Protein AF-A0A7W2EUK4-F1 (afdb_monomer_lite)

InterPro domains:
  IPR003135 ATP-grasp fold, ATP-dependent carboxylate-amine ligase-type [PF02222] (372-444)
  IPR010836 SapC [PF07277] (10-225)
  IPR011761 ATP-grasp fold [PS50975] (370-550)
  IPR013815 ATP-grasp fold, subdomain 1 [G3DSA:3.30.1490.20] (366-446)

Structure (mmCIF, N/CA/C/O backbone):
data_AF-A0A7W2EUK4-F1
#
_entry.id   AF-A0A7W2EUK4-F1
#
loop_
_atom_site.group_PDB
_atom_site.id
_atom_site.type_symbol
_atom_site.label_atom_id
_atom_site.label_alt_id
_atom_site.label_comp_id
_atom_site.label_asym_id
_atom_site.label_entity_id
_atom_site.label_seq_id
_atom_site.pdbx_PDB_ins_code
_atom_site.Cartn_x
_atom_site.Cartn_y
_atom_site.Cartn_z
_atom_site.occupancy
_atom_site.B_iso_or_equiv
_atom_site.auth_seq_id
_atom_site.auth_comp_id
_atom_site.auth_asym_id
_atom_site.auth_atom_id
_atom_site.pdbx_PDB_model_num
ATOM 1 N N . MET A 1 1 ? 6.860 7.188 -4.291 1.00 36.72 1 MET A N 1
ATOM 2 C CA . MET A 1 1 ? 8.152 7.023 -3.579 1.00 36.72 1 MET A CA 1
ATOM 3 C C . MET A 1 1 ? 7.983 7.534 -2.155 1.00 36.72 1 MET A C 1
ATOM 5 O O . MET A 1 1 ? 7.268 8.509 -1.979 1.00 36.72 1 MET A O 1
ATOM 9 N N . ALA A 1 2 ? 8.572 6.880 -1.153 1.00 32.22 2 ALA A N 1
ATOM 10 C CA . ALA A 1 2 ? 8.622 7.429 0.203 1.00 32.22 2 ALA A CA 1
ATOM 11 C C . ALA A 1 2 ? 9.787 8.423 0.279 1.00 32.22 2 ALA A C 1
ATOM 13 O O . ALA A 1 2 ? 10.902 8.069 -0.096 1.00 32.22 2 ALA A O 1
ATOM 14 N N . ILE A 1 3 ? 9.513 9.646 0.723 1.00 51.91 3 ILE A N 1
ATOM 15 C CA . ILE A 1 3 ? 10.518 10.703 0.866 1.00 51.91 3 ILE A CA 1
ATOM 16 C C . ILE A 1 3 ? 11.524 10.287 1.953 1.00 51.91 3 ILE A C 1
ATOM 18 O O . ILE A 1 3 ? 11.108 9.878 3.041 1.00 51.91 3 ILE A O 1
ATOM 22 N N . GLN A 1 4 ? 12.828 10.355 1.665 1.00 57.81 4 GLN A N 1
ATOM 23 C CA . GLN A 1 4 ? 13.893 9.955 2.595 1.00 57.81 4 GLN A CA 1
ATOM 24 C C . GLN A 1 4 ? 14.661 11.171 3.098 1.00 57.81 4 GLN A C 1
ATOM 26 O O . GLN A 1 4 ? 15.578 11.662 2.449 1.00 57.81 4 GLN A O 1
ATOM 31 N N . TYR A 1 5 ? 14.286 11.643 4.284 1.00 77.69 5 TYR A N 1
ATOM 32 C CA . TYR A 1 5 ? 14.960 12.756 4.939 1.00 77.69 5 TYR A CA 1
ATOM 33 C C . TYR A 1 5 ? 16.180 12.277 5.730 1.00 77.69 5 TYR A C 1
ATOM 35 O O . TYR A 1 5 ? 16.053 11.461 6.644 1.00 77.69 5 TYR A O 1
ATOM 43 N N . HIS A 1 6 ? 17.349 12.828 5.417 1.00 84.69 6 HIS A N 1
ATOM 44 C CA . HIS A 1 6 ? 18.603 12.582 6.127 1.00 84.69 6 HIS A CA 1
ATOM 45 C C . HIS A 1 6 ? 19.043 13.823 6.892 1.00 84.69 6 HIS A C 1
ATOM 47 O O . HIS A 1 6 ? 18.965 14.928 6.365 1.00 84.69 6 HIS A O 1
ATOM 53 N N . ALA A 1 7 ? 19.526 13.651 8.125 1.00 89.69 7 ALA A N 1
ATOM 54 C CA . ALA A 1 7 ? 20.084 14.754 8.900 1.00 89.69 7 ALA A CA 1
ATOM 55 C C . ALA A 1 7 ? 21.317 15.342 8.197 1.00 89.69 7 ALA A C 1
ATOM 57 O O . ALA A 1 7 ? 22.219 14.612 7.782 1.00 89.69 7 ALA A O 1
ATOM 58 N N . VAL A 1 8 ? 21.372 16.667 8.096 1.00 89.25 8 VAL A N 1
ATOM 59 C CA . VAL A 1 8 ? 22.483 17.388 7.478 1.00 89.25 8 VAL A CA 1
ATOM 60 C C . VAL A 1 8 ? 23.656 17.443 8.456 1.00 89.25 8 VAL A C 1
ATOM 62 O O . VAL A 1 8 ? 23.672 18.250 9.384 1.00 89.25 8 VAL A O 1
ATOM 65 N N . THR A 1 9 ? 24.646 16.576 8.245 1.00 89.69 9 THR A N 1
ATOM 66 C CA . THR A 1 9 ? 25.874 16.500 9.056 1.00 89.69 9 THR A CA 1
ATOM 67 C C . THR A 1 9 ? 27.136 16.703 8.219 1.00 89.69 9 THR A C 1
ATOM 69 O O . THR A 1 9 ? 27.126 16.466 7.005 1.00 89.69 9 THR A O 1
ATOM 72 N N . ARG A 1 10 ? 28.238 17.118 8.863 1.00 84.88 10 ARG A N 1
ATOM 73 C CA . ARG A 1 10 ? 29.537 17.328 8.195 1.00 84.88 10 ARG A CA 1
ATOM 74 C C . ARG A 1 10 ? 30.071 16.034 7.599 1.00 84.88 10 ARG A C 1
ATOM 76 O O . ARG A 1 10 ? 30.566 16.038 6.477 1.00 84.88 10 ARG A O 1
ATOM 83 N N . GLU A 1 11 ? 29.927 14.932 8.321 1.00 85.50 11 GLU A N 1
ATOM 84 C CA . GLU A 1 11 ? 30.409 13.609 7.923 1.00 85.50 11 GLU A CA 1
ATOM 85 C C . GLU A 1 11 ? 29.764 13.166 6.609 1.00 85.50 11 GLU A C 1
ATOM 87 O O . GLU A 1 11 ? 30.422 12.565 5.768 1.00 85.50 11 GLU A O 1
ATOM 92 N N . ARG A 1 12 ? 28.484 13.504 6.415 1.00 86.50 12 ARG A N 1
ATOM 93 C CA . ARG A 1 12 ? 27.697 13.056 5.266 1.00 86.50 12 ARG A CA 1
ATOM 94 C C . ARG A 1 12 ? 27.678 14.051 4.106 1.00 86.50 12 ARG A C 1
ATOM 96 O O . ARG A 1 12 ? 27.663 13.625 2.958 1.00 86.50 12 ARG A O 1
ATOM 103 N N . HIS A 1 13 ? 27.702 15.356 4.384 1.00 92.44 13 HIS A N 1
ATOM 104 C CA . HIS A 1 13 ? 27.452 16.383 3.362 1.00 92.44 13 HIS A CA 1
ATOM 105 C C . HIS A 1 13 ? 28.622 17.347 3.122 1.00 92.44 13 HIS A C 1
ATOM 107 O O . HIS A 1 13 ? 28.477 18.276 2.335 1.00 92.44 13 HIS A O 1
ATOM 113 N N . SER A 1 14 ? 29.787 17.162 3.754 1.00 86.25 14 SER A N 1
ATOM 114 C CA . SER A 1 14 ? 30.958 18.031 3.513 1.00 86.25 14 SER A CA 1
ATOM 115 C C . SER A 1 14 ? 31.496 17.961 2.080 1.00 86.25 14 SER A C 1
ATOM 117 O O . SER A 1 14 ? 31.973 18.970 1.567 1.00 86.25 14 SER A O 1
ATOM 119 N N . ALA A 1 15 ? 31.395 16.796 1.432 1.00 86.00 15 ALA A N 1
ATOM 120 C CA . ALA A 1 15 ? 31.782 16.592 0.033 1.00 86.00 15 ALA A CA 1
ATOM 121 C C . ALA A 1 15 ? 30.625 16.802 -0.961 1.00 86.00 15 ALA A C 1
ATOM 123 O O . ALA A 1 15 ? 30.840 16.758 -2.170 1.00 86.00 15 ALA A O 1
ATOM 124 N N . LEU A 1 16 ? 29.405 17.016 -0.461 1.00 90.12 16 LEU A N 1
ATOM 125 C CA . LEU A 1 16 ? 28.208 17.188 -1.274 1.00 90.12 16 LEU A CA 1
ATOM 126 C C . LEU A 1 16 ? 27.832 18.664 -1.378 1.00 90.12 16 LEU A C 1
ATOM 128 O O . LEU A 1 16 ? 28.240 19.520 -0.588 1.00 90.12 16 LEU A O 1
ATOM 132 N N . ARG A 1 17 ? 27.015 18.956 -2.379 1.00 92.25 17 ARG A N 1
ATOM 133 C CA . ARG A 1 17 ? 26.436 20.262 -2.662 1.00 92.25 17 ARG A CA 1
ATOM 134 C C . ARG A 1 17 ? 24.942 20.108 -2.890 1.00 92.25 17 ARG A C 1
ATOM 136 O O . ARG A 1 17 ? 24.454 19.026 -3.208 1.00 92.25 17 ARG A O 1
ATOM 143 N N . TRP A 1 18 ? 24.201 21.189 -2.719 1.00 92.31 18 TRP A N 1
ATOM 144 C CA . TRP A 1 18 ? 22.763 21.207 -2.947 1.00 92.31 18 TRP A CA 1
ATOM 145 C C . TRP A 1 18 ? 22.367 22.304 -3.923 1.00 92.31 18 TRP A C 1
ATOM 147 O O . TRP A 1 18 ? 23.073 23.295 -4.101 1.00 92.31 18 TRP A O 1
ATOM 157 N N . GLN A 1 19 ? 21.236 22.114 -4.582 1.00 89.06 19 GLN A N 1
ATOM 158 C CA . GLN A 1 19 ? 20.704 23.045 -5.564 1.00 89.06 19 GLN A CA 1
ATOM 159 C C . GLN A 1 19 ? 19.281 23.440 -5.186 1.00 89.06 19 GLN A C 1
ATOM 161 O O . GLN A 1 19 ? 18.537 22.661 -4.589 1.00 89.06 19 GLN A O 1
ATOM 166 N N . HIS A 1 20 ? 18.891 24.660 -5.545 1.00 82.31 20 HIS A N 1
ATOM 167 C CA . HIS A 1 20 ? 17.485 25.036 -5.480 1.00 82.31 20 HIS A CA 1
ATOM 168 C C . HIS A 1 20 ? 16.704 24.280 -6.562 1.00 82.31 20 HIS A C 1
ATOM 170 O O . HIS A 1 20 ? 17.230 24.097 -7.664 1.00 82.31 20 HIS A O 1
ATOM 176 N N . PRO A 1 21 ? 15.445 23.890 -6.299 1.00 79.94 21 PRO A N 1
ATOM 177 C CA . PRO A 1 21 ? 14.586 23.347 -7.339 1.00 79.94 21 PRO A CA 1
ATOM 178 C C . PRO A 1 21 ? 14.485 24.326 -8.516 1.00 79.94 21 PRO A C 1
ATOM 180 O O . PRO A 1 21 ? 13.988 25.442 -8.374 1.00 79.94 21 PRO A O 1
ATOM 183 N N . THR A 1 22 ? 14.945 23.910 -9.695 1.00 74.31 22 THR A N 1
ATOM 184 C CA . THR A 1 22 ? 14.775 24.670 -10.947 1.00 74.31 22 THR A CA 1
ATOM 185 C C . THR A 1 22 ? 13.403 24.418 -11.578 1.00 74.31 22 THR A C 1
ATOM 187 O O . THR A 1 22 ? 12.928 25.213 -12.388 1.00 74.31 22 THR A O 1
ATOM 190 N N . HIS A 1 23 ? 12.732 23.345 -11.150 1.00 80.06 23 HIS A N 1
ATOM 191 C CA . HIS A 1 23 ? 11.359 22.993 -11.485 1.00 80.06 23 HIS A CA 1
ATOM 192 C C . HIS A 1 23 ? 10.622 22.412 -10.264 1.00 80.06 23 HIS A C 1
ATOM 194 O O . HIS A 1 23 ? 11.220 21.844 -9.351 1.00 80.06 23 HIS A O 1
ATOM 200 N N . HIS A 1 24 ? 9.296 22.465 -10.288 1.00 85.56 24 HIS A N 1
ATOM 201 C CA . HIS A 1 24 ? 8.381 22.072 -9.215 1.00 85.56 24 HIS A CA 1
ATOM 202 C C . HIS A 1 24 ? 7.583 20.806 -9.558 1.00 85.56 24 HIS A C 1
ATOM 204 O O . HIS A 1 24 ? 6.523 20.560 -8.987 1.00 85.56 24 HIS A O 1
ATOM 210 N N . ALA A 1 25 ? 8.090 19.975 -10.478 1.00 75.00 25 ALA A N 1
ATOM 211 C CA . ALA A 1 25 ? 7.463 18.705 -10.856 1.00 75.00 25 ALA A CA 1
ATOM 212 C C . ALA A 1 25 ? 7.224 17.771 -9.650 1.00 75.00 25 ALA A C 1
ATOM 214 O O . ALA A 1 25 ? 6.235 17.041 -9.624 1.00 75.00 25 ALA A O 1
ATOM 215 N N . PHE A 1 26 ? 8.063 17.856 -8.610 1.00 75.31 26 PHE A N 1
ATOM 216 C CA . PHE A 1 26 ? 7.878 17.124 -7.352 1.00 75.31 26 PHE A CA 1
ATOM 217 C C . PHE A 1 26 ? 6.549 17.457 -6.649 1.00 75.31 26 PHE A C 1
ATOM 219 O O . PHE A 1 26 ? 6.012 16.619 -5.935 1.00 75.31 26 PHE A O 1
ATOM 226 N N . ALA A 1 27 ? 5.988 18.649 -6.876 1.00 84.38 27 ALA A N 1
ATOM 227 C CA . ALA A 1 27 ? 4.734 19.104 -6.283 1.00 84.38 27 ALA A CA 1
ATOM 228 C C . ALA A 1 27 ? 3.507 18.853 -7.178 1.00 84.38 27 ALA A C 1
ATOM 230 O O . ALA A 1 27 ? 2.395 19.201 -6.784 1.00 84.38 27 ALA A O 1
ATOM 231 N N . ALA A 1 28 ? 3.682 18.269 -8.373 1.00 79.00 28 ALA A N 1
ATOM 232 C CA . ALA A 1 28 ? 2.621 18.120 -9.377 1.00 79.00 28 ALA A CA 1
ATOM 233 C C . ALA A 1 28 ? 1.444 17.242 -8.915 1.00 79.00 28 ALA A C 1
ATOM 235 O O . ALA A 1 28 ? 0.339 17.374 -9.438 1.00 79.00 28 ALA A O 1
ATOM 236 N N . HIS A 1 29 ? 1.681 16.371 -7.933 1.00 73.62 29 HIS A N 1
ATOM 237 C CA . HIS A 1 29 ? 0.702 15.432 -7.385 1.00 73.62 29 HIS A CA 1
ATOM 238 C C . HIS A 1 29 ? 0.142 15.863 -6.014 1.00 73.62 29 HIS A C 1
ATOM 240 O O . HIS A 1 29 ? -0.516 15.082 -5.334 1.00 73.62 29 HIS A O 1
ATOM 246 N N . LEU A 1 30 ? 0.464 17.076 -5.546 1.00 78.50 30 LEU A N 1
ATOM 247 C CA . LEU A 1 30 ? 0.021 17.555 -4.238 1.00 78.50 30 LEU A CA 1
ATOM 248 C C . LEU A 1 30 ? -1.322 18.290 -4.376 1.00 78.50 30 LEU A C 1
ATOM 250 O O . LEU A 1 30 ? -1.347 19.376 -4.960 1.00 78.50 30 LEU A O 1
ATOM 254 N N . PRO A 1 31 ? -2.434 17.761 -3.829 1.00 82.81 31 PRO A N 1
ATOM 255 C CA . PRO A 1 31 ? -3.725 18.451 -3.867 1.00 82.81 31 PRO A CA 1
ATOM 256 C C . PRO A 1 31 ? -3.791 19.619 -2.875 1.00 82.81 31 PRO A C 1
ATOM 258 O O . PRO A 1 31 ? -4.513 20.590 -3.102 1.00 82.81 31 PRO A O 1
ATOM 261 N N . VAL A 1 32 ? -3.024 19.545 -1.787 1.00 92.31 32 VAL A N 1
ATOM 262 C CA . VAL A 1 32 ? -2.923 20.579 -0.754 1.00 92.31 32 VAL A CA 1
ATOM 263 C C . VAL A 1 32 ? -1.497 20.665 -0.218 1.00 92.31 32 VAL A C 1
ATOM 265 O O . VAL A 1 32 ? -0.748 19.688 -0.269 1.00 92.31 32 VAL A O 1
ATOM 268 N N . VAL A 1 33 ? -1.131 21.815 0.346 1.00 94.25 33 VAL A N 1
ATOM 269 C CA . VAL A 1 33 ? 0.115 21.981 1.109 1.00 94.25 33 VAL A CA 1
ATOM 270 C C . VAL A 1 33 ? -0.144 22.780 2.382 1.00 94.25 33 VAL A C 1
ATOM 272 O O . VAL A 1 33 ? -0.895 23.752 2.360 1.00 94.25 33 VAL A O 1
ATOM 275 N N . ALA A 1 34 ? 0.451 22.356 3.498 1.00 94.88 34 ALA A N 1
ATOM 276 C CA . ALA A 1 34 ? 0.325 23.051 4.778 1.00 94.88 34 ALA A CA 1
ATOM 277 C C . ALA A 1 34 ? 1.008 24.424 4.739 1.00 94.88 34 ALA A C 1
ATOM 279 O O . ALA A 1 34 ? 2.053 24.577 4.106 1.00 94.88 34 ALA A O 1
ATOM 280 N N . LEU A 1 35 ? 0.416 25.394 5.437 1.00 97.19 35 LEU A N 1
ATOM 281 C CA . LEU A 1 35 ? 0.916 26.763 5.516 1.00 97.19 35 LEU A CA 1
ATOM 282 C C . LEU A 1 35 ? 1.324 27.132 6.943 1.00 97.19 35 LEU A C 1
ATOM 284 O O . LEU A 1 35 ? 0.670 26.754 7.917 1.00 97.19 35 LEU A O 1
ATOM 288 N N . ALA A 1 36 ? 2.375 27.933 7.060 1.00 96.50 36 ALA A N 1
ATOM 289 C CA . ALA A 1 36 ? 2.707 28.637 8.288 1.00 96.50 36 ALA A CA 1
ATOM 290 C C . ALA A 1 36 ? 1.807 29.876 8.479 1.00 96.50 36 ALA A C 1
ATOM 292 O O . ALA A 1 36 ? 1.332 30.482 7.517 1.00 96.50 36 ALA A O 1
ATOM 293 N N . ALA A 1 37 ? 1.578 30.294 9.729 1.00 95.88 37 ALA A N 1
ATOM 294 C CA . ALA A 1 37 ? 0.679 31.410 10.036 1.00 95.88 37 ALA A CA 1
ATOM 295 C C . ALA A 1 37 ? 1.071 32.721 9.323 1.00 95.88 37 ALA A C 1
ATOM 297 O O . ALA A 1 37 ? 0.202 33.434 8.819 1.00 95.88 37 ALA A O 1
ATOM 298 N N . HIS A 1 38 ? 2.371 33.027 9.230 1.00 95.44 38 HIS A N 1
ATOM 299 C CA . HIS A 1 38 ? 2.866 34.277 8.639 1.00 95.44 38 HIS A CA 1
ATOM 300 C C . HIS A 1 38 ? 2.758 34.334 7.112 1.00 95.44 38 HIS A C 1
ATOM 302 O O . HIS A 1 38 ? 2.767 35.429 6.552 1.00 95.44 38 HIS A O 1
ATOM 308 N N . GLU A 1 39 ? 2.637 33.194 6.424 1.00 95.88 39 GLU A N 1
ATOM 309 C CA . GLU A 1 39 ? 2.483 33.178 4.964 1.00 95.88 39 GLU A CA 1
ATOM 310 C C . GLU A 1 39 ? 1.024 33.234 4.501 1.00 95.88 39 GLU A C 1
ATOM 312 O O . GLU A 1 39 ? 0.765 33.526 3.332 1.00 95.88 39 GLU A O 1
ATOM 317 N N . MET A 1 40 ? 0.057 33.023 5.399 1.00 96.31 40 MET A N 1
ATOM 318 C CA . MET A 1 40 ? -1.353 32.893 5.018 1.00 96.31 40 MET A CA 1
ATOM 319 C C . MET A 1 40 ? -1.896 34.109 4.269 1.00 96.31 40 MET A C 1
ATOM 321 O O . MET A 1 40 ? -2.598 33.943 3.278 1.00 96.31 40 MET A O 1
ATOM 325 N N . ALA A 1 41 ? -1.545 35.330 4.678 1.00 94.94 41 ALA A N 1
ATOM 326 C CA . ALA A 1 41 ? -2.004 36.536 3.988 1.00 94.94 41 ALA A CA 1
ATOM 327 C C . ALA A 1 41 ? -1.453 36.641 2.553 1.00 94.94 41 ALA A C 1
ATOM 329 O O . ALA A 1 41 ? -2.150 37.099 1.648 1.00 94.94 41 ALA A O 1
ATOM 330 N N . ALA A 1 42 ? -0.211 36.204 2.326 1.00 96.19 42 ALA A N 1
ATOM 331 C CA . ALA A 1 42 ? 0.394 36.195 0.998 1.00 96.19 42 ALA A CA 1
ATOM 332 C C . ALA A 1 42 ? -0.202 35.081 0.124 1.00 96.19 42 ALA A C 1
ATOM 334 O O . ALA A 1 42 ? -0.572 35.334 -1.024 1.00 96.19 42 ALA A O 1
ATOM 335 N N . ALA A 1 43 ? -0.373 33.882 0.688 1.00 97.31 43 ALA A N 1
ATOM 336 C CA . ALA A 1 43 ? -0.999 32.752 0.012 1.00 97.31 43 ALA A CA 1
ATOM 337 C C . ALA A 1 43 ? -2.463 33.053 -0.364 1.00 97.31 43 ALA A C 1
ATOM 339 O O . ALA A 1 43 ? -2.863 32.821 -1.503 1.00 97.31 43 ALA A O 1
ATOM 340 N N . ALA A 1 44 ? -3.231 33.691 0.527 1.00 97.56 44 ALA A N 1
ATOM 341 C CA . ALA A 1 44 ? -4.633 34.061 0.306 1.00 97.56 44 ALA A CA 1
ATOM 342 C C . ALA A 1 44 ? -4.863 34.988 -0.900 1.00 97.56 44 ALA A C 1
ATOM 344 O O . ALA A 1 44 ? -5.979 35.082 -1.400 1.00 97.56 44 ALA A O 1
ATOM 345 N N . ARG A 1 45 ? -3.827 35.676 -1.394 1.00 96.25 45 ARG A N 1
ATOM 346 C CA . ARG A 1 45 ? -3.900 36.537 -2.592 1.00 96.25 45 ARG A CA 1
ATOM 347 C C . ARG A 1 45 ? -3.673 35.784 -3.907 1.00 96.25 45 ARG A C 1
ATOM 349 O O . ARG A 1 45 ? -3.741 36.390 -4.982 1.00 96.25 45 ARG A O 1
ATOM 356 N N . ALA A 1 46 ? -3.300 34.512 -3.829 1.00 95.06 46 ALA A N 1
ATOM 357 C CA . ALA A 1 46 ? -2.854 33.722 -4.971 1.00 95.06 46 ALA A CA 1
ATOM 358 C C . ALA A 1 46 ? -3.555 32.365 -5.095 1.00 95.06 46 ALA A C 1
ATOM 360 O O . ALA A 1 46 ? -3.609 31.832 -6.198 1.00 95.06 46 ALA A O 1
ATOM 361 N N . MET A 1 47 ? -4.062 31.798 -3.999 1.00 96.06 47 MET A N 1
ATOM 362 C CA . MET A 1 47 ? -4.697 30.479 -3.991 1.00 96.06 47 MET A CA 1
ATOM 363 C C . MET A 1 47 ? -5.814 30.398 -2.945 1.00 96.06 47 MET A C 1
ATOM 365 O O . MET A 1 47 ? -5.794 31.170 -1.979 1.00 96.06 47 MET A O 1
ATOM 369 N N . PRO A 1 48 ? -6.798 29.497 -3.116 1.00 96.94 48 PRO A N 1
ATOM 370 C CA . PRO A 1 48 ? -7.777 29.220 -2.076 1.00 96.94 48 PRO A CA 1
ATOM 371 C C . PRO A 1 48 ? -7.099 28.586 -0.866 1.00 96.94 48 PRO A C 1
ATOM 373 O O . PRO A 1 48 ? -6.243 27.712 -1.010 1.00 96.94 48 PRO A O 1
ATOM 376 N N . LEU A 1 49 ? -7.496 29.010 0.327 1.00 98.00 49 LEU A N 1
ATOM 377 C CA . LEU A 1 49 ? -7.058 28.425 1.586 1.00 98.00 49 LEU A CA 1
ATOM 378 C C . LEU A 1 49 ? -8.204 27.642 2.218 1.00 98.00 49 LEU A C 1
ATOM 380 O O . LEU A 1 49 ? -9.368 28.035 2.132 1.00 98.00 49 LEU A O 1
ATOM 384 N N . ALA A 1 50 ? -7.859 26.552 2.886 1.00 97.31 50 ALA A N 1
ATOM 385 C CA . ALA A 1 50 ? -8.786 25.700 3.614 1.00 97.31 50 ALA A CA 1
ATOM 386 C C . ALA A 1 50 ? -8.126 25.179 4.896 1.00 97.31 50 ALA A C 1
ATOM 388 O O . ALA A 1 50 ? -6.963 25.467 5.179 1.00 97.31 50 ALA A O 1
ATOM 389 N N . PHE A 1 51 ? -8.867 24.379 5.653 1.00 97.81 51 PHE A N 1
ATOM 390 C CA . PHE A 1 51 ? -8.343 23.602 6.767 1.00 97.81 51 PHE A CA 1
ATOM 391 C C . PHE A 1 51 ? -8.549 22.109 6.515 1.00 97.81 51 PHE A C 1
ATOM 393 O O . PHE A 1 51 ? -9.548 21.715 5.917 1.00 97.81 51 PHE A O 1
ATOM 400 N N . ILE A 1 52 ? -7.627 21.279 7.001 1.00 94.19 52 ILE A N 1
ATOM 401 C CA . ILE A 1 52 ? -7.765 19.814 7.012 1.00 94.19 52 ILE A CA 1
ATOM 402 C C . ILE A 1 52 ? -7.714 19.292 8.443 1.00 94.19 52 ILE A C 1
ATOM 404 O O . ILE A 1 52 ? -6.976 19.828 9.272 1.00 94.19 52 ILE A O 1
ATOM 408 N N . ALA A 1 53 ? -8.475 18.237 8.726 1.00 89.38 53 ALA A N 1
ATOM 409 C CA . ALA A 1 53 ? -8.422 17.550 10.011 1.00 89.38 53 ALA A CA 1
ATOM 410 C C . ALA A 1 53 ? -7.215 16.595 10.061 1.00 89.38 53 ALA A C 1
ATOM 412 O O . ALA A 1 53 ? -7.006 15.794 9.150 1.00 89.38 53 ALA A O 1
ATOM 413 N N . ARG A 1 54 ? -6.414 16.661 11.130 1.00 80.38 54 ARG A N 1
ATOM 414 C CA . ARG A 1 54 ? -5.262 15.774 11.362 1.00 80.38 54 ARG A CA 1
ATOM 415 C C . ARG A 1 54 ? -5.029 15.578 12.860 1.00 80.38 54 ARG A C 1
ATOM 417 O O . ARG A 1 54 ? -4.936 16.550 13.600 1.00 80.38 54 ARG A O 1
ATOM 424 N N . ASN A 1 55 ? -4.893 14.325 13.306 1.00 75.06 55 ASN A N 1
ATOM 425 C CA . ASN A 1 55 ? -4.593 13.961 14.703 1.00 75.06 55 ASN A CA 1
ATOM 426 C C . ASN A 1 55 ? -5.518 14.629 15.750 1.00 75.06 55 ASN A C 1
ATOM 428 O O . ASN A 1 55 ? -5.064 15.017 16.821 1.00 75.06 55 ASN A O 1
ATOM 432 N N . GLY A 1 56 ? -6.807 14.804 15.434 1.00 76.50 56 GLY A N 1
ATOM 433 C CA . GLY A 1 56 ? -7.784 15.449 16.327 1.00 76.50 56 GLY A CA 1
ATOM 434 C C . GLY A 1 56 ? -7.771 16.987 16.337 1.00 76.50 56 GLY A C 1
ATOM 435 O O . GLY A 1 56 ? -8.614 17.584 17.009 1.00 76.50 56 GLY A O 1
ATOM 436 N N . GLY A 1 57 ? -6.874 17.629 15.579 1.00 87.88 57 GLY A N 1
ATOM 437 C CA . GLY A 1 57 ? -6.825 19.079 15.362 1.00 87.88 57 GLY A CA 1
ATOM 438 C C . GLY A 1 57 ? -6.968 19.465 13.886 1.00 87.88 57 GLY A C 1
ATOM 439 O O . GLY A 1 57 ? -7.208 18.611 13.031 1.00 87.88 57 GLY A O 1
ATOM 440 N N . TYR A 1 58 ? -6.799 20.754 13.581 1.00 93.94 58 TYR A N 1
ATOM 441 C CA . TYR A 1 58 ? -6.846 21.287 12.216 1.00 93.94 58 TYR A CA 1
ATOM 442 C C . TYR A 1 58 ? -5.522 21.933 11.806 1.00 93.94 58 TYR A C 1
ATOM 444 O O . TYR A 1 58 ? -4.810 22.488 12.641 1.00 93.94 58 TYR A O 1
ATOM 452 N N . LEU A 1 59 ? -5.222 21.885 10.507 1.00 94.56 59 LEU A N 1
ATOM 453 C CA . LEU A 1 59 ? -4.087 22.573 9.890 1.00 94.56 59 LEU A CA 1
ATOM 454 C C . LEU A 1 59 ? -4.570 23.468 8.748 1.00 94.56 59 LEU A C 1
ATOM 456 O O . LEU A 1 59 ? -5.383 22.995 7.948 1.00 94.56 59 LEU A O 1
ATOM 460 N N . PRO A 1 60 ? -4.065 24.708 8.616 1.00 97.44 60 PRO A N 1
ATOM 461 C CA . PRO A 1 60 ? -4.354 25.520 7.449 1.00 97.44 60 PRO A CA 1
ATOM 462 C C . PRO A 1 60 ? -3.543 25.017 6.256 1.00 97.44 60 PRO A C 1
ATOM 464 O O . PRO A 1 60 ? -2.354 24.698 6.363 1.00 97.44 60 PRO A O 1
ATOM 467 N N . VAL A 1 61 ? -4.194 24.963 5.102 1.00 97.38 61 VAL A N 1
ATOM 468 C CA . VAL A 1 61 ? -3.605 24.504 3.850 1.00 97.38 61 VAL A CA 1
ATOM 469 C C . VAL A 1 61 ? -3.939 25.454 2.712 1.00 97.38 61 VAL A C 1
ATOM 471 O O . VAL A 1 61 ? -5.015 26.049 2.669 1.00 97.38 61 VAL A O 1
ATOM 474 N N . ALA A 1 62 ? -3.028 25.553 1.754 1.00 97.38 62 ALA A N 1
ATOM 475 C CA . ALA A 1 62 ? -3.345 26.015 0.416 1.00 97.38 62 ALA A CA 1
ATOM 476 C C . ALA A 1 62 ? -3.953 24.867 -0.394 1.00 97.38 62 ALA A C 1
ATOM 478 O O . ALA A 1 62 ? -3.414 23.757 -0.397 1.00 97.38 62 ALA A O 1
ATOM 479 N N . VAL A 1 63 ? -5.048 25.145 -1.099 1.00 94.75 63 VAL A N 1
ATOM 480 C CA . VAL A 1 63 ? -5.679 24.213 -2.036 1.00 94.75 63 VAL A CA 1
ATOM 481 C C . VAL A 1 63 ? -5.015 24.380 -3.395 1.00 94.75 63 VAL A C 1
ATOM 483 O O . VAL A 1 63 ? -5.082 25.441 -4.011 1.00 94.75 63 VAL A O 1
ATOM 486 N N . LEU A 1 64 ? -4.340 23.326 -3.842 1.00 92.38 64 LEU A N 1
ATOM 487 C CA . LEU A 1 64 ? -3.540 23.312 -5.065 1.00 92.38 64 LEU A CA 1
ATOM 488 C C . LEU A 1 64 ? -4.219 22.523 -6.188 1.00 92.38 64 LEU A C 1
ATOM 490 O O . LEU A 1 64 ? -3.923 22.739 -7.360 1.00 92.38 64 LEU A O 1
ATOM 494 N N . GLY A 1 65 ? -5.135 21.621 -5.838 1.00 87.00 65 GLY A N 1
ATOM 495 C CA . GLY A 1 65 ? -5.864 20.770 -6.766 1.00 87.00 65 GLY A CA 1
ATOM 496 C C . GLY A 1 65 ? -7.275 20.473 -6.278 1.00 87.00 65 GLY A C 1
ATOM 497 O O . GLY A 1 65 ? -7.517 20.383 -5.077 1.00 87.00 65 GLY A O 1
ATOM 498 N N . LEU A 1 66 ? -8.205 20.314 -7.221 1.00 75.69 66 LEU A N 1
ATOM 499 C CA . LEU A 1 66 ? -9.611 20.012 -6.930 1.00 75.69 66 LEU A CA 1
ATOM 500 C C . LEU A 1 66 ? -10.019 18.582 -7.334 1.00 75.69 66 LEU A C 1
ATOM 502 O O . LEU A 1 66 ? -11.035 18.088 -6.848 1.00 75.69 66 LEU A O 1
ATOM 506 N N . GLN A 1 67 ? -9.241 17.922 -8.209 1.00 63.44 67 GLN A N 1
ATOM 507 C CA . GLN A 1 67 ? -9.519 16.593 -8.782 1.00 63.44 67 GLN A CA 1
ATOM 508 C C . GLN A 1 67 ? -8.235 15.790 -9.039 1.00 63.44 67 GLN A C 1
ATOM 510 O O . GLN A 1 67 ? -7.194 16.372 -9.352 1.00 63.44 67 GLN A O 1
ATOM 515 N N . ASN A 1 68 ? -8.338 14.455 -8.962 1.00 55.22 68 ASN A N 1
ATOM 516 C CA . ASN A 1 68 ? -7.319 13.480 -9.389 1.00 55.22 68 ASN A CA 1
ATOM 517 C C . ASN A 1 68 ? -5.905 13.717 -8.826 1.00 55.22 68 ASN A C 1
ATOM 519 O O . ASN A 1 68 ? -4.922 13.462 -9.518 1.00 55.22 68 ASN A O 1
ATOM 523 N N . GLU A 1 69 ? -5.805 14.256 -7.606 1.00 55.84 69 GLU A N 1
ATOM 524 C CA . GLU A 1 69 ? -4.529 14.551 -6.936 1.00 55.84 69 GLU A CA 1
ATOM 525 C C . GLU A 1 69 ? -3.576 15.436 -7.769 1.00 55.84 69 GLU A C 1
ATOM 527 O O . GLU A 1 69 ? -2.36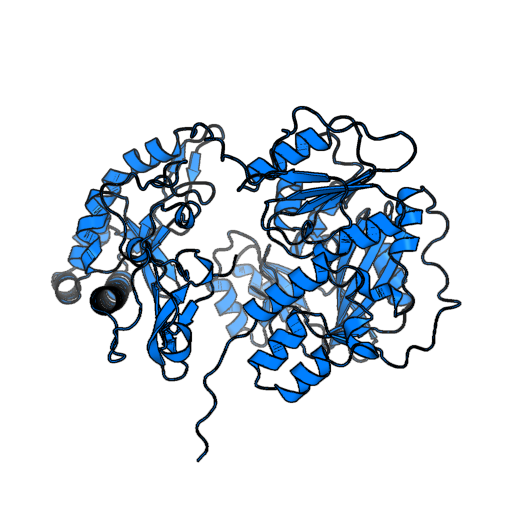6 15.372 -7.603 1.00 55.84 69 GLU A O 1
ATOM 532 N N . ARG A 1 70 ? -4.085 16.282 -8.678 1.00 75.62 70 ARG A N 1
ATOM 533 C CA . ARG A 1 70 ? -3.245 17.132 -9.540 1.00 75.62 70 ARG A CA 1
ATOM 534 C C . ARG A 1 70 ? -3.136 18.559 -9.008 1.00 75.62 70 ARG A C 1
ATOM 536 O O . ARG A 1 70 ? -4.146 19.244 -8.869 1.00 75.62 70 ARG A O 1
ATOM 543 N N . ASN A 1 71 ? -1.910 19.044 -8.844 1.00 86.81 71 ASN A N 1
ATOM 544 C CA . ASN A 1 71 ? -1.614 20.446 -8.565 1.00 86.81 71 ASN A CA 1
ATOM 545 C C . ASN A 1 71 ? -1.767 21.296 -9.839 1.00 86.81 71 ASN A C 1
ATOM 547 O O . ASN A 1 71 ? -1.000 21.151 -10.790 1.00 86.81 71 ASN A O 1
ATOM 551 N N . ALA A 1 72 ? -2.751 22.193 -9.860 1.00 88.31 72 ALA A N 1
ATOM 552 C CA . ALA A 1 72 ? -3.070 23.040 -11.008 1.00 88.31 72 ALA A CA 1
ATOM 553 C C . ALA A 1 72 ? -2.073 24.197 -11.221 1.00 88.31 72 ALA A C 1
ATOM 555 O O . ALA A 1 72 ? -2.073 24.825 -12.279 1.00 88.31 72 ALA A O 1
ATOM 556 N N . TYR A 1 73 ? -1.216 24.472 -10.234 1.00 90.88 73 TYR A N 1
ATOM 557 C CA . TYR A 1 73 ? -0.221 25.546 -10.276 1.00 90.88 73 TYR A CA 1
ATOM 558 C C . TYR A 1 73 ? 1.166 25.085 -10.744 1.00 90.88 73 TYR A C 1
ATOM 560 O O . TYR A 1 73 ? 2.097 25.890 -10.809 1.00 90.88 73 TYR A O 1
ATOM 568 N N . VAL A 1 74 ? 1.322 23.803 -11.083 1.00 86.88 74 VAL A N 1
ATOM 569 C CA . VAL A 1 74 ? 2.532 23.272 -11.720 1.00 86.88 74 VAL A CA 1
ATOM 570 C C . VAL A 1 74 ? 2.246 23.085 -13.204 1.00 86.88 74 VAL A C 1
ATOM 572 O O . VAL A 1 74 ? 1.450 22.235 -13.601 1.00 86.88 74 VAL A O 1
ATOM 575 N N . ALA A 1 75 ? 2.891 23.900 -14.036 1.00 78.06 75 ALA A N 1
ATOM 576 C CA . ALA A 1 75 ? 2.831 23.749 -15.477 1.00 78.06 75 ALA A CA 1
ATOM 577 C C . ALA A 1 75 ? 3.475 22.421 -15.913 1.00 78.06 75 ALA A C 1
ATOM 579 O O . ALA A 1 75 ? 4.327 21.875 -15.207 1.00 78.06 75 ALA A O 1
ATOM 580 N N . PRO A 1 76 ? 3.115 21.897 -17.094 1.00 63.97 76 PRO A N 1
ATOM 581 C CA . PRO A 1 76 ? 3.638 20.619 -17.571 1.00 63.97 76 PRO A CA 1
ATOM 582 C C . PRO A 1 76 ? 5.166 20.557 -17.766 1.00 63.97 76 PRO A C 1
ATOM 584 O O . PRO A 1 76 ? 5.743 19.476 -17.729 1.00 63.97 76 PRO A O 1
ATOM 587 N N . ASP A 1 77 ? 5.824 21.702 -17.960 1.00 65.56 77 ASP A N 1
ATOM 588 C CA . ASP A 1 77 ? 7.289 21.848 -17.994 1.00 65.56 77 ASP A CA 1
ATOM 589 C C . ASP A 1 77 ? 7.924 21.899 -16.585 1.00 65.56 77 ASP A C 1
ATOM 591 O O . ASP A 1 77 ? 9.127 22.100 -16.439 1.00 65.56 77 ASP A O 1
ATOM 595 N N . GLY A 1 78 ? 7.113 21.729 -15.536 1.00 72.88 78 GLY A N 1
ATOM 596 C CA . GLY A 1 78 ? 7.505 21.808 -14.136 1.00 72.88 78 GLY A CA 1
ATOM 597 C C . GLY A 1 78 ? 7.570 23.235 -13.588 1.00 72.88 78 GLY A C 1
ATOM 598 O O . GLY A 1 78 ? 7.933 23.418 -12.427 1.00 72.88 78 GLY A O 1
ATOM 599 N N . ARG A 1 79 ? 7.226 24.273 -14.356 1.00 86.25 79 ARG A N 1
ATOM 600 C CA . ARG A 1 79 ? 7.259 25.655 -13.861 1.00 86.25 79 ARG A CA 1
ATOM 601 C C . ARG A 1 79 ? 6.101 25.935 -12.902 1.00 86.25 79 ARG A C 1
ATOM 603 O O . ARG A 1 79 ? 4.965 25.556 -13.158 1.00 86.25 79 ARG A O 1
ATOM 610 N N . TRP A 1 80 ? 6.371 26.655 -11.816 1.00 90.75 80 TRP A N 1
ATOM 611 C CA . TRP A 1 80 ? 5.314 27.165 -10.940 1.00 90.75 80 TRP A CA 1
ATOM 612 C C . TRP A 1 80 ? 4.604 28.355 -11.598 1.00 90.75 80 TRP A C 1
ATOM 614 O O . TRP A 1 80 ? 5.267 29.269 -12.093 1.00 90.75 80 TRP A O 1
ATOM 624 N N . THR A 1 81 ? 3.272 28.352 -11.626 1.00 90.75 81 THR A N 1
ATOM 625 C CA . THR A 1 81 ? 2.471 29.361 -12.343 1.00 90.75 81 THR A CA 1
ATOM 626 C C . THR A 1 81 ? 1.744 30.344 -11.431 1.00 90.75 81 THR A C 1
ATOM 628 O O . THR A 1 81 ? 1.334 31.405 -11.904 1.00 90.75 81 THR A O 1
ATOM 631 N N . ALA A 1 82 ? 1.605 30.050 -10.134 1.00 91.75 82 ALA A N 1
ATOM 632 C CA . ALA A 1 82 ? 0.954 30.966 -9.200 1.00 91.75 82 ALA A CA 1
ATOM 633 C C . ALA A 1 82 ? 1.875 32.130 -8.801 1.00 91.75 82 ALA A C 1
ATOM 635 O O . ALA A 1 82 ? 3.099 32.006 -8.759 1.00 91.75 82 ALA A O 1
ATOM 636 N N . ARG A 1 83 ? 1.270 33.254 -8.398 1.00 93.44 83 ARG A N 1
ATOM 637 C CA . ARG A 1 83 ? 2.001 34.441 -7.907 1.00 93.44 83 ARG A CA 1
ATOM 638 C C . ARG A 1 83 ? 2.726 34.216 -6.577 1.00 93.44 83 ARG A C 1
ATOM 640 O O . ARG A 1 83 ? 3.610 34.990 -6.226 1.00 93.44 83 ARG A O 1
ATOM 647 N N . TYR A 1 84 ? 2.329 33.192 -5.828 1.00 96.06 84 TYR A N 1
ATOM 648 C CA . TYR A 1 84 ? 2.922 32.829 -4.548 1.00 96.06 84 TYR A CA 1
ATOM 649 C C . TYR A 1 84 ? 3.323 31.356 -4.572 1.00 96.06 84 TYR A C 1
ATOM 651 O O . TYR A 1 84 ? 2.523 30.520 -4.984 1.00 96.06 84 TYR A O 1
ATOM 659 N N . LEU A 1 85 ? 4.546 31.040 -4.144 1.00 95.31 85 LEU A N 1
ATOM 660 C CA . LEU A 1 85 ? 5.027 29.671 -3.949 1.00 95.31 85 LEU A CA 1
ATOM 661 C C . LEU A 1 85 ? 5.044 29.385 -2.442 1.00 95.31 85 LEU A C 1
ATOM 663 O O . LEU A 1 85 ? 5.858 30.019 -1.767 1.00 95.31 85 LEU A O 1
ATOM 667 N N . PRO A 1 86 ? 4.202 28.479 -1.910 1.00 96.50 86 PRO A N 1
ATOM 668 C CA . PRO A 1 86 ? 4.182 28.133 -0.489 1.00 96.50 86 PRO A CA 1
ATOM 669 C C . PRO A 1 86 ? 5.563 27.786 0.062 1.00 96.50 86 PRO A C 1
ATOM 671 O O . PRO A 1 86 ? 6.361 27.125 -0.610 1.00 96.50 86 PRO A O 1
ATOM 674 N N . GLU A 1 87 ? 5.858 28.229 1.283 1.00 94.88 87 GLU A N 1
ATOM 675 C CA . GLU A 1 87 ? 7.184 28.063 1.885 1.00 94.88 87 GLU A CA 1
ATOM 676 C C . GLU A 1 87 ? 7.605 26.600 1.979 1.00 94.88 87 GLU A C 1
ATOM 678 O O . GLU A 1 87 ? 8.742 26.283 1.645 1.00 94.88 87 GLU A O 1
ATOM 683 N N . ALA A 1 88 ? 6.682 25.696 2.312 1.00 90.75 88 ALA A N 1
ATOM 684 C CA . ALA A 1 88 ? 6.956 24.261 2.353 1.00 90.75 88 ALA A CA 1
ATOM 685 C C . ALA A 1 88 ? 7.466 23.698 1.007 1.00 90.75 88 ALA A C 1
ATOM 687 O O . ALA A 1 88 ? 8.262 22.764 0.998 1.00 90.75 88 ALA A O 1
ATOM 688 N N . LEU A 1 89 ? 7.051 24.278 -0.128 1.00 92.56 89 LEU A N 1
ATOM 689 C CA . LEU A 1 89 ? 7.555 23.902 -1.456 1.00 92.56 89 LEU A CA 1
ATOM 690 C C . LEU A 1 89 ? 8.872 24.612 -1.789 1.00 92.56 89 LEU A C 1
ATOM 692 O O . LEU A 1 89 ? 9.739 24.028 -2.428 1.00 92.56 89 LEU A O 1
ATOM 696 N N . ARG A 1 90 ? 9.038 25.863 -1.346 1.00 91.31 90 ARG A N 1
ATOM 697 C CA . ARG A 1 90 ? 10.259 26.659 -1.560 1.00 91.31 90 ARG A CA 1
ATOM 698 C C . ARG A 1 90 ? 11.457 26.119 -0.779 1.00 91.31 90 ARG A C 1
ATOM 700 O O . ARG A 1 90 ? 12.592 26.256 -1.225 1.00 91.31 90 ARG A O 1
ATOM 707 N N . LEU A 1 91 ? 11.191 25.561 0.399 1.00 91.94 91 LEU A N 1
ATOM 708 C CA . LEU A 1 91 ? 12.194 25.011 1.305 1.00 91.94 91 LEU A CA 1
ATOM 709 C C . LEU A 1 91 ? 12.598 23.580 0.931 1.00 91.94 91 LEU A C 1
ATOM 711 O O . LEU A 1 91 ? 13.616 23.109 1.429 1.00 91.94 91 LEU A O 1
ATOM 715 N N . HIS A 1 92 ? 11.871 22.916 0.024 1.00 88.94 92 HIS A N 1
ATOM 716 C CA . HIS A 1 92 ? 12.277 21.629 -0.538 1.00 88.94 92 HIS A CA 1
ATOM 717 C C . HIS A 1 92 ? 13.686 21.742 -1.161 1.00 88.94 92 HIS A C 1
ATOM 719 O O . HIS A 1 92 ? 13.949 22.706 -1.886 1.00 88.94 92 HIS A O 1
ATOM 725 N N . PRO A 1 93 ? 14.607 20.794 -0.908 1.00 91.12 93 PRO A N 1
ATOM 726 C CA . PRO A 1 93 ? 14.406 19.483 -0.275 1.00 91.12 93 PRO A CA 1
ATOM 727 C C . PRO A 1 93 ? 14.559 19.428 1.255 1.00 91.12 93 PRO A C 1
ATOM 729 O O . PRO A 1 93 ? 14.654 18.340 1.818 1.00 91.12 93 PRO A O 1
ATOM 732 N N . PHE A 1 94 ? 14.612 20.559 1.953 1.00 93.38 94 PHE A N 1
ATOM 733 C CA . PHE A 1 94 ? 14.971 20.616 3.368 1.00 93.38 94 PHE A CA 1
ATOM 734 C C . PHE A 1 94 ? 13.775 20.713 4.313 1.00 93.38 94 PHE A C 1
ATOM 736 O O . PHE A 1 94 ? 12.800 21.413 4.053 1.00 93.38 94 PHE A O 1
ATOM 743 N N . HIS A 1 95 ? 13.885 20.041 5.459 1.00 89.88 95 HIS A N 1
ATOM 744 C CA . HIS A 1 95 ? 12.860 19.997 6.501 1.00 89.88 95 HIS A CA 1
ATOM 745 C C . HIS A 1 95 ? 13.495 20.032 7.892 1.00 89.88 95 HIS A C 1
ATOM 747 O O . HIS A 1 95 ? 14.612 19.557 8.086 1.00 89.88 95 HIS A O 1
ATOM 753 N N . LEU A 1 96 ? 12.772 20.556 8.884 1.00 88.06 96 LEU A N 1
ATOM 754 C CA . LEU A 1 96 ? 13.119 20.375 10.295 1.00 88.06 96 LEU A CA 1
ATOM 755 C C . LEU A 1 96 ? 12.284 19.236 10.867 1.00 88.06 96 LEU A C 1
ATOM 757 O O . LEU A 1 96 ? 11.063 19.354 10.963 1.00 88.06 96 LEU A O 1
ATOM 761 N N . LEU A 1 97 ? 12.941 18.146 11.250 1.00 83.94 97 LEU A N 1
ATOM 762 C CA . LEU A 1 97 ? 12.290 16.974 11.832 1.00 83.94 97 LEU A CA 1
ATOM 763 C C . LEU A 1 97 ? 12.719 16.792 13.283 1.00 83.94 97 LEU A C 1
ATOM 765 O O . LEU A 1 97 ? 13.803 17.220 13.673 1.00 83.94 97 LEU A O 1
ATOM 769 N N . ASP A 1 98 ? 11.865 16.156 14.078 1.00 76.12 98 ASP A N 1
ATOM 770 C CA . ASP A 1 98 ? 12.227 15.760 15.434 1.00 76.12 98 ASP A CA 1
ATOM 771 C C . ASP A 1 98 ? 13.166 14.560 15.416 1.00 76.12 98 ASP A C 1
ATOM 773 O O . ASP A 1 98 ? 12.890 13.553 14.760 1.00 76.12 98 ASP A O 1
ATOM 777 N N . ASN A 1 99 ? 14.274 14.663 16.150 1.00 72.94 99 ASN A N 1
ATOM 778 C CA . ASN A 1 99 ? 15.083 13.499 16.488 1.00 72.94 99 ASN A CA 1
ATOM 779 C C . ASN A 1 99 ? 14.447 12.713 17.652 1.00 72.94 99 ASN A C 1
ATOM 781 O O . ASN A 1 99 ? 13.428 13.104 18.224 1.00 72.94 99 ASN A O 1
ATOM 785 N N . SER A 1 100 ? 15.067 11.598 18.038 1.00 56.56 100 SER A N 1
ATOM 786 C CA . SER A 1 100 ? 14.624 10.762 19.162 1.00 56.56 100 SER A CA 1
ATOM 787 C C . SER A 1 100 ? 14.597 11.485 20.519 1.00 56.56 100 SER A C 1
ATOM 789 O O . SER A 1 100 ? 13.950 11.002 21.442 1.00 56.56 100 SER A O 1
ATOM 791 N N . ALA A 1 101 ? 15.274 12.631 20.643 1.00 63.22 101 ALA A N 1
ATOM 792 C CA . ALA A 1 101 ? 15.272 13.502 21.818 1.00 63.22 101 ALA A CA 1
ATOM 793 C C . ALA A 1 101 ? 14.293 14.692 21.690 1.00 63.22 101 ALA A C 1
ATOM 795 O O . ALA A 1 101 ? 14.319 15.596 22.522 1.00 63.22 101 ALA A O 1
ATOM 796 N N . ALA A 1 102 ? 13.428 14.696 20.665 1.00 66.88 102 ALA A N 1
ATOM 797 C CA . ALA A 1 102 ? 12.497 15.780 20.330 1.00 66.88 102 ALA A CA 1
ATOM 798 C C . ALA A 1 102 ? 13.171 17.136 20.031 1.00 66.88 102 ALA A C 1
ATOM 800 O O . ALA A 1 102 ? 12.553 18.199 20.144 1.00 66.88 102 ALA A O 1
ATOM 801 N N . GLU A 1 103 ? 14.439 17.112 19.621 1.00 71.00 103 GLU A N 1
ATOM 802 C CA . GLU A 1 103 ? 15.139 18.284 19.112 1.00 71.00 103 GLU A CA 1
ATOM 803 C C . GLU A 1 103 ? 14.920 18.414 17.602 1.00 71.00 103 GLU A C 1
ATOM 805 O O . GLU A 1 103 ? 14.935 17.429 16.859 1.00 71.00 103 GLU A O 1
ATOM 810 N N . ARG A 1 104 ? 14.762 19.655 17.131 1.00 79.56 104 ARG A N 1
ATOM 811 C CA . ARG A 1 104 ? 14.595 19.955 15.706 1.00 79.56 104 ARG A CA 1
ATOM 812 C C . ARG A 1 104 ? 15.934 19.866 14.980 1.00 79.56 104 ARG A C 1
ATOM 814 O O . ARG A 1 104 ? 16.790 20.736 15.140 1.00 79.56 104 ARG A O 1
ATOM 821 N N . VAL A 1 105 ? 16.073 18.852 14.134 1.00 86.31 105 VAL A N 1
ATOM 822 C CA . VAL A 1 105 ? 17.256 18.604 13.308 1.00 86.31 105 VAL A CA 1
ATOM 823 C C . VAL A 1 105 ? 16.978 19.002 11.863 1.00 86.31 105 VAL A C 1
ATOM 825 O O . VAL A 1 105 ? 15.910 18.716 11.321 1.00 86.31 105 VAL A O 1
ATOM 828 N N . LEU A 1 106 ? 17.946 19.684 11.243 1.00 90.38 106 LEU A N 1
ATOM 829 C CA . LEU A 1 106 ? 17.923 19.990 9.816 1.00 90.38 106 LEU A CA 1
ATOM 830 C C . LEU A 1 106 ? 18.111 18.702 9.024 1.00 90.38 106 LEU A C 1
ATOM 832 O O . LEU A 1 106 ? 19.153 18.060 9.136 1.00 90.38 106 LEU A O 1
ATOM 836 N N . CYS A 1 107 ? 17.127 18.367 8.203 1.00 90.88 107 CYS A N 1
ATOM 837 C CA . CYS A 1 107 ? 17.162 17.226 7.312 1.00 90.88 107 CYS A CA 1
ATOM 838 C C . CYS A 1 107 ? 17.005 17.662 5.854 1.00 90.88 107 CYS A C 1
ATOM 840 O O . CYS A 1 107 ? 16.416 18.703 5.569 1.00 90.88 107 CYS A O 1
ATOM 842 N N . VAL A 1 108 ? 17.503 16.843 4.935 1.00 91.12 108 VAL A N 1
ATOM 843 C CA . VAL A 1 108 ? 17.405 17.032 3.489 1.00 91.12 108 VAL A CA 1
ATOM 844 C C . VAL A 1 108 ? 16.896 15.753 2.826 1.00 91.12 108 VAL A C 1
ATOM 846 O O . VAL A 1 108 ? 17.281 14.653 3.218 1.00 91.12 108 VAL A O 1
ATOM 849 N N . ASP A 1 109 ? 15.998 15.882 1.853 1.00 85.06 109 ASP A N 1
ATOM 850 C CA . ASP A 1 109 ? 15.591 14.789 0.971 1.00 85.06 109 ASP A CA 1
ATOM 851 C C . ASP A 1 109 ? 16.668 14.553 -0.090 1.00 85.06 109 ASP A C 1
ATOM 853 O O . ASP A 1 109 ? 16.708 15.214 -1.130 1.00 85.06 109 ASP A O 1
ATOM 857 N N . GLU A 1 110 ? 17.557 13.600 0.166 1.00 80.56 110 GLU A N 1
ATOM 858 C CA . GLU A 1 110 ? 18.614 13.230 -0.783 1.00 80.56 110 GLU A CA 1
ATOM 859 C C . GLU A 1 110 ? 18.054 12.535 -2.035 1.00 80.56 110 GLU A C 1
ATOM 861 O O . GLU A 1 110 ? 18.711 12.509 -3.075 1.00 80.56 110 GLU A O 1
ATOM 866 N N . SER A 1 111 ? 16.822 12.013 -1.981 1.00 75.88 111 SER A N 1
ATOM 867 C CA . SER A 1 111 ? 16.166 11.385 -3.134 1.00 75.88 111 SER A CA 1
ATOM 868 C C . SER A 1 111 ? 15.556 12.391 -4.118 1.00 75.88 111 SER A C 1
ATOM 870 O O . SER A 1 111 ? 15.128 11.997 -5.203 1.00 75.88 111 SER A O 1
ATOM 872 N N . SER A 1 112 ? 15.579 13.687 -3.780 1.00 75.56 112 SER A N 1
ATOM 873 C CA . SER A 1 112 ? 15.055 14.787 -4.604 1.00 75.56 112 SER A CA 1
ATOM 874 C C . SER A 1 112 ? 15.818 15.020 -5.913 1.00 75.56 112 SER A C 1
ATOM 876 O O . SER A 1 112 ? 15.316 15.703 -6.804 1.00 75.56 112 SER A O 1
ATOM 878 N N . GLY A 1 113 ? 17.047 14.500 -6.028 1.00 81.69 113 GLY A N 1
ATOM 879 C CA . GLY A 1 113 ? 17.967 14.829 -7.123 1.00 81.69 113 GLY A CA 1
ATOM 880 C C . GLY A 1 113 ? 18.591 16.227 -7.013 1.00 81.69 113 GLY A C 1
ATOM 881 O O . GLY A 1 113 ? 19.331 16.632 -7.903 1.00 81.69 113 GLY A O 1
ATOM 882 N N . LEU A 1 114 ? 18.318 16.957 -5.924 1.00 84.44 114 LEU A N 1
ATOM 883 C CA . LEU A 1 114 ? 18.855 18.296 -5.659 1.00 84.44 114 LEU A CA 1
ATOM 884 C C . LEU A 1 114 ? 20.087 18.276 -4.746 1.00 84.44 114 LEU A C 1
ATOM 886 O O . LEU A 1 114 ? 20.680 19.325 -4.509 1.00 84.44 114 LEU A O 1
ATOM 890 N N . VAL A 1 115 ? 20.484 17.102 -4.251 1.00 88.06 115 VAL A N 1
ATOM 891 C CA . VAL A 1 115 ? 21.754 16.869 -3.551 1.00 88.06 115 VAL A CA 1
ATOM 892 C C . VAL A 1 115 ? 22.694 16.162 -4.523 1.00 88.06 115 VAL A C 1
ATOM 894 O O . VAL A 1 115 ? 22.377 15.086 -5.023 1.00 88.06 115 VAL A O 1
ATOM 897 N N . THR A 1 116 ? 23.825 16.789 -4.838 1.00 83.44 116 THR A N 1
ATOM 898 C CA . THR A 1 116 ? 24.748 16.357 -5.901 1.00 83.44 116 THR A CA 1
ATOM 899 C C . THR A 1 116 ? 26.200 16.571 -5.477 1.00 83.44 116 THR A C 1
ATOM 901 O O . THR A 1 116 ? 26.477 17.312 -4.539 1.00 83.44 116 THR A O 1
ATOM 904 N N . ASP A 1 117 ? 27.142 15.967 -6.186 1.00 81.38 117 ASP A N 1
ATOM 905 C CA . ASP A 1 117 ? 28.579 16.255 -6.097 1.00 81.38 117 ASP A CA 1
ATOM 906 C C . ASP A 1 117 ? 29.036 17.306 -7.133 1.00 81.38 117 ASP A C 1
ATOM 908 O O . ASP A 1 117 ? 30.222 17.627 -7.223 1.00 81.38 117 ASP A O 1
ATOM 912 N N . SER A 1 118 ? 28.097 17.881 -7.898 1.00 79.88 118 SER A N 1
ATOM 913 C CA . SER A 1 118 ? 28.398 18.848 -8.955 1.00 79.88 118 SER A CA 1
ATOM 914 C C . SER A 1 118 ? 29.003 20.141 -8.391 1.00 79.88 118 SER A C 1
ATOM 916 O O . SER A 1 118 ? 28.452 20.709 -7.438 1.00 79.88 118 SER A O 1
ATOM 918 N N . PRO A 1 119 ? 30.076 20.677 -9.010 1.00 76.88 119 PRO A N 1
ATOM 919 C CA . PRO A 1 119 ? 30.692 21.934 -8.587 1.00 76.88 119 PRO A CA 1
ATOM 920 C C . PRO A 1 119 ? 29.742 23.142 -8.681 1.00 76.88 119 PRO A C 1
ATOM 922 O O . PRO A 1 119 ? 29.969 24.130 -7.981 1.00 76.88 119 PRO A O 1
ATOM 925 N N . ASP A 1 120 ? 28.665 23.044 -9.469 1.00 79.25 120 ASP A N 1
ATOM 926 C CA . ASP A 1 120 ? 27.680 24.113 -9.692 1.00 79.25 120 ASP A CA 1
ATOM 927 C C . ASP A 1 120 ? 26.676 24.284 -8.532 1.00 79.25 120 ASP A C 1
ATOM 929 O O . ASP A 1 120 ? 25.916 25.253 -8.495 1.00 79.25 120 ASP A O 1
ATOM 933 N N . GLY A 1 121 ? 26.649 23.354 -7.569 1.00 86.00 121 GLY A N 1
ATOM 934 C CA . GLY A 1 121 ? 25.771 23.432 -6.398 1.00 86.00 121 GLY A CA 1
ATOM 935 C C . GLY A 1 121 ? 26.320 24.302 -5.260 1.00 86.00 121 GLY A C 1
ATOM 936 O O . GLY A 1 121 ? 27.501 24.641 -5.206 1.00 86.00 121 GLY A O 1
ATOM 937 N N . GLN A 1 122 ? 25.472 24.633 -4.289 1.00 91.62 122 GLN A N 1
ATOM 938 C CA . GLN A 1 122 ? 25.851 25.345 -3.070 1.00 91.62 122 GLN A CA 1
ATOM 939 C C . GLN A 1 122 ? 26.438 24.373 -2.036 1.00 91.62 122 GLN A C 1
ATOM 941 O O . GLN A 1 122 ? 25.889 23.289 -1.834 1.00 91.62 122 GLN A O 1
ATOM 946 N N . PRO A 1 123 ? 27.544 24.721 -1.359 1.00 92.56 123 PRO A N 1
ATOM 947 C CA . PRO A 1 123 ? 28.104 23.863 -0.324 1.00 92.56 123 PRO A CA 1
ATOM 948 C C . PRO A 1 123 ? 27.180 23.797 0.897 1.00 92.56 123 PRO A C 1
ATOM 950 O O . PRO A 1 123 ? 26.509 24.773 1.240 1.00 92.56 123 PRO A O 1
ATOM 953 N N . PHE A 1 124 ? 27.176 22.656 1.587 1.00 93.19 124 PHE A N 1
ATOM 954 C CA . PHE A 1 124 ? 26.522 22.545 2.894 1.00 93.19 124 PHE A CA 1
ATOM 955 C C . PHE A 1 124 ? 27.364 23.191 4.004 1.00 93.19 124 PHE A C 1
ATOM 957 O O . PHE A 1 124 ? 26.818 23.859 4.879 1.00 93.19 124 PHE A O 1
ATOM 964 N N . PHE A 1 125 ? 28.690 23.047 3.955 1.00 93.56 125 PHE A N 1
ATOM 965 C CA . PHE A 1 125 ? 29.616 23.552 4.974 1.00 93.56 125 PHE A CA 1
ATOM 966 C C . PHE A 1 125 ? 30.721 24.410 4.354 1.00 93.56 125 PHE A C 1
ATOM 968 O O . PHE A 1 125 ? 31.104 24.201 3.204 1.00 93.56 125 PHE A O 1
ATOM 975 N N . ASP A 1 126 ? 31.220 25.386 5.109 1.00 90.44 126 ASP A N 1
ATOM 976 C CA . ASP A 1 126 ? 32.396 26.171 4.737 1.00 90.44 126 ASP A CA 1
ATOM 977 C C . ASP A 1 126 ? 33.714 25.429 5.040 1.00 90.44 126 ASP A C 1
ATOM 979 O O . ASP A 1 126 ? 33.728 24.313 5.569 1.00 90.44 126 ASP A O 1
ATOM 983 N N . ALA A 1 127 ? 34.846 26.052 4.693 1.00 86.75 127 ALA A N 1
ATOM 984 C CA . ALA A 1 127 ? 36.176 25.472 4.891 1.00 86.75 127 ALA A CA 1
ATOM 985 C C . ALA A 1 127 ? 36.536 25.263 6.376 1.00 86.75 127 ALA A C 1
ATOM 987 O O . ALA A 1 127 ? 37.404 24.453 6.695 1.00 86.75 127 ALA A O 1
ATOM 988 N N . GLN A 1 128 ? 35.876 25.981 7.287 1.00 85.44 128 GLN A N 1
ATOM 989 C CA . GLN A 1 128 ? 36.055 25.878 8.734 1.00 85.44 128 GLN A CA 1
ATOM 990 C C . GLN A 1 128 ? 35.128 24.816 9.335 1.00 85.44 128 GLN A C 1
ATOM 992 O O . GLN A 1 128 ? 35.392 24.305 10.427 1.00 85.44 128 GLN A O 1
ATOM 997 N N . GLY A 1 129 ? 34.077 24.434 8.608 1.00 81.94 129 GLY A N 1
ATOM 998 C CA . GLY A 1 129 ? 33.105 23.453 9.040 1.00 81.94 129 GLY A CA 1
ATOM 999 C C . GLY A 1 129 ? 31.790 23.943 9.569 1.00 81.94 129 GLY A C 1
ATOM 1000 O O . GLY A 1 129 ? 30.993 23.118 10.017 1.00 81.94 129 GLY A O 1
ATOM 1001 N N . ALA A 1 130 ? 31.581 25.249 9.584 1.00 88.69 130 ALA A N 1
ATOM 1002 C CA . ALA A 1 130 ? 30.284 25.788 9.923 1.00 88.69 130 ALA A CA 1
ATOM 1003 C C . ALA A 1 130 ? 29.337 25.610 8.723 1.00 88.69 130 ALA A C 1
ATOM 1005 O O . ALA A 1 130 ? 29.800 25.439 7.590 1.00 88.69 130 ALA A O 1
ATOM 1006 N N . PRO A 1 131 ? 28.006 25.609 8.935 1.00 90.56 131 PRO A N 1
ATOM 1007 C CA . PRO A 1 131 ? 27.053 25.685 7.836 1.00 90.56 131 PRO A CA 1
ATOM 1008 C C . PRO A 1 131 ? 27.422 26.839 6.905 1.00 90.56 131 PRO A C 1
ATOM 1010 O O . PRO A 1 131 ? 27.568 27.976 7.356 1.00 90.56 131 PRO A O 1
ATOM 1013 N N . ALA A 1 132 ? 27.569 26.553 5.613 1.00 94.00 132 ALA A N 1
ATOM 1014 C CA . ALA A 1 132 ? 27.888 27.584 4.638 1.00 94.00 132 ALA A CA 1
ATOM 1015 C C . ALA A 1 132 ? 26.792 28.661 4.642 1.00 94.00 132 ALA A C 1
ATOM 1017 O O . ALA A 1 132 ? 25.627 28.365 4.918 1.00 94.00 132 ALA A O 1
ATOM 1018 N N . ALA A 1 133 ? 27.142 29.904 4.293 1.00 93.88 133 ALA A N 1
ATOM 1019 C CA . ALA A 1 133 ? 26.214 31.037 4.360 1.00 93.88 133 ALA A CA 1
ATOM 1020 C C . ALA A 1 133 ? 24.823 30.767 3.731 1.00 93.88 133 ALA A C 1
ATOM 1022 O O . ALA A 1 133 ? 23.823 31.118 4.364 1.00 93.88 133 ALA A O 1
ATOM 1023 N N . PRO A 1 134 ? 24.702 30.087 2.569 1.00 91.50 134 PRO A N 1
ATOM 1024 C CA . PRO A 1 134 ? 23.390 29.763 2.011 1.00 91.50 134 PRO A CA 1
ATOM 1025 C C . PRO A 1 134 ? 22.589 28.745 2.837 1.00 91.50 134 PRO A C 1
ATOM 1027 O O . PRO A 1 134 ? 21.383 28.911 3.016 1.00 91.50 134 PRO A O 1
ATOM 1030 N N . LEU A 1 135 ? 23.249 27.726 3.403 1.00 92.75 135 LEU A N 1
ATOM 1031 C CA . LEU A 1 135 ? 22.606 26.749 4.287 1.00 92.75 135 LEU A CA 1
ATOM 1032 C C . LEU A 1 135 ? 22.175 27.396 5.611 1.00 92.75 135 LEU A C 1
ATOM 1034 O O . LEU A 1 135 ? 21.100 27.098 6.126 1.00 92.75 135 LEU A O 1
ATOM 1038 N N . ALA A 1 136 ? 22.987 28.306 6.155 1.00 91.56 136 ALA A N 1
ATOM 1039 C CA . ALA A 1 136 ? 22.653 29.051 7.365 1.00 91.56 136 ALA A CA 1
ATOM 1040 C C . ALA A 1 136 ? 21.413 29.942 7.163 1.00 91.56 136 ALA A C 1
ATOM 1042 O O . ALA A 1 136 ? 20.522 29.962 8.017 1.00 91.56 136 ALA A O 1
ATOM 1043 N N . ALA A 1 137 ? 21.322 30.628 6.018 1.00 92.19 137 ALA A N 1
ATOM 1044 C CA . ALA A 1 137 ? 20.143 31.407 5.644 1.00 92.19 137 ALA A CA 1
ATOM 1045 C C . ALA A 1 137 ? 18.899 30.513 5.490 1.00 92.19 137 ALA A C 1
ATOM 1047 O O . ALA A 1 137 ? 17.844 30.824 6.045 1.00 92.19 137 ALA A O 1
ATOM 1048 N N . LEU A 1 138 ? 19.037 29.363 4.821 1.00 92.62 138 LEU A N 1
ATOM 1049 C CA . LEU A 1 138 ? 17.956 28.390 4.668 1.00 92.62 138 LEU A CA 1
ATOM 1050 C C . LEU A 1 138 ? 17.476 27.834 6.017 1.00 92.62 138 LEU A C 1
ATOM 1052 O O . LEU A 1 138 ? 16.273 27.734 6.257 1.00 92.62 138 LEU A O 1
ATOM 1056 N N . LEU A 1 139 ? 18.401 27.516 6.926 1.00 91.75 139 LEU A N 1
ATOM 1057 C CA . LEU A 1 139 ? 18.083 27.055 8.276 1.00 91.75 139 LEU A CA 1
ATOM 1058 C C . LEU A 1 139 ? 17.304 28.114 9.069 1.00 91.75 139 LEU A C 1
ATOM 1060 O O . LEU A 1 139 ? 16.377 27.768 9.804 1.00 91.75 139 LEU A O 1
ATOM 1064 N N . ALA A 1 140 ? 17.644 29.396 8.917 1.00 92.62 140 ALA A N 1
ATOM 1065 C CA . ALA A 1 140 ? 16.875 30.483 9.517 1.00 92.62 140 ALA A CA 1
ATOM 1066 C C . ALA A 1 140 ? 15.439 30.526 8.961 1.00 92.62 140 ALA A C 1
ATOM 1068 O O . ALA A 1 140 ? 14.490 30.594 9.745 1.00 92.62 140 ALA A O 1
ATOM 1069 N N . SER A 1 141 ? 15.267 30.389 7.640 1.00 93.38 141 SER A N 1
ATOM 1070 C CA . SER A 1 141 ? 13.942 30.310 7.009 1.00 93.38 141 SER A CA 1
ATOM 1071 C C . SER A 1 141 ? 13.136 29.094 7.477 1.00 93.38 141 SER A C 1
ATOM 1073 O O . SER A 1 141 ? 11.958 29.232 7.792 1.00 93.38 141 SER A O 1
ATOM 1075 N N . LEU A 1 142 ? 13.759 27.920 7.608 1.00 92.75 142 LEU A N 1
ATOM 1076 C CA . LEU A 1 142 ? 13.109 26.713 8.130 1.00 92.75 142 LEU A CA 1
ATOM 1077 C C . LEU A 1 142 ? 12.646 26.873 9.581 1.00 92.75 142 LEU A C 1
ATOM 1079 O O . LEU A 1 142 ? 11.546 26.447 9.931 1.00 92.75 142 LEU A O 1
ATOM 1083 N N . ARG A 1 143 ? 13.461 27.503 10.435 1.00 92.62 143 ARG A N 1
ATOM 1084 C CA . ARG A 1 143 ? 13.089 27.785 11.832 1.00 92.62 143 ARG A CA 1
ATOM 1085 C C . ARG A 1 143 ? 11.905 28.741 11.914 1.00 92.62 143 ARG A C 1
ATOM 1087 O O . ARG A 1 143 ? 11.001 28.517 12.717 1.00 92.62 143 ARG A O 1
ATOM 1094 N N . GLN A 1 144 ? 11.895 29.775 11.074 1.00 93.94 144 GLN A N 1
ATOM 1095 C CA . GLN A 1 144 ? 10.763 30.691 10.964 1.00 93.94 144 GLN A CA 1
ATOM 1096 C C . GLN A 1 144 ? 9.502 29.961 10.476 1.00 93.94 144 GLN A C 1
ATOM 1098 O O . GLN A 1 144 ? 8.435 30.140 11.063 1.00 93.94 144 GLN A O 1
ATOM 1103 N N . HIS A 1 145 ? 9.632 29.090 9.472 1.00 93.88 145 HIS A N 1
ATOM 1104 C CA . HIS A 1 145 ? 8.536 28.268 8.963 1.00 93.88 145 HIS A CA 1
ATOM 1105 C C . HIS A 1 145 ? 7.928 27.368 10.051 1.00 93.88 145 HIS A C 1
ATOM 1107 O O . HIS A 1 145 ? 6.722 27.409 10.287 1.00 93.88 145 HIS A O 1
ATOM 1113 N N . GLU A 1 146 ? 8.755 26.621 10.790 1.00 90.62 146 GLU A N 1
ATOM 1114 C CA . GLU A 1 146 ? 8.294 25.770 11.898 1.00 90.62 146 GLU A CA 1
ATOM 1115 C C . GLU A 1 146 ? 7.636 26.570 13.030 1.00 90.62 146 GLU A C 1
ATOM 1117 O O . GLU A 1 146 ? 6.640 26.126 13.609 1.00 90.62 146 GLU A O 1
ATOM 1122 N N . HIS A 1 147 ? 8.168 27.753 13.351 1.00 92.38 147 HIS A N 1
ATOM 1123 C CA . HIS A 1 147 ? 7.553 28.641 14.334 1.00 92.38 147 HIS A CA 1
ATOM 1124 C C . HIS A 1 147 ? 6.149 29.068 13.886 1.00 92.38 147 HIS A C 1
ATOM 1126 O O . HIS A 1 147 ? 5.187 28.917 14.643 1.00 92.38 147 HIS A O 1
ATOM 1132 N N . GLY A 1 148 ? 6.014 29.511 12.634 1.00 94.56 148 GLY A N 1
ATOM 1133 C CA . GLY A 1 148 ? 4.725 29.876 12.056 1.00 94.56 148 GLY A CA 1
ATOM 1134 C C . GLY A 1 148 ? 3.756 28.692 11.945 1.00 94.56 148 GLY A C 1
ATOM 1135 O O . GLY A 1 148 ? 2.554 28.877 12.131 1.00 94.56 148 GLY A O 1
ATOM 1136 N N . ARG A 1 149 ? 4.241 27.463 11.719 1.00 93.25 149 ARG A N 1
ATOM 1137 C CA . ARG A 1 149 ? 3.409 26.244 11.727 1.00 93.25 149 ARG A CA 1
ATOM 1138 C C . ARG A 1 149 ? 2.812 25.965 13.110 1.00 93.25 149 ARG A C 1
ATOM 1140 O O . ARG A 1 149 ? 1.621 25.689 13.217 1.00 93.25 149 ARG A O 1
ATOM 1147 N N . ARG A 1 150 ? 3.601 26.089 14.182 1.00 91.69 150 ARG A N 1
ATOM 1148 C CA . ARG A 1 150 ? 3.106 25.920 15.566 1.00 91.69 150 ARG A CA 1
ATOM 1149 C C . ARG A 1 150 ? 2.088 27.002 15.949 1.00 91.69 150 ARG A C 1
ATOM 1151 O O . ARG A 1 150 ? 1.086 26.713 16.605 1.00 91.69 150 ARG A O 1
ATOM 1158 N N . GLN A 1 151 ? 2.320 28.245 15.521 1.00 94.12 151 GLN A N 1
ATOM 1159 C CA . GLN A 1 151 ? 1.348 29.332 15.688 1.00 94.12 151 GLN A CA 1
ATOM 1160 C C . GLN A 1 151 ? 0.042 29.027 14.948 1.00 94.12 151 GLN A C 1
ATOM 1162 O O . GLN A 1 151 ? -1.037 29.205 15.508 1.00 94.12 151 GLN A O 1
ATOM 1167 N N . ALA A 1 152 ? 0.134 28.501 13.725 1.00 94.69 152 ALA A N 1
ATOM 1168 C CA . ALA A 1 152 ? -1.027 28.097 12.946 1.00 94.69 152 ALA A CA 1
ATOM 1169 C C . ALA A 1 152 ? -1.842 26.981 13.617 1.00 94.69 152 ALA A C 1
ATOM 1171 O O . ALA A 1 152 ? -3.067 27.068 13.659 1.00 94.69 152 ALA A O 1
ATOM 1172 N N . GLU A 1 153 ? -1.182 25.978 14.198 1.00 93.31 153 GLU A N 1
ATOM 1173 C CA . GLU A 1 153 ? -1.836 24.916 14.980 1.00 93.31 153 GLU A CA 1
ATOM 1174 C C . GLU A 1 153 ? -2.569 25.475 16.204 1.00 93.31 153 GLU A C 1
ATOM 1176 O O . GLU A 1 153 ? -3.718 25.117 16.469 1.00 93.31 153 GLU A O 1
ATOM 1181 N N . THR A 1 154 ? -1.934 26.408 16.917 1.00 93.69 154 THR A N 1
ATOM 1182 C CA . THR A 1 154 ? -2.528 27.073 18.088 1.00 93.69 154 THR A CA 1
ATOM 1183 C C . THR A 1 154 ? -3.765 27.882 17.693 1.00 93.69 154 THR A C 1
ATOM 1185 O O . THR A 1 154 ? -4.812 27.792 18.338 1.00 93.69 154 THR A O 1
ATOM 1188 N N . ALA A 1 155 ? -3.672 28.628 16.593 1.00 95.75 155 ALA A N 1
ATOM 1189 C CA . ALA A 1 155 ? -4.783 29.384 16.039 1.00 95.75 155 ALA A CA 1
ATOM 1190 C C . ALA A 1 155 ? -5.936 28.465 15.594 1.00 95.75 155 ALA A C 1
ATOM 1192 O O . ALA A 1 155 ? -7.095 28.723 15.922 1.00 95.75 155 ALA A O 1
ATOM 1193 N N . CYS A 1 156 ? -5.630 27.348 14.929 1.00 96.81 156 CYS A N 1
ATOM 1194 C CA . CYS A 1 156 ? -6.620 26.346 14.534 1.00 96.81 156 CYS A CA 1
ATOM 1195 C C . CYS A 1 156 ? -7.333 25.719 15.737 1.00 96.81 156 CYS A C 1
ATOM 1197 O O . CYS A 1 156 ? -8.552 25.548 15.703 1.00 96.81 156 CYS A O 1
ATOM 1199 N N . ALA A 1 157 ? -6.614 25.440 16.828 1.00 95.19 157 ALA A N 1
ATOM 1200 C CA . ALA A 1 157 ? -7.218 24.955 18.066 1.00 95.19 157 ALA A CA 1
ATOM 1201 C C . ALA A 1 157 ? -8.199 25.979 18.669 1.00 95.19 157 ALA A C 1
ATOM 1203 O O . ALA A 1 157 ? -9.259 25.601 19.175 1.00 95.19 157 ALA A O 1
ATOM 1204 N N . ALA A 1 158 ? -7.899 27.280 18.577 1.00 95.19 158 ALA A N 1
ATOM 1205 C CA . ALA A 1 158 ? -8.820 28.333 19.002 1.00 95.19 158 ALA A CA 1
ATOM 1206 C C . ALA A 1 158 ? -10.089 28.381 18.131 1.00 95.19 158 ALA A C 1
ATOM 1208 O O . ALA A 1 158 ? -11.194 28.438 18.677 1.00 95.19 158 ALA A O 1
ATOM 1209 N N . LEU A 1 159 ? -9.945 28.281 16.803 1.00 97.38 159 LEU A N 1
ATOM 1210 C CA . LEU A 1 159 ? -11.071 28.205 15.861 1.00 97.38 159 LEU A CA 1
ATOM 1211 C C . LEU A 1 159 ? -11.956 26.978 16.136 1.00 97.38 159 LEU A C 1
ATOM 1213 O O . LEU A 1 159 ? -13.180 27.094 16.191 1.00 97.38 159 LEU A O 1
ATOM 1217 N N . GLN A 1 160 ? -11.344 25.817 16.378 1.00 96.00 160 GLN A N 1
ATOM 1218 C CA . GLN A 1 160 ? -12.045 24.576 16.710 1.00 96.00 160 GLN A CA 1
ATOM 1219 C C . GLN A 1 160 ? -12.790 24.671 18.046 1.00 96.00 160 GLN A C 1
ATOM 1221 O O . GLN A 1 160 ? -13.963 24.305 18.121 1.00 96.00 160 GLN A O 1
ATOM 1226 N N . ARG A 1 161 ? -12.147 25.194 19.100 1.00 95.00 161 ARG A N 1
ATOM 1227 C CA . ARG A 1 161 ? -12.759 25.366 20.429 1.00 95.00 161 ARG A CA 1
ATOM 1228 C C . ARG A 1 161 ? -14.001 26.253 20.379 1.00 95.00 161 ARG A C 1
ATOM 1230 O O . ARG A 1 161 ? -14.970 25.987 21.084 1.00 95.00 161 ARG A O 1
ATOM 1237 N N . LEU A 1 162 ? -13.969 27.289 19.543 1.00 95.12 162 LEU A N 1
ATOM 1238 C CA . LEU A 1 162 ? -15.093 28.197 19.319 1.00 95.12 162 LEU A CA 1
ATOM 1239 C C . LEU A 1 162 ? -16.074 27.698 18.244 1.00 95.12 162 LEU A C 1
ATOM 1241 O O . LEU A 1 162 ? -17.041 28.392 17.951 1.00 95.12 162 LEU A O 1
ATOM 1245 N N . ARG A 1 163 ? -15.861 26.491 17.694 1.00 95.75 163 ARG A N 1
ATOM 1246 C CA . ARG A 1 163 ? -16.708 25.843 16.676 1.00 95.75 163 ARG A CA 1
ATOM 1247 C C . ARG A 1 163 ? -16.898 26.687 15.412 1.00 95.75 163 ARG A C 1
ATOM 1249 O O . ARG A 1 163 ? -17.981 26.735 14.844 1.00 95.75 163 ARG A O 1
ATOM 1256 N N . LEU A 1 164 ? -15.824 27.332 14.966 1.00 97.56 164 LEU A N 1
ATOM 1257 C CA . LEU A 1 164 ? -15.826 28.233 13.809 1.00 97.56 164 LEU A CA 1
ATOM 1258 C C . LEU A 1 164 ? -15.437 27.546 12.499 1.00 97.56 164 LEU A C 1
ATOM 1260 O O . LEU A 1 164 ? -15.277 28.221 11.490 1.00 97.56 164 LEU A O 1
ATOM 1264 N N . LEU A 1 165 ? -15.240 26.228 12.509 1.00 97.75 165 LEU A N 1
ATOM 1265 C CA . LEU A 1 165 ? -14.863 25.445 11.337 1.00 97.75 165 LEU A CA 1
ATOM 1266 C C . LEU A 1 165 ? -16.030 24.559 10.919 1.00 97.75 165 LEU A C 1
ATOM 1268 O O . LEU A 1 165 ? -16.577 23.819 11.736 1.00 97.75 165 LEU A O 1
ATOM 1272 N N . ARG A 1 166 ? -16.367 24.604 9.632 1.00 95.62 166 ARG A N 1
ATOM 1273 C CA . ARG A 1 166 ? -17.386 23.749 9.015 1.00 95.62 166 ARG A CA 1
ATOM 1274 C C . ARG A 1 166 ? -16.850 23.110 7.736 1.00 95.62 166 ARG A C 1
ATOM 1276 O O . ARG A 1 166 ? -15.960 23.693 7.113 1.00 95.62 166 ARG A O 1
ATOM 1283 N N . PRO A 1 167 ? -17.385 21.957 7.305 1.00 94.12 167 PRO A N 1
ATOM 1284 C CA . PRO A 1 167 ? -17.050 21.396 6.002 1.00 94.12 167 PRO A CA 1
ATOM 1285 C C . PRO A 1 167 ? -17.242 22.425 4.879 1.00 94.12 167 PRO A C 1
ATOM 1287 O O . PRO A 1 167 ? -18.203 23.203 4.890 1.00 94.12 167 PRO A O 1
ATOM 1290 N N . TRP A 1 168 ? -16.326 22.443 3.913 1.00 92.25 168 TRP A N 1
ATOM 1291 C CA . TRP A 1 168 ? -16.411 23.299 2.733 1.00 92.25 168 TRP A CA 1
ATOM 1292 C C . TRP A 1 168 ? -16.783 22.462 1.503 1.00 92.25 168 TRP A C 1
ATOM 1294 O O . TRP A 1 168 ? -15.906 21.835 0.908 1.00 92.25 168 TRP A O 1
ATOM 1304 N N . PRO A 1 169 ? -18.068 22.429 1.101 1.00 80.94 169 PRO A N 1
ATOM 1305 C CA . PRO A 1 169 ? -18.505 21.661 -0.059 1.00 80.94 169 PRO A CA 1
ATOM 1306 C C . PRO A 1 169 ? -18.121 22.390 -1.354 1.00 80.94 169 PRO A C 1
ATOM 1308 O O . PRO A 1 169 ? -18.932 23.088 -1.965 1.00 80.94 169 PRO A O 1
ATOM 1311 N N . ILE A 1 170 ? -16.866 22.249 -1.776 1.00 83.19 170 ILE A N 1
ATOM 1312 C CA . ILE A 1 170 ? -16.424 22.736 -3.083 1.00 83.19 170 ILE A CA 1
ATOM 1313 C C . ILE A 1 170 ? -17.016 21.820 -4.149 1.00 83.19 170 ILE A C 1
ATOM 1315 O O . ILE A 1 170 ? -16.811 20.608 -4.115 1.00 83.19 170 ILE A O 1
ATOM 1319 N N . SER A 1 171 ? -17.758 22.409 -5.083 1.00 76.25 171 SER A N 1
ATOM 1320 C CA . SER A 1 171 ? -18.363 21.707 -6.217 1.00 76.25 171 SER A CA 1
ATOM 1321 C C . SER A 1 171 ? -17.585 22.036 -7.484 1.00 76.25 171 SER A C 1
ATOM 1323 O O . SER A 1 171 ? -17.227 23.194 -7.704 1.00 76.25 171 SER A O 1
ATOM 1325 N N . VAL A 1 172 ? -17.304 21.030 -8.304 1.00 69.62 172 VAL A N 1
ATOM 1326 C CA . VAL A 1 172 ? -16.560 21.179 -9.555 1.00 69.62 172 VAL A CA 1
ATOM 1327 C C . VAL A 1 172 ? -17.346 20.527 -10.678 1.00 69.62 172 VAL A C 1
ATOM 1329 O O . VAL A 1 172 ? -17.637 19.331 -10.622 1.00 69.62 172 VAL A O 1
ATOM 1332 N N . ASP A 1 173 ? -17.655 21.307 -11.707 1.00 62.53 173 ASP A N 1
ATOM 1333 C CA . ASP A 1 173 ? -18.277 20.799 -12.922 1.00 62.53 173 ASP A CA 1
ATOM 1334 C C . ASP A 1 173 ? -17.261 19.989 -13.730 1.00 62.53 173 ASP A C 1
ATOM 1336 O O . ASP A 1 173 ? -16.209 20.491 -14.131 1.00 62.53 173 ASP A O 1
ATOM 1340 N N . THR A 1 174 ? -17.576 18.720 -13.978 1.00 60.72 174 THR A N 1
ATOM 1341 C CA . THR A 1 174 ? -16.797 17.849 -14.866 1.00 60.72 174 THR A CA 1
ATOM 1342 C C . THR A 1 174 ? -17.610 17.455 -16.089 1.00 60.72 174 THR A C 1
ATOM 1344 O O . THR A 1 174 ? -18.843 17.460 -16.036 1.00 60.72 174 THR A O 1
ATOM 1347 N N . PRO A 1 175 ? -16.956 16.973 -17.163 1.00 46.97 175 PRO A N 1
ATOM 1348 C CA . PRO A 1 175 ? -17.641 16.278 -18.255 1.00 46.97 175 PRO A CA 1
ATOM 1349 C C . PRO A 1 175 ? -18.499 15.077 -17.803 1.00 46.97 175 PRO A C 1
ATOM 1351 O O . PRO A 1 175 ? -19.304 14.578 -18.584 1.00 46.97 175 PRO A O 1
ATOM 1354 N N . HIS A 1 176 ? -18.332 14.608 -16.559 1.00 46.03 176 HIS A N 1
ATOM 1355 C CA . HIS A 1 176 ? -19.059 13.497 -15.943 1.00 46.03 176 HIS A CA 1
ATOM 1356 C C . HIS A 1 176 ? -20.076 13.944 -14.867 1.00 46.03 176 HIS A C 1
ATOM 1358 O O . HIS A 1 176 ? -20.635 13.090 -14.182 1.00 46.03 176 HIS A O 1
ATOM 1364 N N . GLY A 1 177 ? -20.335 15.252 -14.718 1.00 54.03 177 GLY A N 1
ATOM 1365 C CA . GLY A 1 177 ? -21.261 15.832 -13.733 1.00 54.03 177 GLY A CA 1
ATOM 1366 C C . GLY A 1 177 ? -20.578 16.649 -12.627 1.00 54.03 177 GLY A C 1
ATOM 1367 O O . GLY A 1 177 ? -19.359 16.826 -12.628 1.00 54.03 177 GLY A O 1
ATOM 1368 N N . VAL A 1 178 ? -21.368 17.163 -11.679 1.00 63.75 178 VAL A N 1
ATOM 1369 C CA . VAL A 1 178 ? -20.867 17.911 -10.511 1.00 63.75 178 VAL A CA 1
ATOM 1370 C C . VAL A 1 178 ? -20.197 16.938 -9.536 1.00 63.75 178 VAL A C 1
ATOM 1372 O O . VAL A 1 178 ? -20.840 16.006 -9.058 1.00 63.75 178 VAL A O 1
ATOM 1375 N N . GLN A 1 179 ? -18.916 17.145 -9.227 1.00 60.53 179 GLN A N 1
ATOM 1376 C CA . GLN A 1 179 ? -18.184 16.399 -8.195 1.00 60.53 179 GLN A CA 1
ATOM 1377 C C . GLN A 1 179 ? -17.868 17.287 -6.990 1.00 60.53 179 GLN A C 1
ATOM 1379 O O . GLN A 1 179 ? -17.623 18.482 -7.147 1.00 60.53 179 GLN A O 1
ATOM 1384 N N . HIS A 1 180 ? -17.829 16.695 -5.794 1.00 63.97 180 HIS A N 1
ATOM 1385 C CA . HIS A 1 180 ? -17.517 17.403 -4.552 1.00 63.97 180 HIS A CA 1
ATOM 1386 C C . HIS A 1 180 ? -16.139 17.015 -4.008 1.00 63.97 180 HIS A C 1
ATOM 1388 O O . HIS A 1 180 ? -15.823 15.830 -3.899 1.00 63.97 180 HIS A O 1
ATOM 1394 N N . THR A 1 181 ? -15.329 18.003 -3.623 1.00 65.56 181 THR A N 1
ATOM 1395 C CA . THR A 1 181 ? -14.061 17.763 -2.915 1.00 65.56 181 THR A CA 1
ATOM 1396 C C . THR A 1 181 ? -14.344 17.514 -1.429 1.00 65.56 181 THR A C 1
ATOM 1398 O O . THR A 1 181 ? -14.885 18.384 -0.747 1.00 65.56 181 THR A O 1
ATOM 1401 N N . ALA A 1 182 ? -13.987 16.332 -0.919 1.00 68.25 182 ALA A N 1
ATOM 1402 C CA . ALA A 1 182 ? -14.164 15.962 0.489 1.00 68.25 182 ALA A CA 1
ATOM 1403 C C . ALA A 1 182 ? -12.937 16.326 1.353 1.00 68.25 182 ALA A C 1
ATOM 1405 O O . ALA A 1 182 ? -11.831 16.497 0.845 1.00 68.25 182 ALA A O 1
ATOM 1406 N N . GLY A 1 183 ? -13.129 16.429 2.673 1.00 83.06 183 GLY A N 1
ATOM 1407 C CA . GLY A 1 183 ? -12.038 16.575 3.652 1.00 83.06 183 GLY A CA 1
ATOM 1408 C C . GLY A 1 183 ? -11.493 17.995 3.866 1.00 83.06 183 GLY A C 1
ATOM 1409 O O . GLY A 1 183 ? -10.580 18.170 4.674 1.00 83.06 183 GLY A O 1
ATOM 1410 N N . LEU A 1 184 ? -12.054 19.005 3.191 1.00 92.81 184 LEU A N 1
ATOM 1411 C CA . LEU A 1 184 ? -11.714 20.418 3.383 1.00 92.81 184 LEU A CA 1
ATOM 1412 C C . LEU A 1 184 ? -12.736 21.124 4.279 1.00 92.81 184 LEU A C 1
ATOM 1414 O O . LEU A 1 184 ? -13.943 20.903 4.182 1.00 92.81 184 LEU A O 1
ATOM 1418 N N . PHE A 1 185 ? -12.239 22.019 5.124 1.00 96.75 185 PHE A N 1
ATOM 1419 C CA . PHE A 1 185 ? -13.023 22.838 6.039 1.00 96.75 185 PHE A CA 1
ATOM 1420 C C . PHE A 1 185 ? -12.761 24.323 5.774 1.00 96.75 185 PHE A C 1
ATOM 1422 O O . PHE A 1 185 ? -11.678 24.713 5.337 1.00 96.75 185 PHE A O 1
ATOM 1429 N N . GLN A 1 186 ? -13.757 25.152 6.060 1.00 97.50 186 GLN A N 1
ATOM 1430 C CA . GLN A 1 186 ? -13.711 26.610 5.952 1.00 97.50 186 GLN A CA 1
ATOM 1431 C C . GLN A 1 186 ? -14.206 27.253 7.245 1.00 97.50 186 GLN A C 1
ATOM 1433 O O . GLN A 1 186 ? -14.824 26.591 8.085 1.00 97.50 186 GLN A O 1
ATOM 1438 N N . ILE A 1 187 ? -13.979 28.557 7.373 1.00 98.25 187 ILE A N 1
ATOM 1439 C CA . ILE A 1 187 ? -14.576 29.357 8.435 1.00 98.25 187 ILE A CA 1
ATOM 1440 C C . ILE A 1 187 ? -16.096 29.414 8.255 1.00 98.25 187 ILE A C 1
ATOM 1442 O O . ILE A 1 187 ? -16.610 29.669 7.162 1.00 98.25 187 ILE A O 1
ATOM 1446 N N . ASP A 1 188 ? -16.828 29.200 9.343 1.00 97.56 188 ASP A N 1
ATOM 1447 C CA . ASP A 1 188 ? -18.229 29.583 9.432 1.00 97.56 188 ASP A CA 1
ATOM 1448 C C . ASP A 1 188 ? -18.315 31.089 9.717 1.00 97.56 188 ASP A C 1
ATOM 1450 O O . ASP A 1 188 ? -18.178 31.544 10.854 1.00 97.56 188 ASP A O 1
ATOM 1454 N N . GLU A 1 189 ? -18.492 31.873 8.653 1.00 96.25 189 GLU A N 1
ATOM 1455 C CA . GLU A 1 189 ? -18.559 33.333 8.738 1.00 96.25 189 GLU A CA 1
ATOM 1456 C C . GLU A 1 189 ? -19.717 33.817 9.623 1.00 96.25 189 GLU A C 1
ATOM 1458 O O . GLU A 1 189 ? -19.555 34.783 10.367 1.00 96.25 189 GLU A O 1
ATOM 1463 N N . ALA A 1 190 ? -20.859 33.123 9.607 1.00 95.81 190 ALA A N 1
ATOM 1464 C CA . ALA A 1 190 ? -22.002 33.490 10.435 1.00 95.81 190 ALA A CA 1
ATOM 1465 C C . ALA A 1 190 ? -21.691 33.275 11.922 1.00 95.81 190 ALA A C 1
ATOM 1467 O O . ALA A 1 190 ? -21.960 34.155 12.741 1.00 95.81 190 ALA A O 1
ATOM 1468 N N . ALA A 1 191 ? -21.062 32.147 12.269 1.00 96.12 191 ALA A N 1
ATOM 1469 C CA . ALA A 1 191 ? -20.614 31.893 13.635 1.00 96.12 191 ALA A CA 1
ATOM 1470 C C . ALA A 1 191 ? -19.548 32.908 14.083 1.00 96.12 191 ALA A C 1
ATOM 1472 O O . ALA A 1 191 ? -19.609 33.394 15.211 1.00 96.12 191 ALA A O 1
ATOM 1473 N N . LEU A 1 192 ? -18.613 33.279 13.197 1.00 97.06 192 LEU A N 1
ATOM 1474 C CA . LEU A 1 192 ? -17.585 34.289 13.470 1.00 97.06 192 LEU A CA 1
ATOM 1475 C C . LEU A 1 192 ? -18.196 35.671 13.753 1.00 97.06 192 LEU A C 1
ATOM 1477 O O . LEU A 1 192 ? -17.806 36.320 14.721 1.00 97.06 192 LEU A O 1
ATOM 1481 N N . GLN A 1 193 ? -19.169 36.107 12.947 1.00 94.94 193 GLN A N 1
ATOM 1482 C CA . GLN A 1 193 ? -19.864 37.389 13.125 1.00 94.94 193 GLN A CA 1
ATOM 1483 C C . GLN A 1 193 ? -20.699 37.441 14.414 1.00 94.94 193 GLN A C 1
ATOM 1485 O O . GLN A 1 193 ? -20.899 38.514 14.978 1.00 94.94 193 GLN A O 1
ATOM 1490 N N . GLN A 1 194 ? -21.177 36.289 14.890 1.00 94.81 194 GLN A N 1
ATOM 1491 C CA . GLN A 1 194 ? -21.973 36.167 16.114 1.00 94.81 194 GLN A CA 1
ATOM 1492 C C . GLN A 1 194 ? -21.127 35.964 17.381 1.00 94.81 194 GLN A C 1
ATOM 1494 O O . GLN A 1 194 ? -21.686 35.860 18.476 1.00 94.81 194 GLN A O 1
ATOM 1499 N N . LEU A 1 195 ? -19.793 35.906 17.272 1.00 94.50 195 LEU A N 1
ATOM 1500 C CA . LEU A 1 195 ? -18.936 35.719 18.438 1.00 94.50 195 LEU A CA 1
ATOM 1501 C C . LEU A 1 195 ? -19.053 36.893 19.421 1.00 94.50 195 LEU A C 1
ATOM 1503 O O . LEU A 1 195 ? -18.860 38.049 19.038 1.00 94.50 195 LEU A O 1
ATOM 1507 N N . PRO A 1 196 ? -19.257 36.613 20.720 1.00 92.31 196 PRO A N 1
ATOM 1508 C CA . PRO A 1 196 ? -19.159 37.632 21.756 1.00 92.31 196 PRO A CA 1
ATOM 1509 C C . PRO A 1 196 ? -17.771 38.283 21.782 1.00 92.31 196 PRO A C 1
ATOM 1511 O O . PRO A 1 196 ? -16.767 37.638 21.467 1.00 92.31 196 PRO A O 1
ATOM 1514 N N . GLY A 1 197 ? -17.687 39.529 22.262 1.00 92.50 197 GLY A N 1
ATOM 1515 C CA . GLY A 1 197 ? -16.435 40.303 22.283 1.00 92.50 197 GLY A CA 1
ATOM 1516 C C . GLY A 1 197 ? -15.250 39.588 22.948 1.00 92.50 197 GLY A C 1
ATOM 1517 O O . GLY A 1 197 ? -14.130 39.681 22.458 1.00 92.50 197 GLY A O 1
ATOM 1518 N N . ALA A 1 198 ? -15.491 38.794 23.997 1.00 91.81 198 ALA A N 1
ATOM 1519 C CA . ALA A 1 198 ? -14.452 37.982 24.638 1.00 91.81 198 ALA A CA 1
ATOM 1520 C C . ALA A 1 198 ? -13.908 36.861 23.727 1.00 91.81 198 ALA A C 1
ATOM 1522 O O . ALA A 1 198 ? -12.715 36.566 23.753 1.00 91.81 198 ALA A O 1
ATOM 1523 N N . GLY A 1 199 ? -14.763 36.247 22.902 1.00 90.38 199 GLY A N 1
ATOM 1524 C CA . GLY A 1 199 ? -14.349 35.256 21.905 1.00 90.38 199 GLY A CA 1
ATOM 1525 C C . GLY A 1 199 ? -13.535 35.894 20.782 1.00 90.38 199 GLY A C 1
ATOM 1526 O O . GLY A 1 199 ? -12.512 35.344 20.379 1.00 90.38 199 GLY A O 1
ATOM 1527 N N . LEU A 1 200 ? -13.940 37.086 20.337 1.00 93.06 200 LEU A N 1
ATOM 1528 C CA . LEU A 1 200 ? -13.227 37.840 19.306 1.00 93.06 200 LEU A CA 1
ATOM 1529 C C . LEU A 1 200 ? -11.846 38.317 19.788 1.00 93.06 200 LEU A C 1
ATOM 1531 O O . LEU A 1 200 ? -10.864 38.156 19.066 1.00 93.06 200 LEU A O 1
ATOM 1535 N N . ALA A 1 201 ? -11.753 38.821 21.025 1.00 93.44 201 ALA A N 1
ATOM 1536 C CA . ALA A 1 201 ? -10.484 39.173 21.664 1.00 93.44 201 ALA A CA 1
ATOM 1537 C C . ALA A 1 201 ? -9.554 37.953 21.774 1.00 93.44 201 ALA A C 1
ATOM 1539 O O . ALA A 1 201 ? -8.398 38.019 21.370 1.00 93.44 201 ALA A O 1
ATOM 1540 N N . ALA A 1 202 ? -10.081 36.797 22.195 1.00 90.38 202 ALA A N 1
ATOM 1541 C CA . ALA A 1 202 ? -9.296 35.565 22.269 1.00 90.38 202 ALA A CA 1
ATOM 1542 C C . ALA A 1 202 ? -8.765 35.098 20.898 1.00 90.38 202 ALA A C 1
ATOM 1544 O O . ALA A 1 202 ? -7.659 34.565 20.816 1.00 90.38 202 ALA A O 1
ATOM 1545 N N . LEU A 1 203 ? -9.531 35.287 19.815 1.00 94.50 203 LEU A N 1
ATOM 1546 C CA . LEU A 1 203 ? -9.059 35.003 18.455 1.00 94.50 203 LEU A CA 1
ATOM 1547 C C . LEU A 1 203 ? -8.004 36.002 17.978 1.00 94.50 203 LEU A C 1
ATOM 1549 O O . LEU A 1 203 ? -7.075 35.606 17.275 1.00 94.50 203 LEU A O 1
ATOM 1553 N N . HIS A 1 204 ? -8.162 37.282 18.318 1.00 93.94 204 HIS A N 1
ATOM 1554 C CA . HIS A 1 204 ? -7.196 38.327 17.998 1.00 93.94 204 HIS A CA 1
ATOM 1555 C C . HIS A 1 204 ? -5.848 38.043 18.672 1.00 93.94 204 HIS A C 1
ATOM 1557 O O . HIS A 1 204 ? -4.831 37.939 17.989 1.00 93.94 204 HIS A O 1
ATOM 1563 N N . ASP A 1 205 ? -5.860 37.817 19.986 1.00 88.75 205 ASP A N 1
ATOM 1564 C CA . ASP A 1 205 ? -4.648 37.623 20.787 1.00 88.75 205 ASP A CA 1
ATOM 1565 C C . ASP A 1 205 ? -3.898 36.337 20.404 1.00 88.75 205 ASP A C 1
ATOM 1567 O O . ASP A 1 205 ? -2.672 36.276 20.479 1.00 88.75 205 ASP A O 1
ATOM 1571 N N . GLY A 1 206 ? -4.625 35.315 19.938 1.00 84.56 206 GLY A N 1
ATOM 1572 C CA . GLY A 1 206 ? -4.063 34.059 19.432 1.00 84.56 206 GLY A CA 1
ATOM 1573 C C . GLY A 1 206 ? -3.710 34.050 17.939 1.00 84.56 206 GLY A C 1
ATOM 1574 O O . GLY A 1 206 ? -3.346 32.996 17.421 1.00 84.56 206 GLY A O 1
ATOM 1575 N N . GLY A 1 207 ? -3.872 35.166 17.214 1.00 88.25 207 GLY A N 1
ATOM 1576 C CA . GLY A 1 207 ? -3.603 35.265 15.768 1.00 88.25 207 GLY A CA 1
ATOM 1577 C C . GLY A 1 207 ? -4.602 34.531 14.856 1.00 88.25 207 GLY A C 1
ATOM 1578 O O . GLY A 1 207 ? -4.485 34.574 13.630 1.00 88.25 207 GLY A O 1
ATOM 1579 N N . ALA A 1 208 ? -5.621 33.892 15.430 1.00 95.69 208 ALA A N 1
ATOM 1580 C CA . ALA A 1 208 ? -6.638 33.127 14.715 1.00 95.69 208 ALA A CA 1
ATOM 1581 C C . ALA A 1 208 ? -7.623 34.009 13.935 1.00 95.69 208 ALA A C 1
ATOM 1583 O O . ALA A 1 208 ? -8.167 33.572 12.921 1.00 95.69 208 ALA A O 1
ATOM 1584 N N . LEU A 1 209 ? -7.830 35.259 14.362 1.00 96.62 209 LEU A N 1
ATOM 1585 C CA . LEU A 1 209 ? -8.730 36.184 13.668 1.00 96.62 209 LEU A CA 1
ATOM 1586 C C . LEU A 1 209 ? -8.210 36.543 12.267 1.00 96.62 209 LEU A C 1
ATOM 1588 O O . LEU A 1 209 ? -8.952 36.466 11.290 1.00 96.62 209 LEU A O 1
ATOM 1592 N N . ALA A 1 210 ? -6.923 36.880 12.150 1.00 95.12 210 ALA A N 1
ATOM 1593 C CA . ALA A 1 210 ? -6.296 37.193 10.864 1.00 95.12 210 ALA A CA 1
ATOM 1594 C C . ALA A 1 210 ? -6.298 35.977 9.922 1.00 95.12 210 ALA A C 1
ATOM 1596 O O . ALA A 1 210 ? -6.581 36.108 8.733 1.00 95.12 210 ALA A O 1
ATOM 1597 N N . MET A 1 211 ? -6.045 34.787 10.473 1.00 97.12 211 MET A N 1
ATOM 1598 C CA . MET A 1 211 ? -6.133 33.512 9.762 1.00 97.12 211 MET A CA 1
ATOM 1599 C C . MET A 1 211 ? -7.540 33.251 9.209 1.00 97.12 211 MET A C 1
ATOM 1601 O O . MET A 1 211 ? -7.678 32.851 8.052 1.00 97.12 211 MET A O 1
ATOM 1605 N N . ALA A 1 212 ? -8.576 33.509 10.011 1.00 97.75 212 ALA A N 1
ATOM 1606 C CA . ALA A 1 212 ? -9.958 33.328 9.593 1.00 97.75 212 ALA A CA 1
ATOM 1607 C C . ALA A 1 212 ? -10.314 34.234 8.403 1.00 97.75 212 ALA A C 1
ATOM 1609 O O . ALA A 1 212 ? -10.810 33.749 7.387 1.00 97.75 212 ALA A O 1
ATOM 1610 N N . TYR A 1 213 ? -9.982 35.526 8.476 1.00 97.75 213 TYR A N 1
ATOM 1611 C CA . TYR A 1 213 ? -10.224 36.452 7.365 1.00 97.75 213 TYR A CA 1
ATOM 1612 C C . TYR A 1 213 ? -9.379 36.137 6.128 1.00 97.75 213 TYR A C 1
ATOM 1614 O O . TYR A 1 213 ? -9.884 36.228 5.010 1.00 97.75 213 TYR A O 1
ATOM 1622 N N . ALA A 1 214 ? -8.121 35.715 6.295 1.00 97.75 214 ALA A N 1
ATOM 1623 C CA . ALA A 1 214 ? -7.297 35.269 5.172 1.00 97.75 214 ALA A CA 1
ATOM 1624 C C . ALA A 1 214 ? -7.962 34.097 4.433 1.00 97.75 214 ALA A C 1
ATOM 1626 O O . ALA A 1 214 ? -8.025 34.106 3.204 1.00 97.75 214 ALA A O 1
ATOM 1627 N N . GLN A 1 215 ? -8.521 33.132 5.171 1.00 98.00 215 GLN A N 1
ATOM 1628 C CA . GLN A 1 215 ? -9.256 32.021 4.577 1.00 98.00 215 GLN A CA 1
ATOM 1629 C C . GLN A 1 215 ? -10.524 32.500 3.860 1.00 98.00 215 GLN A C 1
ATOM 1631 O O . GLN A 1 215 ? -10.675 32.208 2.674 1.00 98.00 215 GLN A O 1
ATOM 1636 N N . LEU A 1 216 ? -11.375 33.295 4.518 1.00 97.81 216 LEU A N 1
ATOM 1637 C CA . LEU A 1 216 ? -12.607 33.827 3.922 1.00 97.81 216 LEU A CA 1
ATOM 1638 C C . LEU A 1 216 ? -12.334 34.591 2.620 1.00 97.81 216 LEU A C 1
ATOM 1640 O O . LEU A 1 216 ? -12.975 34.336 1.602 1.00 97.81 216 LEU A O 1
ATOM 1644 N N . HIS A 1 217 ? -11.335 35.474 2.604 1.00 97.00 217 HIS A N 1
ATOM 1645 C CA . HIS A 1 217 ? -10.996 36.236 1.403 1.00 97.00 217 HIS A CA 1
ATOM 1646 C C . HIS A 1 217 ? -10.392 35.366 0.300 1.00 97.00 217 HIS A C 1
ATOM 1648 O O . HIS A 1 217 ? -10.711 35.573 -0.871 1.00 97.00 217 HIS A O 1
ATOM 1654 N N . SER A 1 218 ? -9.585 34.361 0.654 1.00 97.69 218 SER A N 1
ATOM 1655 C CA . SER A 1 218 ? -8.956 33.463 -0.321 1.00 97.69 218 SER A CA 1
ATOM 1656 C C . SER A 1 218 ? -9.949 32.642 -1.146 1.00 97.69 218 SER A C 1
ATOM 1658 O O . SER A 1 218 ? -9.603 32.188 -2.236 1.00 97.69 218 SER A O 1
ATOM 1660 N N . THR A 1 219 ? -11.185 32.469 -0.660 1.00 94.81 219 THR A N 1
ATOM 1661 C CA . THR A 1 219 ? -12.236 31.718 -1.367 1.00 94.81 219 THR A CA 1
ATOM 1662 C C . THR A 1 219 ? -12.539 32.290 -2.756 1.00 94.81 219 THR A C 1
ATOM 1664 O O . THR A 1 219 ? -12.901 31.536 -3.655 1.00 94.81 219 THR A O 1
ATOM 1667 N N . HIS A 1 220 ? -12.284 33.583 -2.987 1.00 93.31 220 HIS A N 1
ATOM 1668 C CA . HIS A 1 220 ? -12.435 34.225 -4.297 1.00 93.31 220 HIS A CA 1
ATOM 1669 C C . HIS A 1 220 ? -11.463 33.680 -5.356 1.00 93.31 220 HIS A C 1
ATOM 1671 O O . HIS A 1 220 ? -11.742 33.773 -6.549 1.00 93.31 220 HIS A O 1
ATOM 1677 N N . ASN A 1 221 ? -10.355 33.055 -4.943 1.00 94.00 221 ASN A N 1
ATOM 1678 C CA . ASN A 1 221 ? -9.418 32.402 -5.861 1.00 94.00 221 ASN A CA 1
ATOM 1679 C C . ASN A 1 221 ? -9.941 31.043 -6.364 1.00 94.00 221 ASN A C 1
ATOM 1681 O O . ASN A 1 221 ? -9.303 30.417 -7.209 1.00 94.00 221 ASN A O 1
ATOM 1685 N N . LEU A 1 222 ? -11.075 30.547 -5.846 1.00 90.88 222 LEU A N 1
ATOM 1686 C CA . LEU A 1 222 ? -11.597 29.226 -6.202 1.00 90.88 222 LEU A CA 1
ATOM 1687 C C . LEU A 1 222 ? -11.985 29.144 -7.681 1.00 90.88 222 LEU A C 1
ATOM 1689 O O . LEU A 1 222 ? -11.690 28.142 -8.325 1.00 90.88 222 LEU A O 1
ATOM 1693 N N . ALA A 1 223 ? -12.568 30.210 -8.234 1.00 88.00 223 ALA A N 1
ATOM 1694 C CA . ALA A 1 223 ? -12.927 30.271 -9.650 1.00 88.00 223 ALA A CA 1
ATOM 1695 C C . ALA A 1 223 ? -11.690 30.191 -10.566 1.00 88.00 223 ALA A C 1
ATOM 1697 O O . ALA A 1 223 ? -11.707 29.502 -11.585 1.00 88.00 223 ALA A O 1
ATOM 1698 N N . GLU A 1 224 ? -10.589 30.847 -10.182 1.00 88.25 224 GLU A N 1
ATOM 1699 C CA . GLU A 1 224 ? -9.316 30.774 -10.912 1.00 88.25 224 GLU A CA 1
ATOM 1700 C C . GLU A 1 224 ? -8.735 29.354 -10.851 1.00 88.25 224 GLU A C 1
ATOM 1702 O O . GLU A 1 224 ? -8.350 28.797 -11.879 1.00 88.25 224 GLU A O 1
ATOM 1707 N N . LEU A 1 225 ? -8.754 28.720 -9.673 1.00 88.75 225 LEU A N 1
ATOM 1708 C CA . LEU A 1 225 ? -8.316 27.333 -9.516 1.00 88.75 225 LEU A CA 1
ATOM 1709 C C . LEU A 1 225 ? -9.170 26.354 -10.342 1.00 88.75 225 LEU A C 1
ATOM 1711 O O . LEU A 1 225 ? -8.628 25.444 -10.967 1.00 88.75 225 LEU A O 1
ATOM 1715 N N . GLN A 1 226 ? -10.491 26.548 -10.388 1.00 86.12 226 GLN A N 1
ATOM 1716 C CA . GLN A 1 226 ? -11.397 25.750 -11.219 1.00 86.12 226 GLN A CA 1
ATOM 1717 C C . GLN A 1 226 ? -11.080 25.903 -12.713 1.00 86.12 226 GLN A C 1
ATOM 1719 O O . GLN A 1 226 ? -11.012 24.901 -13.423 1.00 86.12 226 GLN A O 1
ATOM 1724 N N . ALA A 1 227 ? -10.808 27.122 -13.189 1.00 83.75 227 ALA A N 1
ATOM 1725 C CA . ALA A 1 227 ? -10.416 27.365 -14.579 1.00 83.75 227 ALA A CA 1
ATOM 1726 C C . ALA A 1 227 ? -9.070 26.701 -14.935 1.00 83.75 227 ALA A C 1
ATOM 1728 O O . ALA A 1 227 ? -8.934 26.073 -15.992 1.00 83.75 227 ALA A O 1
ATOM 1729 N N . LEU A 1 228 ? -8.088 26.774 -14.030 1.00 81.31 228 LEU A N 1
ATOM 1730 C CA . LEU A 1 228 ? -6.802 26.086 -14.181 1.00 81.31 228 LEU A CA 1
ATOM 1731 C C . LEU A 1 228 ? -6.976 24.560 -14.191 1.00 81.31 228 LEU A C 1
ATOM 1733 O O . LEU A 1 228 ? -6.335 23.866 -14.979 1.00 81.31 228 LEU A O 1
ATOM 1737 N N . ALA A 1 229 ? -7.878 24.028 -13.364 1.00 73.12 229 ALA A N 1
ATOM 1738 C CA 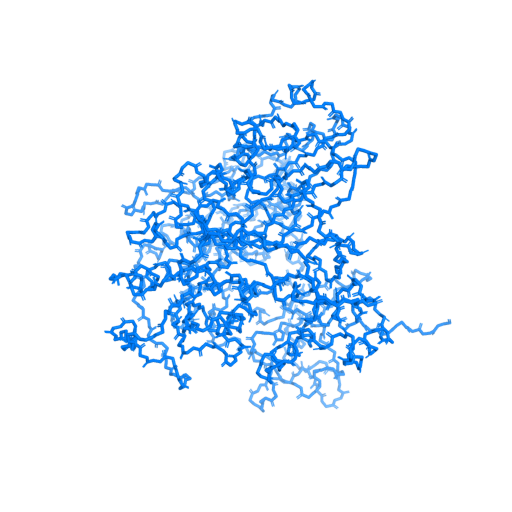. ALA A 1 229 ? -8.176 22.601 -13.312 1.00 73.12 229 ALA A CA 1
ATOM 1739 C C . ALA A 1 229 ? -8.940 22.096 -14.555 1.00 73.12 229 ALA A C 1
ATOM 1741 O O . ALA A 1 229 ? -8.689 20.977 -15.004 1.00 73.12 229 ALA A O 1
ATOM 1742 N N . ALA A 1 230 ? -9.821 22.913 -15.137 1.00 66.00 230 ALA A N 1
ATOM 1743 C CA . ALA A 1 230 ? -10.628 22.564 -16.308 1.00 66.00 230 ALA A CA 1
ATOM 1744 C C . ALA A 1 230 ? -9.847 22.582 -17.633 1.00 66.00 230 ALA A C 1
ATOM 1746 O O . ALA A 1 230 ? -10.289 21.990 -18.616 1.00 66.00 230 ALA A O 1
ATOM 1747 N N . THR A 1 231 ? -8.682 23.232 -17.677 1.00 52.84 231 THR A N 1
ATOM 1748 C CA . THR A 1 231 ? -7.845 23.273 -18.881 1.00 52.84 231 THR A CA 1
ATOM 1749 C C . THR A 1 231 ? -7.174 21.902 -19.093 1.00 52.84 231 THR A C 1
ATOM 1751 O O . THR A 1 231 ? -6.364 21.483 -18.256 1.00 52.84 231 THR A O 1
ATOM 1754 N N . PRO A 1 232 ? -7.457 21.165 -20.190 1.00 42.88 232 PRO A N 1
ATOM 1755 C CA . PRO A 1 232 ? -6.702 19.966 -20.534 1.00 42.88 232 PRO A CA 1
ATOM 1756 C C . PRO A 1 232 ? -5.277 20.403 -20.868 1.00 42.88 232 PRO A C 1
ATOM 1758 O O . PRO A 1 232 ? -5.057 21.125 -21.840 1.00 42.88 232 PRO A O 1
ATOM 1761 N N . ALA A 1 233 ? -4.300 20.012 -20.055 1.00 36.75 233 ALA A N 1
ATOM 1762 C CA . ALA A 1 233 ? -2.916 20.347 -20.344 1.00 36.75 233 ALA A CA 1
ATOM 1763 C C . ALA A 1 233 ? -2.481 19.660 -21.658 1.00 36.75 233 ALA A C 1
ATOM 1765 O O . ALA A 1 233 ? -2.611 18.436 -21.768 1.00 36.75 233 ALA A O 1
ATOM 1766 N N . PRO A 1 234 ? -1.949 20.394 -22.654 1.00 29.20 234 PRO A N 1
ATOM 1767 C CA . PRO A 1 234 ? -1.256 19.775 -23.772 1.00 29.20 234 PRO A CA 1
ATOM 1768 C C . PRO A 1 234 ? -0.004 19.069 -23.239 1.00 29.20 234 PRO A C 1
ATOM 1770 O O . PRO A 1 234 ? 0.804 19.660 -22.526 1.00 29.20 234 PRO A O 1
ATOM 1773 N N . VAL A 1 235 ? 0.122 17.784 -23.569 1.00 30.28 235 VAL A N 1
ATOM 1774 C CA . VAL A 1 235 ? 1.203 16.886 -23.139 1.00 30.28 235 VAL A CA 1
ATOM 1775 C C . VAL A 1 235 ? 2.551 17.377 -23.695 1.00 30.28 235 VAL A C 1
ATOM 1777 O O . VAL A 1 235 ? 2.743 17.319 -24.914 1.00 30.28 235 VAL A O 1
ATOM 1780 N N . PRO A 1 236 ? 3.521 17.814 -22.869 1.00 27.38 236 PRO A N 1
ATOM 1781 C CA . PRO A 1 236 ? 4.887 18.020 -23.326 1.00 27.38 236 PRO A CA 1
ATOM 1782 C C . PRO A 1 236 ? 5.584 16.670 -23.422 1.00 27.38 236 PRO A C 1
ATOM 1784 O O . PRO A 1 236 ? 5.490 15.828 -22.530 1.00 27.38 236 PRO A O 1
ATOM 1787 N N . ARG A 1 237 ? 6.308 16.475 -24.522 1.00 27.81 237 ARG A N 1
ATOM 1788 C CA . ARG A 1 237 ? 7.181 15.319 -24.725 1.00 27.81 237 ARG A CA 1
ATOM 1789 C C . ARG A 1 237 ? 8.452 15.494 -23.883 1.00 27.81 237 ARG A C 1
ATOM 1791 O O . ARG A 1 237 ? 9.143 16.490 -24.095 1.00 27.81 237 ARG A O 1
ATOM 1798 N N . PRO A 1 238 ? 8.829 14.540 -23.020 1.00 27.11 238 PRO A N 1
ATOM 1799 C CA . PRO A 1 238 ? 10.187 14.479 -22.494 1.00 27.11 238 PRO A CA 1
ATOM 1800 C C . PRO A 1 238 ? 11.151 14.008 -23.594 1.00 27.11 238 PRO A C 1
ATOM 1802 O O . PRO A 1 238 ? 10.836 13.088 -24.352 1.00 27.11 238 PRO A O 1
ATOM 1805 N N . GLN A 1 239 ? 12.323 14.638 -23.686 1.00 23.47 239 GLN A N 1
ATOM 1806 C CA . GLN A 1 239 ? 13.454 14.164 -24.490 1.00 23.47 239 GLN A CA 1
ATOM 1807 C C . GLN A 1 239 ? 14.217 13.027 -23.774 1.00 23.47 239 GLN A C 1
ATOM 1809 O O . GLN A 1 239 ? 14.071 12.857 -22.565 1.00 23.47 239 GLN A O 1
ATOM 1814 N N . PRO A 1 240 ? 14.965 12.193 -24.520 1.00 27.94 240 PRO A N 1
ATOM 1815 C CA . PRO A 1 240 ? 15.168 10.789 -24.186 1.00 27.94 240 PRO A CA 1
ATOM 1816 C C . PRO A 1 240 ? 16.378 10.517 -23.286 1.00 27.94 240 PRO A C 1
ATOM 1818 O O . PRO A 1 240 ? 17.489 10.946 -23.583 1.00 27.94 240 PRO A O 1
ATOM 1821 N N . VAL A 1 241 ? 16.188 9.633 -22.300 1.00 28.75 241 VAL A N 1
ATOM 1822 C CA . VAL A 1 241 ? 17.183 8.588 -22.018 1.00 28.75 241 VAL A CA 1
ATOM 1823 C C . VAL A 1 241 ? 16.954 7.520 -23.086 1.00 28.75 241 VAL A C 1
ATOM 1825 O O . VAL A 1 241 ? 15.837 7.018 -23.244 1.00 28.75 241 VAL A O 1
ATOM 1828 N N . GLN A 1 242 ? 17.971 7.263 -23.907 1.00 33.91 242 GLN A N 1
ATOM 1829 C CA . GLN A 1 242 ? 17.901 6.329 -25.028 1.00 33.91 242 GLN A CA 1
ATOM 1830 C C . GLN A 1 242 ? 17.495 4.942 -24.517 1.00 33.91 242 GLN A C 1
ATOM 1832 O O . GLN A 1 242 ? 18.284 4.291 -23.851 1.00 33.91 242 GLN A O 1
ATOM 1837 N N . HIS A 1 243 ? 16.228 4.588 -24.772 1.00 37.06 243 HIS A N 1
ATOM 1838 C CA . HIS A 1 243 ? 15.617 3.255 -24.948 1.00 37.06 243 HIS A CA 1
ATOM 1839 C C . HIS A 1 243 ? 14.087 3.248 -24.704 1.00 37.06 243 HIS A C 1
ATOM 1841 O O . HIS A 1 243 ? 13.471 2.194 -24.809 1.00 37.06 243 HIS A O 1
ATOM 1847 N N . ALA A 1 244 ? 13.434 4.397 -24.463 1.00 40.00 244 ALA A N 1
ATOM 1848 C CA . ALA A 1 244 ? 11.990 4.451 -24.158 1.00 40.00 244 ALA A CA 1
ATOM 1849 C C . ALA A 1 244 ? 11.079 5.079 -25.240 1.00 40.00 244 ALA A C 1
ATOM 1851 O O . ALA A 1 244 ? 9.900 5.318 -24.991 1.00 40.00 244 ALA A O 1
ATOM 1852 N N . GLN A 1 245 ? 11.571 5.371 -26.447 1.00 35.72 245 GLN A N 1
ATOM 1853 C CA . GLN A 1 245 ? 10.776 6.080 -27.462 1.00 35.72 245 GLN A CA 1
ATOM 1854 C C . GLN A 1 245 ? 10.550 5.251 -28.726 1.00 35.72 245 GLN A C 1
ATOM 1856 O O . GLN A 1 245 ? 11.036 5.568 -29.804 1.00 35.72 245 GLN A O 1
ATOM 1861 N N . SER A 1 246 ? 9.710 4.228 -28.617 1.00 38.69 246 SER A N 1
ATOM 1862 C CA . SER A 1 246 ? 8.771 3.961 -29.704 1.00 38.69 246 SER A CA 1
ATOM 1863 C C . SER A 1 246 ? 7.399 3.787 -29.078 1.00 38.69 246 SER A C 1
ATOM 1865 O O . SER A 1 246 ? 7.194 2.947 -28.206 1.00 38.69 246 SER A O 1
ATOM 1867 N N . ALA A 1 247 ? 6.506 4.703 -29.437 1.00 42.09 247 ALA A N 1
ATOM 1868 C CA . ALA A 1 247 ? 5.160 4.799 -28.917 1.00 42.09 247 ALA A CA 1
ATOM 1869 C C . ALA A 1 247 ? 4.423 3.457 -29.025 1.00 42.09 247 ALA A C 1
ATOM 1871 O O . ALA A 1 247 ? 4.684 2.666 -29.930 1.00 42.09 247 ALA A O 1
ATOM 1872 N N . LEU A 1 248 ? 3.366 3.302 -28.227 1.00 49.59 248 LEU A N 1
ATOM 1873 C CA . LEU A 1 248 ? 2.251 2.371 -28.466 1.00 49.59 248 LEU A CA 1
ATOM 1874 C C . LEU A 1 248 ? 1.729 2.317 -29.932 1.00 49.59 248 LEU A C 1
ATOM 1876 O O . LEU A 1 248 ? 0.854 1.513 -30.228 1.00 49.59 248 LEU A O 1
ATOM 1880 N N . ALA A 1 249 ? 2.222 3.169 -30.840 1.00 44.69 249 ALA A N 1
ATOM 1881 C CA . ALA A 1 249 ? 1.898 3.237 -32.259 1.00 44.69 249 ALA A CA 1
ATOM 1882 C C . ALA A 1 249 ? 2.412 2.050 -33.099 1.00 44.69 249 ALA A C 1
ATOM 1884 O O . ALA A 1 249 ? 1.831 1.778 -34.144 1.00 44.69 249 ALA A O 1
ATOM 1885 N N . ALA A 1 250 ? 3.454 1.333 -32.665 1.00 54.31 250 ALA A N 1
ATOM 1886 C CA . ALA A 1 250 ? 3.915 0.115 -33.335 1.00 54.31 250 ALA A CA 1
ATOM 1887 C C . ALA A 1 250 ? 4.164 -0.981 -32.296 1.00 54.31 250 ALA A C 1
ATOM 1889 O O . ALA A 1 250 ? 5.243 -1.083 -31.718 1.00 54.31 250 ALA A O 1
ATOM 1890 N N . LEU A 1 251 ? 3.141 -1.799 -32.031 1.00 57.75 251 LEU A N 1
ATOM 1891 C CA . LEU A 1 251 ? 3.314 -3.018 -31.242 1.00 57.75 251 LEU A CA 1
ATOM 1892 C C . LEU A 1 251 ? 4.369 -3.892 -31.948 1.00 57.75 251 LEU A C 1
ATOM 1894 O O . LEU A 1 251 ? 4.157 -4.225 -33.117 1.00 57.75 251 LEU A O 1
ATOM 1898 N N . PRO A 1 252 ? 5.478 -4.287 -31.292 1.00 60.56 252 PRO A N 1
ATOM 1899 C CA . PRO A 1 252 ? 6.488 -5.136 -31.931 1.00 60.56 252 PRO A CA 1
ATOM 1900 C C . PRO A 1 252 ? 5.814 -6.421 -32.435 1.00 60.56 252 PRO A C 1
ATOM 1902 O O . PRO A 1 252 ? 4.901 -6.889 -31.774 1.00 60.56 252 PRO A O 1
ATOM 1905 N N . PRO A 1 253 ? 6.148 -7.038 -33.571 1.00 60.66 253 PRO A N 1
ATOM 1906 C CA . PRO A 1 253 ? 5.521 -8.311 -33.947 1.00 60.66 253 PRO A CA 1
ATOM 1907 C C . PRO A 1 253 ? 5.798 -9.390 -32.876 1.00 60.66 253 PRO A C 1
ATOM 1909 O O . PRO A 1 253 ? 6.933 -9.521 -32.423 1.00 60.66 253 PRO A O 1
ATOM 1912 N N . LEU A 1 254 ? 4.778 -10.147 -32.433 1.00 59.94 254 LEU A N 1
ATOM 1913 C CA . LEU A 1 254 ? 5.033 -11.401 -31.705 1.00 59.94 254 LEU A CA 1
ATOM 1914 C C . LEU A 1 254 ? 5.248 -12.496 -32.743 1.00 59.94 254 LEU A C 1
ATOM 1916 O O . LEU A 1 254 ? 4.377 -12.672 -33.597 1.00 59.94 254 LEU A O 1
ATOM 1920 N N . PRO A 1 255 ? 6.351 -13.249 -32.688 1.00 58.56 255 PRO A N 1
ATOM 1921 C CA . PRO A 1 255 ? 6.426 -14.491 -33.432 1.00 58.56 255 PRO A CA 1
ATOM 1922 C C . PRO A 1 255 ? 5.418 -15.498 -32.858 1.00 58.56 255 PRO A C 1
ATOM 1924 O O . PRO A 1 255 ? 5.071 -15.456 -31.676 1.00 58.56 255 PRO A O 1
ATOM 1927 N N . ALA A 1 256 ? 4.896 -16.360 -33.729 1.00 60.47 256 ALA A N 1
ATOM 1928 C CA . ALA A 1 256 ? 3.753 -17.231 -33.441 1.00 60.47 256 ALA A CA 1
ATOM 1929 C C . ALA A 1 256 ? 4.059 -18.383 -32.460 1.00 60.47 256 ALA A C 1
ATOM 1931 O O . ALA A 1 256 ? 3.152 -19.107 -32.061 1.00 60.47 256 ALA A O 1
ATOM 1932 N N . ASP A 1 257 ? 5.326 -18.572 -32.100 1.00 66.56 257 ASP A N 1
ATOM 1933 C CA . ASP A 1 257 ? 5.873 -19.745 -31.419 1.00 66.56 257 ASP A CA 1
ATOM 1934 C C . ASP A 1 257 ? 5.910 -19.640 -29.885 1.00 66.56 257 ASP A C 1
ATOM 1936 O O . ASP A 1 257 ? 5.954 -20.672 -29.217 1.00 66.56 257 ASP A O 1
ATOM 1940 N N . ALA A 1 258 ? 5.848 -18.433 -29.305 1.00 65.31 258 ALA A N 1
ATOM 1941 C CA . ALA A 1 258 ? 5.915 -18.239 -27.853 1.00 65.31 258 ALA A CA 1
ATOM 1942 C C . ALA A 1 258 ? 4.764 -17.367 -27.306 1.00 65.31 258 ALA A C 1
ATOM 1944 O O . ALA A 1 258 ? 4.588 -16.229 -27.754 1.00 65.31 258 ALA A O 1
ATOM 1945 N N . PRO A 1 259 ? 4.009 -17.838 -26.291 1.00 84.00 259 PRO A N 1
ATOM 1946 C CA . PRO A 1 259 ? 2.943 -17.054 -25.674 1.00 84.00 259 PRO A CA 1
ATOM 1947 C C . PRO A 1 259 ? 3.515 -15.819 -24.965 1.00 84.00 259 PRO A C 1
ATOM 1949 O O . PRO A 1 259 ? 4.508 -15.909 -24.241 1.00 84.00 259 PRO A O 1
ATOM 1952 N N . ALA A 1 260 ? 2.878 -14.661 -25.146 1.00 87.25 260 ALA A N 1
ATOM 1953 C CA . ALA A 1 260 ? 3.265 -13.421 -24.476 1.00 87.25 260 ALA A CA 1
ATOM 1954 C C . ALA A 1 260 ? 2.383 -13.132 -23.258 1.00 87.25 260 ALA A C 1
ATOM 1956 O O . ALA A 1 260 ? 1.159 -13.267 -23.314 1.00 87.25 260 ALA A O 1
ATOM 1957 N N . VAL A 1 261 ? 3.010 -12.670 -22.181 1.00 91.31 261 VAL A N 1
ATOM 1958 C CA . VAL A 1 261 ? 2.364 -12.236 -20.940 1.00 91.31 261 VAL A CA 1
ATOM 1959 C C . VAL A 1 261 ? 2.676 -10.762 -20.711 1.00 91.31 261 VAL A C 1
ATOM 1961 O O . VAL A 1 261 ? 3.821 -10.336 -20.869 1.00 91.31 261 VAL A O 1
ATOM 1964 N N . LEU A 1 262 ? 1.656 -9.988 -20.343 1.00 92.56 262 LEU A N 1
ATOM 1965 C CA . LEU A 1 262 ? 1.803 -8.582 -19.976 1.00 92.56 262 LEU A CA 1
ATOM 1966 C C . LEU A 1 262 ? 1.750 -8.437 -18.454 1.00 92.56 262 LEU A C 1
ATOM 1968 O O . LEU A 1 262 ? 0.741 -8.755 -17.829 1.00 92.56 262 LEU A O 1
ATOM 1972 N N . LEU A 1 263 ? 2.827 -7.933 -17.867 1.00 93.81 263 LEU A N 1
ATOM 1973 C CA . LEU A 1 263 ? 2.899 -7.542 -16.466 1.00 93.81 263 LEU A CA 1
ATOM 1974 C C . LEU A 1 263 ? 2.518 -6.067 -16.349 1.00 93.81 263 LEU A C 1
ATOM 1976 O O . LEU A 1 263 ? 3.064 -5.235 -17.069 1.00 93.81 263 LEU A O 1
ATOM 1980 N N . VAL A 1 264 ? 1.591 -5.734 -15.459 1.00 93.19 264 VAL A N 1
ATOM 1981 C CA . VAL A 1 264 ? 1.095 -4.366 -15.273 1.00 93.19 264 VAL A CA 1
ATOM 1982 C C . VAL A 1 264 ? 1.326 -3.962 -13.832 1.00 93.19 264 VAL A C 1
ATOM 1984 O O . VAL A 1 264 ? 0.787 -4.593 -12.920 1.00 93.19 264 VAL A O 1
ATOM 1987 N N . SER A 1 265 ? 2.111 -2.907 -13.629 1.00 92.19 265 SER A N 1
ATOM 1988 C CA . SER A 1 265 ? 2.292 -2.336 -12.301 1.00 92.19 265 SER A CA 1
ATOM 1989 C C . SER A 1 265 ? 2.422 -0.824 -12.334 1.00 92.19 265 SER A C 1
ATOM 1991 O O . SER A 1 265 ? 2.915 -0.268 -13.310 1.00 92.19 265 SER A O 1
ATOM 1993 N N . PHE A 1 266 ? 1.980 -0.151 -11.273 1.00 88.12 266 PHE A N 1
ATOM 1994 C CA . PHE A 1 266 ? 2.117 1.296 -11.159 1.00 88.12 266 PHE A CA 1
ATOM 1995 C C . PHE A 1 266 ? 3.167 1.666 -10.115 1.00 88.12 266 PHE A C 1
ATOM 1997 O O . PHE A 1 266 ? 4.261 2.094 -10.479 1.00 88.12 266 PHE A O 1
ATOM 2004 N N . ASN A 1 267 ? 2.891 1.415 -8.834 1.00 80.94 267 ASN A N 1
ATOM 2005 C CA . ASN A 1 267 ? 3.717 1.917 -7.731 1.00 80.94 267 ASN A CA 1
ATOM 2006 C C . ASN A 1 267 ? 4.222 0.825 -6.783 1.00 80.94 267 ASN A C 1
ATOM 2008 O O . ASN A 1 267 ? 4.998 1.127 -5.873 1.00 80.94 267 ASN A O 1
ATOM 2012 N N . TRP A 1 268 ? 3.774 -0.419 -6.936 1.00 81.69 268 TRP A N 1
ATOM 2013 C CA . TRP A 1 268 ? 4.156 -1.505 -6.039 1.00 81.69 268 TRP A CA 1
ATOM 2014 C C . TRP A 1 268 ? 5.351 -2.294 -6.579 1.00 81.69 268 TRP A C 1
ATOM 2016 O O . TRP A 1 268 ? 5.577 -2.393 -7.781 1.00 81.69 268 TRP A O 1
ATOM 2026 N N . SER A 1 269 ? 6.139 -2.884 -5.678 1.00 79.81 269 SER A N 1
ATOM 2027 C CA . SER A 1 269 ? 7.296 -3.722 -6.035 1.00 79.81 269 SER A CA 1
ATOM 2028 C C . SER A 1 269 ? 6.950 -5.207 -6.182 1.00 79.81 269 SER A C 1
ATOM 2030 O O . SER A 1 269 ? 7.835 -6.039 -6.377 1.00 79.81 269 SER A O 1
ATOM 2032 N N . THR A 1 270 ? 5.662 -5.545 -6.113 1.00 81.69 270 THR A N 1
ATOM 2033 C CA . THR A 1 270 ? 5.127 -6.910 -6.083 1.00 81.69 270 THR A CA 1
ATOM 2034 C C . THR A 1 270 ? 5.586 -7.774 -7.256 1.00 81.69 270 THR A C 1
ATOM 2036 O O . THR A 1 270 ? 5.788 -8.974 -7.094 1.00 81.69 270 THR A O 1
ATOM 2039 N N . LEU A 1 271 ? 5.770 -7.170 -8.435 1.00 88.56 271 LEU A N 1
ATOM 2040 C CA . LEU A 1 271 ? 6.125 -7.888 -9.661 1.00 88.56 271 LEU A CA 1
ATOM 2041 C C . LEU A 1 271 ? 7.633 -7.994 -9.914 1.00 88.56 271 LEU A C 1
ATOM 2043 O O . LEU A 1 271 ? 8.009 -8.490 -10.965 1.00 88.56 271 LEU A O 1
ATOM 2047 N N . CYS A 1 272 ? 8.501 -7.559 -8.997 1.00 84.62 272 CYS A N 1
ATOM 2048 C CA . CYS A 1 272 ? 9.950 -7.495 -9.234 1.00 84.62 272 CYS A CA 1
ATOM 2049 C C . CYS A 1 272 ? 10.565 -8.830 -9.717 1.00 84.62 272 CYS A C 1
ATOM 2051 O O . CYS A 1 272 ? 11.373 -8.839 -10.640 1.00 84.62 272 CYS A O 1
ATOM 2053 N N . GLU A 1 273 ? 10.120 -9.959 -9.157 1.00 83.62 273 GLU A N 1
ATOM 2054 C CA . GLU A 1 273 ? 10.602 -11.315 -9.489 1.00 83.62 273 GLU A CA 1
ATOM 2055 C C . GLU A 1 273 ? 9.767 -12.010 -10.589 1.00 83.62 273 GLU A C 1
ATOM 2057 O O . GLU A 1 273 ? 10.143 -13.060 -11.113 1.00 83.62 273 GLU A O 1
ATOM 2062 N N . MET A 1 274 ? 8.611 -11.445 -10.952 1.00 90.19 274 MET A N 1
ATOM 2063 C CA . MET A 1 274 ? 7.671 -12.077 -11.884 1.00 90.19 274 MET A CA 1
ATOM 2064 C C . MET A 1 274 ? 8.207 -12.216 -13.317 1.00 90.19 274 MET A C 1
ATOM 2066 O O . MET A 1 274 ? 7.952 -13.264 -13.915 1.00 90.19 274 MET A O 1
ATOM 2070 N N . PRO A 1 275 ? 8.966 -11.250 -13.880 1.00 90.31 275 PRO A N 1
ATOM 2071 C CA . PRO A 1 275 ? 9.618 -11.416 -15.175 1.00 90.31 275 PRO A CA 1
ATOM 2072 C C . PRO A 1 275 ? 10.422 -12.711 -15.285 1.00 90.31 275 PRO A C 1
ATOM 2074 O O . PRO A 1 275 ? 10.274 -13.445 -16.257 1.00 90.31 275 PRO A O 1
ATOM 2077 N N . HIS A 1 276 ? 11.206 -13.049 -14.261 1.00 86.12 276 HIS A N 1
ATOM 2078 C CA . HIS A 1 276 ? 12.010 -14.266 -14.261 1.00 86.12 276 HIS A CA 1
ATOM 2079 C C . HIS A 1 276 ? 11.152 -15.533 -14.293 1.00 86.12 276 HIS A C 1
ATOM 2081 O O . HIS A 1 276 ? 11.352 -16.388 -15.156 1.00 86.12 276 HIS A O 1
ATOM 2087 N N . LEU A 1 277 ? 10.165 -15.635 -13.396 1.00 88.50 277 LEU A N 1
ATOM 2088 C CA . LEU A 1 277 ? 9.258 -16.785 -13.313 1.00 88.50 277 LEU A CA 1
ATOM 2089 C C . LEU A 1 277 ? 8.535 -17.019 -14.645 1.00 88.50 277 LEU A C 1
ATOM 2091 O O . LEU A 1 277 ? 8.514 -18.133 -15.172 1.00 88.50 277 LEU A O 1
ATOM 2095 N N . VAL A 1 278 ? 7.982 -15.952 -15.224 1.00 90.31 278 VAL A N 1
ATOM 2096 C CA . VAL A 1 278 ? 7.237 -16.012 -16.487 1.00 90.31 278 VAL A CA 1
ATOM 2097 C C . VAL A 1 278 ? 8.161 -16.370 -17.657 1.00 90.31 278 VAL A C 1
ATOM 2099 O O . VAL A 1 278 ? 7.795 -17.197 -18.496 1.00 90.31 278 VAL A O 1
ATOM 2102 N N . ARG A 1 279 ? 9.387 -15.832 -17.688 1.00 86.44 279 ARG A N 1
ATOM 2103 C CA . ARG A 1 279 ? 10.398 -16.180 -18.697 1.00 86.44 279 ARG A CA 1
ATOM 2104 C C . ARG A 1 279 ? 10.791 -17.654 -18.614 1.00 86.44 279 ARG A C 1
ATOM 2106 O O . ARG A 1 279 ? 10.833 -18.332 -19.639 1.00 86.44 279 ARG A O 1
ATOM 2113 N N . GLN A 1 280 ? 11.027 -18.174 -17.409 1.00 85.12 280 GLN A N 1
ATOM 2114 C CA . GLN A 1 280 ? 11.351 -19.587 -17.190 1.00 85.12 280 GLN A CA 1
ATOM 2115 C C . GLN A 1 280 ? 10.191 -20.526 -17.543 1.00 85.12 280 GLN A C 1
ATOM 2117 O O . GLN A 1 280 ? 10.415 -21.664 -17.964 1.00 85.12 280 GLN A O 1
ATOM 2122 N N . ALA A 1 281 ? 8.946 -20.059 -17.435 1.00 86.94 281 ALA A N 1
ATOM 2123 C CA . ALA A 1 281 ? 7.777 -20.793 -17.907 1.00 86.94 281 ALA A CA 1
ATOM 2124 C C . ALA A 1 281 ? 7.694 -20.879 -19.447 1.00 86.94 281 ALA A C 1
ATOM 2126 O O . ALA A 1 281 ? 6.808 -21.554 -19.964 1.00 86.94 281 ALA A O 1
ATOM 2127 N N . GLY A 1 282 ? 8.625 -20.256 -20.182 1.00 84.38 282 GLY A N 1
ATOM 2128 C CA . GLY A 1 282 ? 8.688 -20.282 -21.646 1.00 84.38 282 GLY A CA 1
ATOM 2129 C C . GLY A 1 282 ? 7.881 -19.172 -22.319 1.00 84.38 282 GLY A C 1
ATOM 2130 O O . GLY A 1 282 ? 7.628 -19.243 -23.518 1.00 84.38 282 GLY A O 1
ATOM 2131 N N . CYS A 1 283 ? 7.463 -18.154 -21.564 1.00 87.38 283 CYS A N 1
ATOM 2132 C CA . CYS A 1 283 ? 6.701 -17.031 -22.097 1.00 87.38 283 CYS A CA 1
ATOM 2133 C C . CYS A 1 283 ? 7.611 -15.856 -22.469 1.00 87.38 283 CYS A C 1
ATOM 2135 O O . CYS A 1 283 ? 8.681 -15.659 -21.886 1.00 87.38 283 CYS A O 1
ATOM 2137 N N . ARG A 1 284 ? 7.132 -15.035 -23.405 1.00 86.88 284 ARG A N 1
ATOM 2138 C CA . ARG A 1 284 ? 7.621 -13.666 -23.597 1.00 86.88 284 ARG A CA 1
ATOM 2139 C C . ARG A 1 284 ? 7.034 -12.761 -22.521 1.00 86.88 284 ARG A C 1
ATOM 2141 O O . ARG A 1 284 ? 5.861 -12.894 -22.170 1.00 86.88 284 ARG A O 1
ATOM 2148 N N . VAL A 1 285 ? 7.838 -11.837 -22.022 1.00 89.81 285 VAL A N 1
ATOM 2149 C CA . VAL A 1 285 ? 7.518 -10.960 -20.900 1.00 89.81 285 VAL A CA 1
ATOM 2150 C C . VAL A 1 285 ? 7.504 -9.523 -21.386 1.00 89.81 285 VAL A C 1
ATOM 2152 O O . VAL A 1 285 ? 8.535 -8.946 -21.721 1.00 89.81 285 VAL A O 1
ATOM 2155 N N . HIS A 1 286 ? 6.324 -8.924 -21.404 1.00 92.31 286 HIS A N 1
ATOM 2156 C CA . HIS A 1 286 ? 6.165 -7.494 -21.615 1.00 92.31 286 HIS A CA 1
ATOM 2157 C C . HIS A 1 286 ? 5.772 -6.832 -20.296 1.00 92.31 286 HIS A C 1
ATOM 2159 O O . HIS A 1 286 ? 5.035 -7.426 -19.511 1.00 92.31 286 HIS A O 1
ATOM 2165 N N . VAL A 1 287 ? 6.219 -5.602 -20.059 1.00 93.06 287 VAL A N 1
ATOM 2166 C CA . VAL A 1 287 ? 5.914 -4.856 -18.831 1.00 93.06 287 VAL A CA 1
ATOM 2167 C C . VAL A 1 287 ? 5.298 -3.505 -19.182 1.00 93.06 287 VAL A C 1
ATOM 2169 O O . VAL A 1 287 ? 5.828 -2.792 -20.024 1.00 93.06 287 VAL A O 1
ATOM 2172 N N . LEU A 1 288 ? 4.189 -3.142 -18.540 1.00 93.31 288 LEU A N 1
ATOM 2173 C CA . LEU A 1 288 ? 3.581 -1.813 -18.582 1.00 93.31 288 LEU A CA 1
ATOM 2174 C C . LEU A 1 288 ? 3.670 -1.192 -17.187 1.00 93.31 288 LEU A C 1
ATOM 2176 O O . LEU A 1 288 ? 2.977 -1.637 -16.269 1.00 93.31 288 LEU A O 1
ATOM 2180 N N . CYS A 1 289 ? 4.514 -0.175 -17.035 1.00 92.69 289 CYS A N 1
ATOM 2181 C CA . CYS A 1 289 ? 4.696 0.536 -15.769 1.00 92.69 289 CYS A CA 1
ATOM 2182 C C . CYS A 1 289 ? 5.420 1.877 -15.961 1.00 92.69 289 CYS A C 1
ATOM 2184 O O . CYS A 1 289 ? 6.014 2.099 -17.022 1.00 92.69 289 CYS A O 1
ATOM 2186 N N . PRO A 1 290 ? 5.452 2.749 -14.939 1.00 86.94 290 PRO A N 1
ATOM 2187 C CA . PRO A 1 290 ? 6.328 3.912 -14.938 1.00 86.94 290 PRO A CA 1
ATOM 2188 C C . PRO A 1 290 ? 7.806 3.498 -14.927 1.00 86.94 290 PRO A C 1
ATOM 2190 O O . PRO A 1 290 ? 8.167 2.432 -14.422 1.00 86.94 290 PRO A O 1
ATOM 2193 N N . SER A 1 291 ? 8.682 4.387 -15.394 1.00 83.75 291 SER A N 1
ATOM 2194 C CA . SER A 1 291 ? 10.137 4.162 -15.493 1.00 83.75 291 SER A CA 1
ATOM 2195 C C . SER A 1 291 ? 10.860 3.890 -14.169 1.00 83.75 291 SER A C 1
ATOM 2197 O O . SER A 1 291 ? 11.993 3.416 -14.161 1.00 83.75 291 SER A O 1
ATOM 2199 N N . HIS A 1 292 ? 10.231 4.189 -13.035 1.00 80.00 292 HIS A N 1
ATOM 2200 C CA . HIS A 1 292 ? 10.810 3.985 -11.708 1.00 80.00 292 HIS A CA 1
ATOM 2201 C C . HIS A 1 292 ? 10.361 2.675 -11.039 1.00 80.00 292 HIS A C 1
ATOM 2203 O O . HIS A 1 292 ? 10.805 2.380 -9.927 1.00 80.00 292 HIS A O 1
ATOM 2209 N N . ASN A 1 293 ? 9.471 1.902 -11.669 1.00 87.75 293 ASN A N 1
ATOM 2210 C CA . ASN A 1 293 ? 8.888 0.706 -11.066 1.00 87.75 293 ASN A CA 1
ATOM 2211 C C . ASN A 1 293 ? 9.896 -0.463 -11.012 1.00 87.75 293 ASN A C 1
ATOM 2213 O O . ASN A 1 293 ? 10.719 -0.649 -11.908 1.00 87.75 293 ASN A O 1
ATOM 2217 N N . ALA A 1 294 ? 9.823 -1.286 -9.962 1.00 82.62 294 ALA A N 1
ATOM 2218 C CA . ALA A 1 294 ? 10.735 -2.415 -9.759 1.00 82.62 294 ALA A CA 1
ATOM 2219 C C . ALA A 1 294 ? 10.540 -3.570 -10.764 1.00 82.62 294 ALA A C 1
ATOM 2221 O O . ALA A 1 294 ? 11.440 -4.391 -10.932 1.00 82.62 294 ALA A O 1
ATOM 2222 N N . ALA A 1 295 ? 9.397 -3.635 -11.453 1.00 86.25 295 ALA A N 1
ATOM 2223 C CA . ALA A 1 295 ? 9.090 -4.667 -12.444 1.00 86.25 295 ALA A CA 1
ATOM 2224 C C . ALA A 1 295 ? 10.046 -4.666 -13.654 1.00 86.25 295 ALA A C 1
ATOM 2226 O O . ALA A 1 295 ? 10.183 -5.697 -14.310 1.00 86.25 295 ALA A O 1
ATOM 2227 N N . ILE A 1 296 ? 10.725 -3.545 -13.930 1.00 85.88 296 ILE A N 1
ATOM 2228 C CA . ILE A 1 296 ? 11.698 -3.412 -15.033 1.00 85.88 296 ILE A CA 1
ATOM 2229 C C . ILE A 1 296 ? 13.157 -3.426 -14.569 1.00 85.88 296 ILE A C 1
ATOM 2231 O O . ILE A 1 296 ? 14.071 -3.316 -15.378 1.00 85.88 296 ILE A O 1
ATOM 2235 N N . GLN A 1 297 ? 13.405 -3.571 -13.268 1.00 83.56 297 GLN A N 1
ATOM 2236 C CA . GLN A 1 297 ? 14.754 -3.557 -12.694 1.00 83.56 297 GLN A CA 1
ATOM 2237 C C . GLN A 1 297 ? 15.378 -4.960 -12.705 1.00 83.56 297 GLN A C 1
ATOM 2239 O O . GLN A 1 297 ? 15.836 -5.452 -11.679 1.00 83.56 297 GLN A O 1
ATOM 2244 N N . ASN A 1 298 ? 15.323 -5.627 -13.856 1.00 83.44 298 ASN A N 1
ATOM 2245 C CA . ASN A 1 298 ? 15.827 -6.981 -14.087 1.00 83.44 298 ASN A CA 1
ATOM 2246 C C . ASN A 1 298 ? 16.028 -7.229 -15.590 1.00 83.44 298 ASN A C 1
ATOM 2248 O O . ASN A 1 298 ? 15.479 -6.508 -16.425 1.00 83.44 298 ASN A O 1
ATOM 2252 N N . SER A 1 299 ? 16.735 -8.304 -15.925 1.00 79.25 299 SER A N 1
ATOM 2253 C CA . SER A 1 299 ? 17.069 -8.672 -17.310 1.00 79.25 299 SER A CA 1
ATOM 2254 C C . SER A 1 299 ? 16.051 -9.597 -18.009 1.00 79.25 299 SER A C 1
ATOM 2256 O O . SER A 1 299 ? 16.334 -10.102 -19.094 1.00 79.25 299 SER A O 1
ATOM 2258 N N . PHE A 1 300 ? 14.883 -9.879 -17.413 1.00 82.44 300 PHE A N 1
ATOM 2259 C CA . PHE A 1 300 ? 13.962 -10.936 -17.885 1.00 82.44 300 PHE A CA 1
ATOM 2260 C C . PHE A 1 300 ? 12.714 -10.439 -18.616 1.00 82.44 300 PHE A C 1
ATOM 2262 O O . PHE A 1 300 ? 11.823 -11.242 -18.896 1.00 82.44 300 PHE A O 1
ATOM 2269 N N . HIS A 1 301 ? 12.633 -9.150 -18.936 1.00 85.75 301 HIS A N 1
ATOM 2270 C CA . HIS A 1 301 ? 11.576 -8.608 -19.782 1.00 85.75 301 HIS A CA 1
ATOM 2271 C C . HIS A 1 301 ? 12.080 -8.376 -21.211 1.00 85.75 301 HIS A C 1
ATOM 2273 O O . HIS A 1 301 ? 13.187 -7.889 -21.415 1.00 85.75 301 HIS A O 1
ATOM 2279 N N . ASP A 1 302 ? 11.263 -8.721 -22.207 1.00 83.50 302 ASP A N 1
ATOM 2280 C CA . ASP A 1 302 ? 11.570 -8.501 -23.623 1.00 83.50 302 ASP A CA 1
ATOM 2281 C C . ASP A 1 302 ? 11.302 -7.044 -24.023 1.00 83.50 302 ASP A C 1
ATOM 2283 O O . ASP A 1 302 ? 12.060 -6.443 -24.783 1.00 83.50 302 ASP A O 1
ATOM 2287 N N . HIS A 1 303 ? 10.213 -6.466 -23.504 1.00 85.75 303 HIS A N 1
ATOM 2288 C CA . HIS A 1 303 ? 9.800 -5.099 -23.807 1.00 85.75 303 HIS A CA 1
ATOM 2289 C C . HIS A 1 303 ? 9.158 -4.418 -22.600 1.00 85.75 303 HIS A C 1
ATOM 2291 O O . HIS A 1 303 ? 8.357 -5.017 -21.881 1.00 85.75 303 HIS A O 1
ATOM 2297 N N . TRP A 1 304 ? 9.463 -3.135 -22.429 1.00 89.94 304 TRP A N 1
ATOM 2298 C CA . TRP A 1 304 ? 8.817 -2.254 -21.466 1.00 89.94 304 TRP A CA 1
ATOM 2299 C C . TRP A 1 304 ? 8.069 -1.134 -22.197 1.00 89.94 304 TRP A C 1
ATOM 2301 O O . TRP A 1 304 ? 8.594 -0.508 -23.118 1.00 89.94 304 TRP A O 1
ATOM 2311 N N . PHE A 1 305 ? 6.830 -0.898 -21.778 1.00 90.38 305 PHE A N 1
ATOM 2312 C CA . PHE A 1 305 ? 5.987 0.209 -22.193 1.00 90.38 305 PHE A CA 1
ATOM 2313 C C . PHE A 1 305 ? 5.864 1.186 -21.027 1.00 90.38 305 PHE A C 1
ATOM 2315 O O . PHE A 1 305 ? 5.380 0.818 -19.953 1.00 90.38 305 PHE A O 1
ATOM 2322 N N . ASP A 1 306 ? 6.264 2.435 -21.249 1.00 87.69 306 ASP A N 1
ATOM 2323 C CA . ASP A 1 306 ? 6.050 3.492 -20.268 1.00 87.69 306 ASP A CA 1
ATOM 2324 C C . ASP A 1 306 ? 4.548 3.763 -20.129 1.00 87.69 306 ASP A C 1
ATOM 2326 O O . ASP A 1 306 ? 3.858 4.097 -21.099 1.00 87.69 306 ASP A O 1
ATOM 2330 N N . SER A 1 307 ? 4.030 3.594 -18.914 1.00 85.62 307 SER A N 1
ATOM 2331 C CA . SER A 1 307 ? 2.632 3.881 -18.611 1.00 85.62 307 SER A CA 1
ATOM 2332 C C . SER A 1 307 ? 2.337 5.373 -18.503 1.00 85.62 307 SER A C 1
ATOM 2334 O O . SER A 1 307 ? 1.169 5.750 -18.429 1.00 85.62 307 SER A O 1
ATOM 2336 N N . GLY A 1 308 ? 3.365 6.220 -18.438 1.00 80.81 308 GLY A N 1
ATOM 2337 C CA . GLY A 1 308 ? 3.236 7.606 -18.018 1.00 80.81 308 GLY A CA 1
ATOM 2338 C C . GLY A 1 308 ? 3.029 7.738 -16.502 1.00 80.81 308 GLY A C 1
ATOM 2339 O O . GLY A 1 308 ? 3.056 6.743 -15.769 1.00 80.81 308 GLY A O 1
ATOM 2340 N N . PRO A 1 309 ? 2.834 8.975 -16.015 1.00 80.50 309 PRO A N 1
ATOM 2341 C CA . PRO A 1 309 ? 2.920 9.291 -14.594 1.00 80.50 309 PRO A CA 1
ATOM 2342 C C . PRO A 1 309 ? 1.614 9.085 -13.816 1.00 80.50 309 PRO A C 1
ATOM 2344 O O . PRO A 1 309 ? 1.617 9.313 -12.610 1.00 80.50 309 PRO A O 1
ATOM 2347 N N . THR A 1 310 ? 0.502 8.706 -14.460 1.00 82.12 310 THR A N 1
ATOM 2348 C CA . THR A 1 310 ? -0.806 8.573 -13.795 1.00 82.12 310 THR A CA 1
ATOM 2349 C C . THR A 1 310 ? -1.422 7.189 -13.991 1.00 82.12 310 THR A C 1
ATOM 2351 O O . THR A 1 310 ? -1.104 6.462 -14.933 1.00 82.12 310 THR A O 1
ATOM 2354 N N . GLN A 1 311 ? -2.350 6.820 -13.106 1.00 82.88 311 GLN A N 1
ATOM 2355 C CA . GLN A 1 311 ? -3.113 5.579 -13.264 1.00 82.88 311 GLN A CA 1
ATOM 2356 C C . GLN A 1 311 ? -3.993 5.620 -14.521 1.00 82.88 311 GLN A C 1
ATOM 2358 O O . GLN A 1 311 ? -4.065 4.632 -15.243 1.00 82.88 311 GLN A O 1
ATOM 2363 N N . ASP A 1 312 ? -4.593 6.770 -14.848 1.00 81.81 312 ASP A N 1
ATOM 2364 C CA . ASP A 1 312 ? -5.381 6.925 -16.077 1.00 81.81 312 ASP A CA 1
ATOM 2365 C C . ASP A 1 312 ? -4.527 6.724 -17.340 1.00 81.81 312 ASP A C 1
ATOM 2367 O O . ASP A 1 312 ? -4.975 6.073 -18.289 1.00 81.81 312 ASP A O 1
ATOM 2371 N N . SER A 1 313 ? -3.285 7.233 -17.368 1.00 84.25 313 SER A N 1
ATOM 2372 C CA . SER A 1 313 ? -2.392 7.010 -18.511 1.00 84.25 313 SER A CA 1
ATOM 2373 C C . SER A 1 313 ? -2.001 5.537 -18.635 1.00 84.25 313 SER A C 1
ATOM 2375 O O . SER A 1 313 ? -1.981 5.004 -19.749 1.00 84.25 313 SER A O 1
ATOM 2377 N N . LEU A 1 314 ? -1.801 4.854 -17.502 1.00 88.62 314 LEU A N 1
ATOM 2378 C CA . LEU A 1 314 ? -1.587 3.411 -17.459 1.00 88.62 314 LEU A CA 1
ATOM 2379 C C . LEU A 1 314 ? -2.794 2.639 -18.001 1.00 88.62 314 LEU A C 1
ATOM 2381 O O . LEU A 1 314 ? -2.620 1.769 -18.849 1.00 88.62 314 LEU A O 1
ATOM 2385 N N . LEU A 1 315 ? -4.013 2.964 -17.566 1.00 86.69 315 LEU A N 1
ATOM 2386 C CA . LEU A 1 315 ? -5.238 2.292 -18.013 1.00 86.69 315 LEU A CA 1
ATOM 2387 C C . LEU A 1 315 ? -5.485 2.506 -19.512 1.00 86.69 315 LEU A C 1
ATOM 2389 O O . LEU A 1 315 ? -5.848 1.567 -20.222 1.00 86.69 315 LEU A O 1
ATOM 2393 N N . ALA A 1 316 ? -5.224 3.712 -20.023 1.00 84.44 316 ALA A N 1
ATOM 2394 C CA . ALA A 1 316 ? -5.317 4.010 -21.449 1.00 84.44 316 ALA A CA 1
ATOM 2395 C C . ALA A 1 316 ? -4.283 3.227 -22.277 1.00 84.44 316 ALA A C 1
ATOM 2397 O O . ALA A 1 316 ? -4.604 2.710 -23.351 1.00 84.44 316 ALA A O 1
ATOM 2398 N N . ALA A 1 317 ? -3.045 3.114 -21.786 1.00 86.56 317 ALA A N 1
ATOM 2399 C CA . ALA A 1 317 ? -2.013 2.294 -22.414 1.00 86.56 317 ALA A CA 1
ATOM 2400 C C . ALA A 1 317 ? -2.382 0.804 -22.371 1.00 86.56 317 ALA A C 1
ATOM 2402 O O . ALA A 1 317 ? -2.309 0.127 -23.397 1.00 86.56 317 ALA A O 1
ATOM 2403 N N . LEU A 1 318 ? -2.859 0.312 -21.225 1.00 88.31 318 LEU A N 1
ATOM 2404 C CA . LEU A 1 318 ? -3.313 -1.063 -21.043 1.00 88.31 318 LEU A CA 1
ATOM 2405 C C . LEU A 1 318 ? -4.410 -1.420 -22.049 1.00 88.31 318 LEU A C 1
ATOM 2407 O O . LEU A 1 318 ? -4.275 -2.411 -22.763 1.00 88.31 318 LEU A O 1
ATOM 2411 N N . ALA A 1 319 ? -5.447 -0.585 -22.161 1.00 84.62 319 ALA A N 1
ATOM 2412 C CA . ALA A 1 319 ? -6.552 -0.782 -23.097 1.00 84.62 319 ALA A CA 1
ATOM 2413 C C . ALA A 1 319 ? -6.066 -0.938 -24.548 1.00 84.62 319 ALA A C 1
ATOM 2415 O O . ALA A 1 319 ? -6.517 -1.826 -25.272 1.00 84.62 319 ALA A O 1
ATOM 2416 N N . ARG A 1 320 ? -5.091 -0.121 -24.968 1.00 82.94 320 ARG A N 1
ATOM 2417 C CA . ARG A 1 320 ? -4.481 -0.219 -26.303 1.00 82.94 320 ARG A CA 1
ATOM 2418 C C . ARG A 1 320 ? -3.680 -1.508 -26.476 1.00 82.94 320 ARG A C 1
ATOM 2420 O O . ARG A 1 320 ? -3.808 -2.154 -27.509 1.00 82.94 320 ARG A O 1
ATOM 2427 N N . LEU A 1 321 ? -2.881 -1.891 -25.479 1.00 83.38 321 LEU A N 1
ATOM 2428 C CA . LEU A 1 321 ? -2.032 -3.085 -25.542 1.00 83.38 321 LEU A CA 1
ATOM 2429 C C . LEU A 1 321 ? -2.842 -4.387 -25.602 1.00 83.38 321 LEU A C 1
ATOM 2431 O O . LEU A 1 321 ? -2.441 -5.314 -26.303 1.00 83.38 321 LEU A O 1
ATOM 2435 N N . VAL A 1 322 ? -3.958 -4.477 -24.873 1.00 82.12 322 VAL A N 1
ATOM 2436 C CA . VAL A 1 322 ? -4.778 -5.703 -24.835 1.00 82.12 322 VAL A CA 1
ATOM 2437 C C . VAL A 1 322 ? -5.734 -5.834 -26.022 1.00 82.12 322 VAL A C 1
ATOM 2439 O O . VAL A 1 322 ? -6.285 -6.912 -26.257 1.00 82.12 322 VAL A O 1
ATOM 2442 N N . THR A 1 323 ? -5.919 -4.763 -26.797 1.00 76.62 323 THR A N 1
ATOM 2443 C CA . THR A 1 323 ? -6.755 -4.791 -28.000 1.00 76.62 323 THR A CA 1
ATOM 2444 C C . THR A 1 323 ? -6.172 -5.785 -29.013 1.00 76.62 323 THR A C 1
ATOM 2446 O O . THR A 1 323 ? -4.982 -5.757 -29.316 1.00 76.62 323 THR A O 1
ATOM 2449 N N . GLY A 1 324 ? -7.009 -6.684 -29.543 1.00 68.69 324 GLY A N 1
ATOM 2450 C CA . GLY A 1 324 ? -6.601 -7.674 -30.550 1.00 68.69 324 GLY A CA 1
ATOM 2451 C C . GLY A 1 324 ? -6.116 -9.025 -30.006 1.00 68.69 324 GLY A C 1
ATOM 2452 O O . GLY A 1 324 ? -5.637 -9.835 -30.791 1.00 68.69 324 GLY A O 1
ATOM 2453 N N . GLY A 1 325 ? -6.245 -9.300 -28.699 1.00 73.00 325 GLY A N 1
ATOM 2454 C CA . GLY A 1 325 ? -6.043 -10.655 -28.147 1.00 73.00 325 GLY A CA 1
ATOM 2455 C C . GLY A 1 325 ? -4.592 -11.148 -28.168 1.00 73.00 325 GLY A C 1
ATOM 2456 O O . GLY A 1 325 ? -4.331 -12.346 -28.221 1.00 73.00 325 GLY A O 1
ATOM 2457 N N . ARG A 1 326 ? -3.638 -10.216 -28.148 1.00 78.75 326 ARG A N 1
ATOM 2458 C CA . ARG A 1 326 ? -2.202 -10.474 -28.310 1.00 78.75 326 ARG A CA 1
ATOM 2459 C C . ARG A 1 326 ? -1.553 -11.204 -27.127 1.00 78.75 326 ARG A C 1
ATOM 2461 O O . ARG A 1 326 ? -0.567 -11.915 -27.308 1.00 78.75 326 ARG A O 1
ATOM 2468 N N . TYR A 1 327 ? -2.053 -10.971 -25.918 1.00 85.44 327 TYR A N 1
ATOM 2469 C CA . TYR A 1 327 ? -1.476 -11.514 -24.693 1.00 85.44 327 TYR A CA 1
ATOM 2470 C C . TYR A 1 327 ? -2.276 -12.715 -24.217 1.00 85.44 327 TYR A C 1
ATOM 2472 O O . TYR A 1 327 ? -3.501 -12.669 -24.138 1.00 85.44 327 TYR A O 1
ATOM 2480 N N . ARG A 1 328 ? -1.564 -13.777 -23.846 1.00 84.12 328 ARG A N 1
ATOM 2481 C CA . ARG A 1 328 ? -2.161 -14.985 -23.279 1.00 84.12 328 ARG A CA 1
ATOM 2482 C C . ARG A 1 328 ? -2.666 -14.757 -21.855 1.00 84.12 328 ARG A C 1
ATOM 2484 O O . ARG A 1 328 ? -3.629 -15.401 -21.458 1.00 84.12 328 ARG A O 1
ATOM 2491 N N . GLN A 1 329 ? -2.011 -13.859 -21.118 1.00 87.75 329 GLN A N 1
ATOM 2492 C CA . GLN A 1 329 ? -2.368 -13.460 -19.760 1.00 87.75 329 GLN A CA 1
ATOM 2493 C C . GLN A 1 329 ? -1.931 -12.015 -19.497 1.00 87.75 329 GLN A C 1
ATOM 2495 O O . GLN A 1 329 ? -0.877 -11.583 -19.974 1.00 87.75 329 GLN A O 1
ATOM 2500 N N . VAL A 1 330 ? -2.711 -11.300 -18.686 1.00 89.69 330 VAL A N 1
ATOM 2501 C CA . VAL A 1 330 ? -2.315 -10.035 -18.061 1.00 89.69 330 VAL A CA 1
ATOM 2502 C C . VAL A 1 330 ? -2.199 -10.279 -16.557 1.00 89.69 330 VAL A C 1
ATOM 2504 O O . VAL A 1 330 ? -3.107 -10.830 -15.938 1.00 89.69 330 VAL A O 1
ATOM 2507 N N . ILE A 1 331 ? -1.063 -9.920 -15.965 1.00 91.94 331 ILE A N 1
ATOM 2508 C CA . ILE A 1 331 ? -0.819 -10.050 -14.525 1.00 91.94 331 ILE A CA 1
ATOM 2509 C C . ILE A 1 331 ? -0.730 -8.648 -13.943 1.00 91.94 331 ILE A C 1
ATOM 2511 O O . ILE A 1 331 ? 0.176 -7.890 -14.284 1.00 91.94 331 ILE A O 1
ATOM 2515 N N . ILE A 1 332 ? -1.669 -8.314 -13.063 1.00 89.81 332 ILE A N 1
ATOM 2516 C CA . ILE A 1 332 ? -1.742 -7.008 -12.406 1.00 89.81 332 ILE A CA 1
ATOM 2517 C C . ILE A 1 332 ? -1.108 -7.128 -11.021 1.00 89.81 332 ILE A C 1
ATOM 2519 O O . ILE A 1 332 ? -1.407 -8.061 -10.279 1.00 89.81 332 ILE A O 1
ATOM 2523 N N . GLY A 1 333 ? -0.194 -6.214 -10.697 1.00 88.94 333 GLY A N 1
ATOM 2524 C CA . GLY A 1 333 ? 0.572 -6.229 -9.446 1.00 88.94 333 GLY A CA 1
ATOM 2525 C C . GLY A 1 333 ? 0.032 -5.339 -8.329 1.00 88.94 333 GLY A C 1
ATOM 2526 O O . GLY A 1 333 ? 0.526 -5.437 -7.204 1.00 88.94 333 GLY A O 1
ATOM 2527 N N . ASP A 1 334 ? -0.946 -4.483 -8.634 1.00 86.81 334 ASP A N 1
ATOM 2528 C CA . ASP A 1 334 ? -1.389 -3.379 -7.781 1.00 86.81 334 ASP A CA 1
ATOM 2529 C C . ASP A 1 334 ? -2.911 -3.449 -7.567 1.00 86.81 334 ASP A C 1
ATOM 2531 O O . ASP A 1 334 ? -3.680 -3.444 -8.535 1.00 86.81 334 ASP A O 1
ATOM 2535 N N . ASP A 1 335 ? -3.352 -3.437 -6.305 1.00 83.12 335 ASP A N 1
ATOM 2536 C CA . ASP A 1 335 ? -4.784 -3.435 -5.957 1.00 83.12 335 ASP A CA 1
ATOM 2537 C C . ASP A 1 335 ? -5.538 -2.204 -6.497 1.00 83.12 335 ASP A C 1
ATOM 2539 O O . ASP A 1 335 ? -6.617 -2.383 -7.066 1.00 83.12 335 ASP A O 1
ATOM 2543 N N . PRO A 1 336 ? -4.979 -0.972 -6.462 1.00 83.56 336 PRO A N 1
ATOM 2544 C CA . PRO A 1 336 ? -5.643 0.190 -7.058 1.00 83.56 336 PRO A CA 1
ATOM 2545 C C . PRO A 1 336 ? -5.959 0.033 -8.547 1.00 83.56 336 PRO A C 1
ATOM 2547 O O . PRO A 1 336 ? -7.035 0.416 -9.001 1.00 83.56 336 PRO A O 1
ATOM 2550 N N . ILE A 1 337 ? -5.051 -0.583 -9.309 1.00 84.31 337 ILE A N 1
ATOM 2551 C CA . ILE A 1 337 ? -5.258 -0.819 -10.741 1.00 84.31 337 ILE A CA 1
ATOM 2552 C C . ILE A 1 337 ? -6.347 -1.878 -10.953 1.00 84.31 337 ILE A C 1
ATOM 2554 O O . ILE A 1 337 ? -7.187 -1.719 -11.840 1.00 84.31 337 ILE A O 1
ATOM 2558 N N . MET A 1 338 ? -6.384 -2.924 -10.118 1.00 81.69 338 MET A N 1
ATOM 2559 C CA . MET A 1 338 ? -7.466 -3.916 -10.127 1.00 81.69 338 MET A CA 1
ATOM 2560 C C . MET A 1 338 ? -8.834 -3.278 -9.855 1.00 81.69 338 MET A C 1
ATOM 2562 O O . MET A 1 338 ? -9.797 -3.577 -10.566 1.00 81.69 338 MET A O 1
ATOM 2566 N N . TRP A 1 339 ? -8.927 -2.380 -8.870 1.00 78.00 339 TRP A N 1
ATOM 2567 C CA . TRP A 1 339 ? -10.171 -1.677 -8.551 1.00 78.00 339 TRP A CA 1
ATOM 2568 C C . TRP A 1 339 ? -10.630 -0.758 -9.684 1.00 78.00 339 TRP A C 1
ATOM 2570 O O . TRP A 1 339 ? -11.814 -0.758 -10.021 1.00 78.00 339 TRP A O 1
ATOM 2580 N N . GLU A 1 340 ? -9.722 -0.022 -10.325 1.00 79.06 340 GLU A N 1
ATOM 2581 C CA . GLU A 1 340 ? -10.096 0.842 -11.450 1.00 79.06 340 GLU A CA 1
ATOM 2582 C C . GLU A 1 340 ? -10.531 0.045 -12.684 1.00 79.06 340 GLU A C 1
ATOM 2584 O O . GLU A 1 340 ? -11.500 0.422 -13.341 1.00 79.06 340 GLU A O 1
ATOM 2589 N N . ILE A 1 341 ? -9.908 -1.105 -12.966 1.00 78.38 341 ILE A N 1
ATOM 2590 C CA . ILE A 1 341 ? -10.375 -2.001 -14.036 1.00 78.38 341 ILE A CA 1
ATOM 2591 C C . ILE A 1 341 ? -11.765 -2.562 -13.717 1.00 78.38 341 ILE A C 1
ATOM 2593 O O . ILE A 1 341 ? -12.587 -2.714 -14.621 1.00 78.38 341 ILE A O 1
ATOM 2597 N N . HIS A 1 342 ? -12.053 -2.851 -12.446 1.00 74.94 342 HIS A N 1
ATOM 2598 C CA . HIS A 1 342 ? -13.388 -3.274 -12.030 1.00 74.94 342 HIS A CA 1
ATOM 2599 C C . HIS A 1 342 ? -14.429 -2.161 -12.226 1.00 74.94 342 HIS A C 1
ATOM 2601 O O . HIS A 1 342 ? -15.493 -2.409 -12.793 1.00 74.94 342 HIS A O 1
ATOM 2607 N N . ARG A 1 343 ? -14.108 -0.931 -11.808 1.00 74.75 343 ARG A N 1
ATOM 2608 C CA . ARG A 1 343 ? -14.981 0.245 -11.956 1.00 74.75 343 ARG A CA 1
ATOM 2609 C C . ARG A 1 343 ? -15.200 0.635 -13.416 1.00 74.75 343 ARG A C 1
ATOM 2611 O O . ARG A 1 343 ? -16.286 1.087 -13.773 1.00 74.75 343 ARG A O 1
ATOM 2618 N N . ARG A 1 344 ? -14.178 0.468 -14.258 1.00 74.56 344 ARG A N 1
ATOM 2619 C CA . ARG A 1 344 ? -14.178 0.813 -15.685 1.00 74.56 344 ARG A CA 1
ATOM 2620 C C . ARG A 1 344 ? -13.762 -0.411 -16.512 1.00 74.56 344 ARG A C 1
ATOM 2622 O O . ARG A 1 344 ? -12.615 -0.483 -16.962 1.00 74.56 344 ARG A O 1
ATOM 2629 N N . PRO A 1 345 ? -14.672 -1.381 -16.734 1.00 71.12 345 PRO A N 1
ATOM 2630 C CA . PRO A 1 345 ? -14.338 -2.621 -17.423 1.00 71.12 345 PRO A CA 1
ATOM 2631 C C . PRO A 1 345 ? -13.761 -2.360 -18.814 1.00 71.12 345 PRO A C 1
ATOM 2633 O O . PRO A 1 345 ? -14.422 -1.784 -19.679 1.00 71.12 345 PRO A O 1
ATOM 2636 N N . LEU A 1 346 ? -12.535 -2.824 -19.047 1.00 68.88 346 LEU A N 1
ATOM 2637 C CA . LEU A 1 346 ? -11.871 -2.699 -20.341 1.00 68.88 346 LEU A CA 1
ATOM 2638 C C . LEU A 1 346 ? -12.319 -3.837 -21.285 1.00 68.88 346 LEU A C 1
ATOM 2640 O O . LEU A 1 346 ? -12.193 -5.018 -20.926 1.00 68.88 346 LEU A O 1
ATOM 2644 N N . PRO A 1 347 ? -12.832 -3.533 -22.496 1.00 65.94 347 PRO A N 1
ATOM 2645 C CA . PRO A 1 347 ? -13.190 -4.552 -23.481 1.00 65.94 347 PRO A CA 1
ATOM 2646 C C . PRO A 1 347 ? -12.000 -5.465 -23.800 1.00 65.94 347 PRO A C 1
ATOM 2648 O O . PRO A 1 347 ? -10.883 -5.000 -24.001 1.00 65.94 347 PRO A O 1
ATOM 2651 N N . GLY A 1 348 ? -12.230 -6.779 -23.840 1.00 62.75 348 GLY A N 1
ATOM 2652 C CA . GLY A 1 348 ? -11.182 -7.758 -24.151 1.00 62.75 348 GLY A CA 1
ATOM 2653 C C . GLY A 1 348 ? -10.275 -8.159 -22.981 1.00 62.75 348 GLY A C 1
ATOM 2654 O O . GLY A 1 348 ? -9.508 -9.096 -23.141 1.00 62.75 348 GLY A O 1
ATOM 2655 N N . LEU A 1 349 ? -10.389 -7.559 -21.789 1.00 69.12 349 LEU A N 1
ATOM 2656 C CA . LEU A 1 349 ? -9.590 -7.975 -20.620 1.00 69.12 349 LEU A CA 1
ATOM 2657 C C . LEU A 1 349 ? -10.218 -9.129 -19.817 1.00 69.12 349 LEU A C 1
ATOM 2659 O O . LEU A 1 349 ? -9.523 -9.831 -19.092 1.00 69.12 349 LEU A O 1
ATOM 2663 N N . ARG A 1 350 ? -11.520 -9.395 -19.980 1.00 62.66 350 ARG A N 1
ATOM 2664 C CA . ARG A 1 350 ? -12.277 -10.356 -19.146 1.00 62.66 350 ARG A CA 1
ATOM 2665 C C . ARG A 1 350 ? -11.717 -11.787 -19.112 1.00 62.66 350 ARG A C 1
ATOM 2667 O O . ARG A 1 350 ? -11.883 -12.472 -18.113 1.00 62.66 350 ARG A O 1
ATOM 2674 N N . HIS A 1 351 ? -11.062 -12.248 -20.178 1.00 59.47 351 HIS A N 1
ATOM 2675 C CA . HIS A 1 351 ? -10.521 -13.615 -20.266 1.00 59.47 351 HIS A CA 1
ATOM 2676 C C . HIS A 1 351 ? -9.076 -13.747 -19.752 1.00 59.47 351 HIS A C 1
ATOM 2678 O O . HIS A 1 351 ? -8.591 -14.866 -19.595 1.00 59.47 351 HIS A O 1
ATOM 2684 N N . ILE A 1 352 ? -8.424 -12.616 -19.470 1.00 62.25 352 ILE A N 1
ATOM 2685 C CA . ILE A 1 352 ? -7.024 -12.496 -19.031 1.00 62.25 352 ILE A CA 1
ATOM 2686 C C . ILE A 1 352 ? -6.892 -11.782 -17.678 1.00 62.25 352 ILE A C 1
ATOM 2688 O O . ILE A 1 352 ? -5.776 -11.530 -17.236 1.00 62.25 352 ILE A O 1
ATOM 2692 N N . LEU A 1 353 ? -8.014 -11.445 -17.030 1.00 66.50 353 LEU A N 1
ATOM 2693 C CA . LEU A 1 353 ? -8.064 -10.915 -15.669 1.00 66.50 353 LEU A CA 1
ATOM 2694 C C . LEU A 1 353 ? -7.963 -12.043 -14.632 1.00 66.50 353 LEU A C 1
ATOM 2696 O O . LEU A 1 353 ? -8.384 -13.170 -14.908 1.00 66.50 353 LEU A O 1
ATOM 2700 N N . PRO A 1 354 ? -7.461 -11.741 -13.420 1.00 69.75 354 PRO A N 1
ATOM 2701 C CA . PRO A 1 354 ? -7.251 -12.739 -12.378 1.00 69.75 354 PRO A CA 1
ATOM 2702 C C . PRO A 1 354 ? -8.553 -13.284 -11.761 1.00 69.75 354 PRO A C 1
ATOM 2704 O O . PRO A 1 354 ? -8.521 -14.236 -10.983 1.00 69.75 354 PRO A O 1
ATOM 2707 N N . ILE A 1 355 ? -9.707 -12.716 -12.130 1.00 71.12 355 ILE A N 1
ATOM 2708 C CA . ILE A 1 355 ? -11.053 -13.161 -11.758 1.00 71.12 355 ILE A CA 1
ATOM 2709 C C . ILE A 1 355 ? -11.910 -13.206 -13.028 1.00 71.12 355 ILE A C 1
ATOM 2711 O O . ILE A 1 355 ? -11.998 -12.211 -13.747 1.00 71.12 355 ILE A O 1
ATOM 2715 N N . ARG A 1 356 ? -12.563 -14.345 -13.294 1.00 74.62 356 ARG A N 1
ATOM 2716 C CA . ARG A 1 356 ? -13.410 -14.540 -14.490 1.00 74.62 356 ARG A CA 1
ATOM 2717 C C . ARG A 1 356 ? -14.914 -14.415 -14.243 1.00 74.62 356 ARG A C 1
ATOM 2719 O O . ARG A 1 356 ? -15.676 -14.347 -15.204 1.00 74.62 356 ARG A O 1
ATOM 2726 N N . LYS A 1 357 ? -15.359 -14.412 -12.984 1.00 68.31 357 LYS A N 1
ATOM 2727 C CA . LYS A 1 357 ? -16.772 -14.240 -12.619 1.00 68.31 357 LYS A CA 1
ATOM 2728 C C . LYS A 1 357 ? -17.027 -12.796 -12.201 1.00 68.31 357 LYS A C 1
ATOM 2730 O O . LYS A 1 357 ? -16.438 -12.339 -11.229 1.00 68.31 357 LYS A O 1
ATOM 2735 N N . ASP A 1 358 ? -17.961 -12.118 -12.867 1.00 64.88 358 ASP A N 1
ATOM 2736 C CA . ASP A 1 358 ? -18.318 -10.723 -12.554 1.00 64.88 358 ASP A CA 1
ATOM 2737 C C . ASP A 1 358 ? -18.742 -10.548 -11.079 1.00 64.88 358 ASP A C 1
ATOM 2739 O O . ASP A 1 358 ? -18.356 -9.581 -10.427 1.00 64.88 358 ASP A O 1
ATOM 2743 N N . GLN A 1 359 ? -19.461 -11.527 -10.515 1.00 60.31 359 GLN A N 1
ATOM 2744 C CA . GLN A 1 359 ? -19.904 -11.524 -9.109 1.00 60.31 359 GLN A CA 1
ATOM 2745 C C . GLN A 1 359 ? -18.749 -11.652 -8.101 1.00 60.31 359 GLN A C 1
ATOM 2747 O O . GLN A 1 359 ? -18.862 -11.201 -6.962 1.00 60.31 359 GLN A O 1
ATOM 2752 N N . ALA A 1 360 ? -17.622 -12.230 -8.517 1.00 58.84 360 ALA A N 1
ATOM 2753 C CA . ALA A 1 360 ? -16.478 -12.474 -7.650 1.00 58.84 360 ALA A CA 1
ATOM 2754 C C . ALA A 1 360 ? -15.532 -11.279 -7.529 1.00 58.84 360 ALA A C 1
ATOM 2756 O O . ALA A 1 360 ? -14.624 -11.308 -6.710 1.00 58.84 360 ALA A O 1
ATOM 2757 N N . LEU A 1 361 ? -15.761 -10.195 -8.274 1.00 66.19 361 LEU A N 1
ATOM 2758 C CA . LEU A 1 361 ? -15.039 -8.937 -8.061 1.00 66.19 361 LEU A CA 1
ATOM 2759 C C . LEU A 1 361 ? -15.341 -8.338 -6.675 1.00 66.19 361 LEU A C 1
ATOM 2761 O O . LEU A 1 361 ? -14.540 -7.574 -6.147 1.00 66.19 361 LEU A O 1
ATOM 2765 N N . SER A 1 362 ? -16.436 -8.764 -6.034 1.00 73.69 362 SER A N 1
ATOM 2766 C CA . SER A 1 362 ? -16.752 -8.448 -4.638 1.00 73.69 362 SER A CA 1
ATOM 2767 C C . SER A 1 362 ? -15.687 -8.930 -3.643 1.00 73.69 362 SER A C 1
ATOM 2769 O O . SER A 1 362 ? -15.507 -8.286 -2.607 1.00 73.69 362 SER A O 1
ATOM 2771 N N . ILE A 1 363 ? -14.926 -9.988 -3.960 1.00 83.69 363 ILE A N 1
ATOM 2772 C CA . ILE A 1 363 ? -13.869 -10.502 -3.072 1.00 83.69 363 ILE A CA 1
ATOM 2773 C C . ILE A 1 363 ? -12.680 -9.540 -2.939 1.00 83.69 363 ILE A C 1
ATOM 2775 O O . ILE A 1 363 ? -11.873 -9.710 -2.034 1.00 83.69 363 ILE A O 1
ATOM 2779 N N . LEU A 1 364 ? -12.590 -8.523 -3.811 1.00 80.19 364 LEU A N 1
ATOM 2780 C CA . LEU A 1 364 ? -11.603 -7.439 -3.723 1.00 80.19 364 LEU A CA 1
ATOM 2781 C C . LEU A 1 364 ? -11.826 -6.524 -2.509 1.00 80.19 364 LEU A C 1
ATOM 2783 O O . LEU A 1 364 ? -10.951 -5.732 -2.169 1.00 80.19 364 LEU A O 1
ATOM 2787 N N . SER A 1 365 ? -13.012 -6.596 -1.901 1.00 85.56 365 SER A N 1
ATOM 2788 C CA . SER A 1 365 ? -13.382 -5.868 -0.687 1.00 85.56 365 SER A CA 1
ATOM 2789 C C . SER A 1 365 ? -13.447 -6.833 0.495 1.00 85.56 365 SER A C 1
ATOM 2791 O O . SER A 1 365 ? -13.832 -7.995 0.339 1.00 85.56 365 SER A O 1
ATOM 2793 N N . LYS A 1 366 ? -13.133 -6.358 1.701 1.00 88.81 366 LYS A N 1
ATOM 2794 C CA . LYS A 1 366 ? -13.185 -7.183 2.919 1.00 88.81 366 LYS A CA 1
ATOM 2795 C C . LYS A 1 366 ? -14.613 -7.648 3.185 1.00 88.81 366 LYS A C 1
ATOM 2797 O O . LYS A 1 366 ? -14.855 -8.818 3.490 1.00 88.81 366 LYS A O 1
ATOM 2802 N N . THR A 1 367 ? -15.569 -6.734 3.030 1.00 90.50 367 THR A N 1
ATOM 2803 C CA . THR A 1 367 ? -16.991 -7.023 3.216 1.00 90.50 367 THR A CA 1
ATOM 2804 C C . THR A 1 367 ? -17.520 -7.997 2.167 1.00 90.50 367 THR A C 1
ATOM 2806 O O . THR A 1 367 ? -18.236 -8.944 2.504 1.00 90.50 367 THR A O 1
ATOM 2809 N N . GLY A 1 368 ? -17.181 -7.785 0.894 1.00 90.38 368 GLY A N 1
ATOM 2810 C CA . GLY A 1 368 ? -17.623 -8.649 -0.195 1.00 90.38 368 GLY A CA 1
ATOM 2811 C C . GLY A 1 368 ? -17.017 -10.047 -0.110 1.00 90.38 368 GLY A C 1
ATOM 2812 O O . GLY A 1 368 ? -17.750 -11.018 -0.268 1.00 90.38 368 GLY A O 1
ATOM 2813 N N . LEU A 1 369 ? -15.743 -10.175 0.274 1.00 92.44 369 LEU A N 1
ATOM 2814 C CA . LEU A 1 369 ? -15.128 -11.471 0.562 1.00 92.44 369 LEU A CA 1
ATOM 2815 C C . LEU A 1 369 ? -15.853 -12.206 1.697 1.00 92.44 369 LEU A C 1
ATOM 2817 O O . LEU A 1 369 ? -16.186 -13.380 1.554 1.00 92.44 369 LEU A O 1
ATOM 2821 N N . ALA A 1 370 ? -16.145 -11.529 2.812 1.00 94.25 370 ALA A N 1
ATOM 2822 C CA . ALA A 1 370 ? -16.849 -12.148 3.934 1.00 94.25 370 ALA A CA 1
ATOM 2823 C C . ALA A 1 370 ? -18.253 -12.647 3.532 1.00 94.25 370 ALA A C 1
ATOM 2825 O O . ALA A 1 370 ? -18.649 -13.761 3.890 1.00 94.25 370 ALA A O 1
ATOM 2826 N N . ARG A 1 371 ? -18.987 -11.856 2.736 1.00 94.00 371 ARG A N 1
ATOM 2827 C CA . ARG A 1 371 ? -20.289 -12.249 2.167 1.00 94.00 371 ARG A CA 1
ATOM 2828 C C . ARG A 1 371 ? -20.163 -13.445 1.228 1.00 94.00 371 ARG A C 1
ATOM 2830 O O . ARG A 1 371 ? -20.868 -14.429 1.443 1.00 94.00 371 ARG A O 1
ATOM 2837 N N . HIS A 1 372 ? -19.220 -13.401 0.286 1.00 93.25 372 HIS A N 1
ATOM 2838 C CA . HIS A 1 372 ? -18.932 -14.494 -0.647 1.00 93.25 372 HIS A CA 1
ATOM 2839 C C . HIS A 1 372 ? -18.629 -15.796 0.099 1.00 93.25 372 HIS A C 1
ATOM 2841 O O . HIS A 1 372 ? -19.184 -16.848 -0.215 1.00 93.25 372 HIS A O 1
AT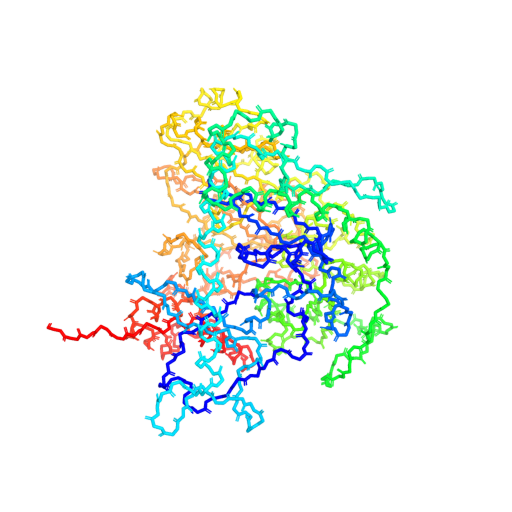OM 2847 N N . CYS A 1 373 ? -17.794 -15.727 1.139 1.00 94.81 373 CYS A N 1
ATOM 2848 C CA . CYS A 1 373 ? -17.454 -16.891 1.946 1.00 94.81 373 CYS A CA 1
ATOM 2849 C C . CYS A 1 373 ? -18.681 -17.503 2.629 1.00 94.81 373 CYS A C 1
ATOM 2851 O O . CYS A 1 373 ? -18.878 -18.716 2.561 1.00 94.81 373 CYS A O 1
ATOM 2853 N N . ARG A 1 374 ? -19.548 -16.674 3.224 1.00 94.62 374 ARG A N 1
ATOM 2854 C CA . ARG A 1 374 ? -20.798 -17.134 3.846 1.00 94.62 374 ARG A CA 1
ATOM 2855 C C . ARG A 1 374 ? -21.762 -17.748 2.831 1.00 94.62 374 ARG A C 1
ATOM 2857 O O . ARG A 1 374 ? -22.340 -18.791 3.112 1.00 94.62 374 ARG A O 1
ATOM 2864 N N . GLU A 1 375 ? -21.931 -17.118 1.674 1.00 94.19 375 GLU A N 1
ATOM 2865 C CA . GLU A 1 375 ? -22.849 -17.566 0.617 1.00 94.19 375 GLU A CA 1
ATOM 2866 C C . GLU A 1 375 ? -22.416 -18.895 -0.014 1.00 94.19 375 GLU A C 1
ATOM 2868 O O . GLU A 1 375 ? -23.256 -19.732 -0.340 1.00 94.19 375 GLU A O 1
ATOM 2873 N N . HIS A 1 376 ? -21.107 -19.122 -0.139 1.00 93.38 376 HIS A N 1
ATOM 2874 C CA . HIS A 1 376 ? -20.547 -20.309 -0.789 1.00 93.38 376 HIS A CA 1
ATOM 2875 C C . HIS A 1 376 ? -19.972 -21.354 0.178 1.00 93.38 376 HIS A C 1
ATOM 2877 O O . HIS A 1 376 ? -19.360 -22.331 -0.265 1.00 93.38 376 HIS A O 1
ATOM 2883 N N . GLY A 1 377 ? -20.150 -21.171 1.489 1.00 94.25 377 GLY A N 1
ATOM 2884 C CA . GLY A 1 377 ? -19.639 -22.094 2.506 1.00 94.25 377 GLY A CA 1
ATOM 2885 C C . GLY A 1 377 ? -18.113 -22.244 2.476 1.00 94.25 377 GLY A C 1
ATOM 2886 O O . GLY A 1 377 ? -17.592 -23.349 2.658 1.00 94.25 377 GLY A O 1
ATOM 2887 N N . VAL A 1 378 ? -17.393 -21.158 2.183 1.00 95.19 378 VAL A N 1
ATOM 2888 C CA . VAL A 1 378 ? -15.938 -21.062 2.375 1.00 95.19 378 VAL A CA 1
ATOM 2889 C C . VAL A 1 378 ? -15.703 -20.626 3.818 1.00 95.19 378 VAL A C 1
ATOM 2891 O O . VAL A 1 378 ? -16.296 -19.652 4.278 1.00 95.19 378 VAL A O 1
ATOM 2894 N N . GLN A 1 379 ? -14.863 -21.355 4.549 1.00 96.75 379 GLN A N 1
ATOM 2895 C CA . GLN A 1 379 ? -14.632 -21.091 5.966 1.00 96.75 379 GLN A CA 1
ATOM 2896 C C . GLN A 1 379 ? -13.932 -19.742 6.179 1.00 96.75 379 GLN A C 1
ATOM 2898 O O . GLN A 1 379 ? -12.836 -19.495 5.675 1.00 96.75 379 GLN A O 1
ATOM 2903 N N . ALA A 1 380 ? -14.591 -18.869 6.936 1.00 96.75 380 ALA A N 1
ATOM 2904 C CA . ALA A 1 380 ? -14.161 -17.515 7.260 1.00 96.75 380 ALA A CA 1
ATOM 2905 C C . ALA A 1 380 ? -14.695 -17.130 8.651 1.00 96.75 380 ALA A C 1
ATOM 2907 O O . ALA A 1 380 ? -15.662 -17.746 9.117 1.00 96.75 380 ALA A O 1
ATOM 2908 N N . PRO A 1 381 ? -14.111 -16.129 9.335 1.00 97.19 381 PRO A N 1
ATOM 2909 C CA . PRO A 1 381 ? -14.651 -15.648 10.601 1.00 97.19 381 PRO A CA 1
ATOM 2910 C C . PRO A 1 381 ? -16.100 -15.177 10.439 1.00 97.19 381 PRO A C 1
ATOM 2912 O O . PRO A 1 381 ? -16.448 -14.538 9.439 1.00 97.19 381 PRO A O 1
ATOM 2915 N N . ARG A 1 382 ? -16.945 -15.437 11.446 1.00 97.25 382 ARG A N 1
ATOM 2916 C CA . ARG A 1 382 ? -18.285 -14.829 11.505 1.00 97.25 382 ARG A CA 1
ATOM 2917 C C . ARG A 1 382 ? -18.147 -13.309 11.440 1.00 97.25 382 ARG A C 1
ATOM 2919 O O . ARG A 1 382 ? -17.171 -12.762 11.947 1.00 97.25 382 ARG A O 1
ATOM 2926 N N . PHE A 1 383 ? -19.109 -12.624 10.831 1.00 97.38 383 PHE A N 1
ATOM 2927 C CA . PHE A 1 383 ? -19.004 -11.183 10.617 1.00 97.38 383 PHE A CA 1
ATOM 2928 C C . PHE A 1 383 ? -20.339 -10.449 10.733 1.00 97.38 383 PHE A C 1
ATOM 2930 O O . PHE A 1 383 ? -21.411 -11.044 10.606 1.00 97.38 383 PHE A O 1
ATOM 2937 N N . HIS A 1 384 ? -20.241 -9.138 10.929 1.00 97.25 384 HIS A N 1
ATOM 2938 C CA . HIS A 1 384 ? -21.328 -8.172 10.883 1.00 97.25 384 HIS A CA 1
ATOM 2939 C C . HIS A 1 384 ? -20.851 -6.928 10.122 1.00 97.25 384 HIS A C 1
ATOM 2941 O O . HIS A 1 384 ? -19.704 -6.513 10.274 1.00 97.25 384 HIS A O 1
ATOM 2947 N N . VAL A 1 385 ? -21.708 -6.347 9.283 1.00 96.19 385 VAL A N 1
ATOM 2948 C CA . VAL A 1 385 ? -21.384 -5.124 8.530 1.00 96.19 385 VAL A CA 1
ATOM 2949 C C . VAL A 1 385 ? -22.032 -3.950 9.241 1.00 96.19 385 VAL A C 1
ATOM 2951 O O . VAL A 1 385 ? -23.228 -4.004 9.509 1.00 96.19 385 VAL A O 1
ATOM 2954 N N . LEU A 1 386 ? -21.248 -2.922 9.543 1.00 96.00 386 LEU A N 1
ATOM 2955 C CA . LEU A 1 386 ? -21.705 -1.694 10.175 1.00 96.00 386 LEU A CA 1
ATOM 2956 C C . LEU A 1 386 ? -21.777 -0.622 9.085 1.00 96.00 386 LEU A C 1
ATOM 2958 O O . LEU A 1 386 ? -20.750 -0.111 8.639 1.00 96.00 386 LEU A O 1
ATOM 2962 N N . ALA A 1 387 ? -22.989 -0.321 8.632 1.00 93.50 387 ALA A N 1
ATOM 2963 C CA . ALA A 1 387 ? -23.268 0.768 7.701 1.00 93.50 387 ALA A CA 1
ATOM 2964 C C . ALA A 1 387 ? -23.424 2.114 8.427 1.00 93.50 387 ALA A C 1
ATOM 2966 O O . ALA A 1 387 ? -23.344 3.165 7.801 1.00 93.50 387 ALA A O 1
ATOM 2967 N N . GLN A 1 388 ? -23.654 2.081 9.738 1.00 94.19 388 GLN A N 1
ATOM 2968 C CA . GLN A 1 388 ? -23.805 3.254 10.590 1.00 94.19 388 GLN A CA 1
ATOM 2969 C C . GLN A 1 388 ? -23.412 2.937 12.033 1.00 94.19 388 GLN A C 1
ATOM 2971 O O . GLN A 1 388 ? -23.284 1.778 12.435 1.00 94.19 388 GLN A O 1
ATOM 2976 N N . ALA A 1 389 ? -23.306 3.983 12.855 1.00 92.31 389 ALA A N 1
ATOM 2977 C CA . ALA A 1 389 ? -22.889 3.829 14.240 1.00 92.31 389 ALA A CA 1
ATOM 2978 C C . ALA A 1 389 ? -23.820 2.943 15.087 1.00 92.31 389 ALA A C 1
ATOM 2980 O O . ALA A 1 389 ? -23.366 2.196 15.954 1.00 92.31 389 ALA A O 1
ATOM 2981 N N . ALA A 1 390 ? -25.124 2.987 14.799 1.00 93.25 390 ALA A N 1
ATOM 2982 C CA . ALA A 1 390 ? -26.139 2.220 15.516 1.00 93.25 390 ALA A CA 1
ATOM 2983 C C . ALA A 1 390 ? -25.982 0.692 15.367 1.00 93.25 390 ALA A C 1
ATOM 2985 O O . ALA A 1 390 ? -26.469 -0.058 16.214 1.00 93.25 390 ALA A O 1
ATOM 2986 N N . ASP A 1 391 ? -25.265 0.221 14.342 1.00 95.62 391 ASP A N 1
ATOM 2987 C CA . ASP A 1 391 ? -25.090 -1.210 14.069 1.00 95.62 391 ASP A CA 1
ATOM 2988 C C . ASP A 1 391 ? -24.109 -1.884 15.053 1.00 95.62 391 ASP A C 1
ATOM 2990 O O . ASP A 1 391 ? -24.041 -3.113 15.137 1.00 95.62 391 ASP A O 1
ATOM 2994 N N . ALA A 1 392 ? -23.360 -1.098 15.840 1.00 95.06 392 ALA A N 1
ATOM 2995 C CA . ALA A 1 392 ? -22.359 -1.599 16.783 1.00 95.06 392 ALA A CA 1
ATOM 2996 C C . ALA A 1 392 ? -22.946 -2.548 17.843 1.00 95.06 392 ALA A C 1
ATOM 2998 O O . ALA A 1 392 ? -22.334 -3.569 18.163 1.00 95.06 392 ALA A O 1
ATOM 2999 N N . ALA A 1 393 ? -24.149 -2.258 18.351 1.00 95.00 393 ALA A N 1
ATOM 3000 C CA . ALA A 1 393 ? -24.807 -3.100 19.352 1.00 95.00 393 ALA A CA 1
ATOM 3001 C C . ALA A 1 393 ? -25.179 -4.482 18.784 1.00 95.00 393 ALA A C 1
ATOM 3003 O O . ALA A 1 393 ? -24.945 -5.509 19.424 1.00 95.00 393 ALA A O 1
ATOM 3004 N N . ALA A 1 394 ? -25.692 -4.521 17.550 1.00 96.25 394 ALA A N 1
ATOM 3005 C CA . ALA A 1 394 ? -26.014 -5.769 16.860 1.00 96.25 394 ALA A CA 1
ATOM 3006 C C . ALA A 1 394 ? -24.749 -6.586 16.547 1.00 96.25 394 ALA A C 1
ATOM 3008 O O . ALA A 1 394 ? -24.748 -7.811 16.693 1.00 96.25 394 ALA A O 1
ATOM 3009 N N . ALA A 1 395 ? -23.652 -5.916 16.179 1.00 96.25 395 ALA A N 1
ATOM 3010 C CA . ALA A 1 395 ? -22.363 -6.565 15.969 1.00 96.25 395 ALA A CA 1
ATOM 3011 C C . ALA A 1 395 ? -21.825 -7.215 17.258 1.00 96.25 395 ALA A C 1
ATOM 3013 O O . ALA A 1 395 ? -21.400 -8.371 17.218 1.00 96.25 395 ALA A O 1
ATOM 3014 N N . LEU A 1 396 ? -21.901 -6.521 18.401 1.00 96.75 396 LEU A N 1
ATOM 3015 C CA . LEU A 1 396 ? -21.509 -7.069 19.707 1.00 96.75 396 LEU A CA 1
ATOM 3016 C C . LEU A 1 396 ? -22.360 -8.273 20.102 1.00 96.75 396 LEU A C 1
ATOM 3018 O O . LEU A 1 396 ? -21.814 -9.291 20.520 1.00 96.75 396 LEU A O 1
ATOM 3022 N N . GLN A 1 397 ? -23.679 -8.190 19.918 1.00 96.81 397 GLN A N 1
ATOM 3023 C CA . GLN A 1 397 ? -24.579 -9.302 20.219 1.00 96.81 397 GLN A CA 1
ATOM 3024 C C . GLN A 1 397 ? -24.278 -10.535 19.353 1.00 96.81 397 GLN A C 1
ATOM 3026 O O . GLN A 1 397 ? -24.332 -11.664 19.839 1.00 96.81 397 GLN A O 1
ATOM 3031 N N . ALA A 1 398 ? -23.959 -10.336 18.072 1.00 95.81 398 ALA A N 1
ATOM 3032 C CA . ALA A 1 398 ? -23.705 -11.429 17.138 1.00 95.81 398 ALA A CA 1
ATOM 3033 C C . ALA A 1 398 ? -22.324 -12.086 17.324 1.00 95.81 398 ALA A C 1
ATOM 3035 O O . ALA A 1 398 ? -22.186 -13.306 17.162 1.00 95.81 398 ALA A O 1
ATOM 3036 N N . LEU A 1 399 ? -21.292 -11.288 17.614 1.00 97.38 399 LEU A N 1
ATOM 3037 C CA . LEU A 1 399 ? -19.892 -11.726 17.571 1.00 97.38 399 LEU A CA 1
ATOM 3038 C C . LEU A 1 399 ? -19.271 -11.923 18.955 1.00 97.38 399 LEU A C 1
ATOM 3040 O O . LEU A 1 399 ? -18.431 -12.811 19.103 1.00 97.38 399 LEU A O 1
ATOM 3044 N N . GLY A 1 400 ? -19.700 -11.151 19.954 1.00 96.88 400 GLY A N 1
ATOM 3045 C CA . GLY A 1 400 ? -19.037 -11.059 21.252 1.00 96.88 400 GLY A CA 1
ATOM 3046 C C . GLY A 1 400 ? -17.695 -10.318 21.188 1.00 96.88 400 GLY A C 1
ATOM 3047 O O . GLY A 1 400 ? -17.295 -9.802 20.144 1.00 96.88 400 GLY A O 1
ATOM 3048 N N . LEU A 1 401 ? -17.003 -10.263 22.328 1.00 96.31 401 LEU A N 1
ATOM 3049 C CA . LEU A 1 401 ? -15.647 -9.726 22.453 1.00 96.31 401 LEU A CA 1
ATOM 3050 C C . LEU A 1 401 ? -14.652 -10.853 22.801 1.00 96.31 401 LEU A C 1
ATOM 3052 O O . LEU A 1 401 ? -15.028 -11.789 23.508 1.00 96.31 401 LEU A O 1
ATOM 3056 N N . PRO A 1 402 ? -13.380 -10.753 22.370 1.00 97.19 402 PRO A N 1
ATOM 3057 C CA . PRO A 1 402 ? -12.865 -9.727 21.465 1.00 97.19 402 PRO A CA 1
ATOM 3058 C C . PRO A 1 402 ? -13.396 -9.893 20.030 1.00 97.19 402 PRO A C 1
ATOM 3060 O O . PRO A 1 402 ? -13.709 -10.999 19.593 1.00 97.19 402 PRO A O 1
ATOM 3063 N N . LEU A 1 403 ? -13.463 -8.789 19.286 1.00 96.69 403 LEU A N 1
ATOM 3064 C CA . LEU A 1 403 ? -13.770 -8.783 17.850 1.00 96.69 403 LEU A CA 1
ATOM 3065 C C . LEU A 1 403 ? -12.719 -7.991 17.075 1.00 96.69 403 LEU A C 1
ATOM 3067 O O . LEU A 1 403 ? -11.947 -7.228 17.650 1.00 96.69 403 LEU A O 1
ATOM 3071 N N . VAL A 1 404 ? -12.680 -8.167 15.760 1.00 95.00 404 VAL A N 1
ATOM 3072 C CA . VAL A 1 404 ? -11.803 -7.417 14.860 1.00 95.00 404 VAL A CA 1
ATOM 3073 C C . VAL A 1 404 ? -12.649 -6.474 14.020 1.00 95.00 404 VAL A C 1
ATOM 3075 O O . VAL A 1 404 ? -13.507 -6.923 13.270 1.00 95.00 404 VAL A O 1
ATOM 3078 N N . LEU A 1 405 ? -12.397 -5.174 14.122 1.00 94.12 405 LEU A N 1
ATOM 3079 C CA . LEU A 1 405 ? -13.023 -4.154 13.289 1.00 94.12 405 LEU A CA 1
ATOM 3080 C C . LEU A 1 405 ? -12.077 -3.807 12.138 1.00 94.12 405 LEU A C 1
ATOM 3082 O O . LEU A 1 405 ? -10.887 -3.589 12.366 1.00 94.12 405 LEU A O 1
ATOM 3086 N N . LYS A 1 406 ? -12.581 -3.784 10.905 1.00 90.88 406 LYS A N 1
ATOM 3087 C CA . LYS A 1 406 ? -11.788 -3.541 9.696 1.00 90.88 406 LYS A CA 1
ATOM 3088 C C . LYS A 1 406 ? -12.448 -2.489 8.817 1.00 90.88 406 LYS A C 1
ATOM 3090 O O . LYS A 1 406 ? -13.638 -2.588 8.524 1.00 90.88 406 LYS A O 1
ATOM 3095 N N . GLN A 1 407 ? -11.654 -1.529 8.363 1.00 87.12 407 GLN A N 1
ATOM 3096 C CA . GLN A 1 407 ? -12.045 -0.535 7.374 1.00 87.12 407 GLN A CA 1
ATOM 3097 C C . GLN A 1 407 ? -11.922 -1.089 5.949 1.00 87.12 407 GLN A C 1
ATOM 3099 O O . GLN A 1 407 ? -11.016 -1.876 5.630 1.00 87.12 407 GLN A O 1
ATOM 3104 N N . GLU A 1 408 ? -12.844 -0.673 5.085 1.00 81.50 408 GLU A N 1
ATOM 3105 C CA . GLU A 1 408 ? -12.830 -1.024 3.668 1.00 81.50 408 GLU A CA 1
ATOM 3106 C C . GLU A 1 408 ? -11.639 -0.361 2.946 1.00 81.50 408 GLU A C 1
ATOM 3108 O O . GLU A 1 408 ? -11.159 0.696 3.354 1.00 81.50 408 GLU A O 1
ATOM 3113 N N . TYR A 1 409 ? -11.095 -1.019 1.917 1.00 68.19 409 TYR A N 1
ATOM 3114 C CA . TYR A 1 409 ? -9.973 -0.525 1.086 1.00 68.19 409 TYR A CA 1
ATOM 3115 C C . TYR A 1 409 ? -8.663 -0.134 1.805 1.00 68.19 409 TYR A C 1
ATOM 3117 O O . TYR A 1 409 ? -7.798 0.522 1.226 1.00 68.19 409 TYR A O 1
ATOM 3125 N N . SER A 1 410 ? -8.460 -0.565 3.050 1.00 65.31 410 SER A N 1
ATOM 3126 C CA . SER A 1 410 ? -7.178 -0.409 3.746 1.00 65.31 410 SER A CA 1
ATOM 3127 C C . SER A 1 410 ? -6.199 -1.561 3.457 1.00 65.31 410 SER A C 1
ATOM 3129 O O . SER A 1 410 ? -6.628 -2.694 3.228 1.00 65.31 410 SER A O 1
ATOM 3131 N N . SER A 1 411 ? -4.888 -1.296 3.510 1.00 58.66 411 SER A N 1
ATOM 3132 C CA . SER A 1 411 ? -3.821 -2.293 3.305 1.00 58.66 411 SER A CA 1
ATOM 3133 C C . SER A 1 411 ? -2.784 -2.270 4.435 1.00 58.66 411 SER A C 1
ATOM 3135 O O . SER A 1 411 ? -2.685 -1.301 5.190 1.00 58.66 411 SER A O 1
ATOM 3137 N N . GLY A 1 412 ? -2.019 -3.357 4.586 1.00 55.62 412 GLY A N 1
ATOM 3138 C CA . GLY A 1 412 ? -0.895 -3.420 5.532 1.00 55.62 412 GLY A CA 1
ATOM 3139 C C . GLY A 1 412 ? -1.279 -3.284 7.012 1.00 55.62 412 GLY A C 1
ATOM 3140 O O . GLY A 1 412 ? -0.472 -2.810 7.805 1.00 55.62 412 GLY A O 1
ATOM 3141 N N . GLY A 1 413 ? -2.510 -3.650 7.385 1.00 58.88 413 GLY A N 1
ATOM 3142 C CA . GLY A 1 413 ? -3.009 -3.555 8.763 1.00 58.88 413 GLY A CA 1
ATOM 3143 C C . GLY A 1 413 ? -3.478 -2.159 9.193 1.00 58.88 413 GLY A C 1
ATOM 3144 O O . GLY A 1 413 ? -4.026 -2.019 10.285 1.00 58.88 413 GLY A O 1
ATOM 3145 N N . ALA A 1 414 ? -3.334 -1.133 8.346 1.00 62.88 414 ALA A N 1
ATOM 3146 C CA . ALA A 1 414 ? -3.983 0.154 8.580 1.00 62.88 414 ALA A CA 1
ATOM 3147 C C . ALA A 1 414 ? -5.510 -0.036 8.612 1.00 62.88 414 ALA A C 1
ATOM 3149 O O . ALA A 1 414 ? -6.059 -0.810 7.829 1.00 62.88 414 ALA A O 1
ATOM 3150 N N . GLY A 1 415 ? -6.208 0.633 9.530 1.00 78.06 415 GLY A N 1
ATOM 3151 C CA . GLY A 1 415 ? -7.664 0.499 9.659 1.00 78.06 415 GLY A CA 1
ATOM 3152 C C . GLY A 1 415 ? -8.140 -0.876 10.150 1.00 78.06 415 GLY A C 1
ATOM 3153 O O . GLY A 1 415 ? -9.254 -1.282 9.827 1.00 78.06 415 GLY A O 1
ATOM 3154 N N . VAL A 1 416 ? -7.300 -1.623 10.875 1.00 84.19 416 VAL A N 1
ATOM 3155 C CA . VAL A 1 416 ? -7.673 -2.877 11.546 1.00 84.19 416 VAL A CA 1
ATOM 3156 C C . VAL A 1 416 ? -7.483 -2.714 13.050 1.00 84.19 416 VAL A C 1
ATOM 3158 O O . VAL A 1 416 ? -6.397 -2.366 13.510 1.00 84.19 416 VAL A O 1
ATOM 3161 N N . TRP A 1 417 ? -8.526 -3.001 13.825 1.00 90.19 417 TRP A N 1
ATOM 3162 C CA . TRP A 1 417 ? -8.516 -2.867 15.280 1.00 90.19 417 TRP A CA 1
ATOM 3163 C C . TRP A 1 417 ? -8.997 -4.152 15.940 1.00 90.19 417 TRP A C 1
ATOM 3165 O O . TRP A 1 417 ? -10.077 -4.648 15.628 1.00 90.19 417 TRP A O 1
ATOM 3175 N N . VAL A 1 418 ? -8.222 -4.673 16.892 1.00 92.88 418 VAL A N 1
ATOM 3176 C CA . VAL A 1 418 ? -8.719 -5.697 17.818 1.00 92.88 418 VAL A CA 1
ATOM 3177 C C . VAL A 1 418 ? -9.427 -4.976 18.956 1.00 92.88 418 VAL A C 1
ATOM 3179 O O . VAL A 1 418 ? -8.796 -4.279 19.751 1.00 92.88 418 VAL A O 1
ATOM 3182 N N . VAL A 1 419 ? -10.741 -5.139 19.006 1.00 95.25 419 VAL A N 1
ATOM 3183 C CA . VAL A 1 419 ? -11.625 -4.534 19.992 1.00 95.25 419 VAL A CA 1
ATOM 3184 C C . VAL A 1 419 ? -11.809 -5.511 21.141 1.00 95.25 419 VAL A C 1
ATOM 3186 O O . VAL A 1 419 ? -12.316 -6.617 20.947 1.00 95.25 419 VAL A O 1
ATOM 3189 N N . ARG A 1 420 ? -11.379 -5.110 22.338 1.00 96.62 420 ARG A N 1
ATOM 3190 C CA . ARG A 1 420 ? -11.470 -5.939 23.554 1.00 96.62 420 ARG A CA 1
ATOM 3191 C C . ARG A 1 420 ? -12.555 -5.472 24.515 1.00 96.62 420 ARG A C 1
ATOM 3193 O O . ARG A 1 420 ? -12.997 -6.257 25.344 1.00 96.62 420 ARG A O 1
ATOM 3200 N N . GLU A 1 421 ? -12.987 -4.225 24.373 1.00 95.56 421 GLU A N 1
ATOM 3201 C CA . GLU A 1 421 ? -13.955 -3.574 25.250 1.00 95.56 421 GLU A CA 1
ATOM 3202 C C . GLU A 1 421 ? -15.016 -2.848 24.422 1.00 95.56 421 GLU A C 1
ATOM 3204 O O . GLU A 1 421 ? -14.724 -2.279 23.369 1.00 95.56 421 GLU A O 1
ATOM 3209 N N . GLU A 1 422 ? -16.253 -2.823 24.913 1.00 96.25 422 GLU A N 1
ATOM 3210 C CA . GLU A 1 422 ? -17.364 -2.150 24.232 1.00 96.25 422 GLU A CA 1
ATOM 3211 C C . GLU A 1 422 ? -17.123 -0.641 24.077 1.00 96.25 422 GLU A C 1
ATOM 3213 O O . GLU A 1 422 ? -17.381 -0.085 23.011 1.00 96.25 422 GLU A O 1
ATOM 3218 N N . ALA A 1 423 ? -16.546 0.018 25.088 1.00 93.81 423 ALA A N 1
ATOM 3219 C CA . ALA A 1 423 ? -16.213 1.442 25.020 1.00 93.81 423 ALA A CA 1
ATOM 3220 C C . ALA A 1 423 ? -15.265 1.767 23.851 1.00 93.81 423 ALA A C 1
ATOM 3222 O O . ALA A 1 423 ? -15.438 2.780 23.170 1.00 93.81 423 ALA A O 1
ATOM 3223 N N . GLN A 1 424 ? -14.308 0.875 23.570 1.00 94.88 424 GLN A N 1
ATOM 3224 C CA . GLN A 1 424 ? -13.389 1.009 22.441 1.00 94.88 424 GLN A CA 1
ATOM 3225 C C . GLN A 1 424 ? -14.134 0.924 21.102 1.00 94.88 424 GLN A C 1
ATOM 3227 O O . GLN A 1 424 ? -13.846 1.705 20.195 1.00 94.88 424 GLN A O 1
ATOM 3232 N N . LEU A 1 425 ? -15.111 0.014 20.978 1.00 94.12 425 LEU A N 1
ATOM 3233 C CA . LEU A 1 425 ? -15.949 -0.073 19.779 1.00 94.12 425 LE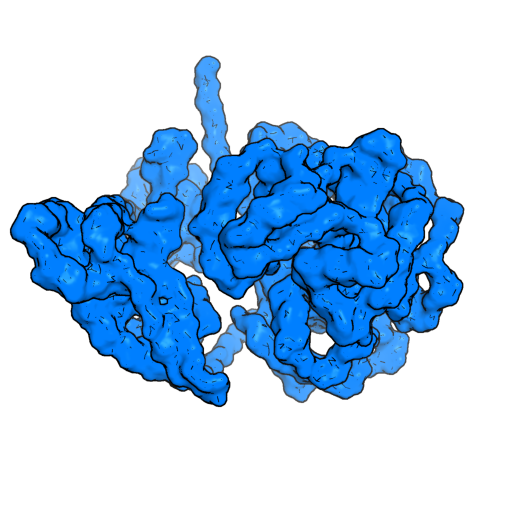U A CA 1
ATOM 3234 C C . LEU A 1 425 ? -16.722 1.225 19.565 1.00 94.12 425 LEU A C 1
ATOM 3236 O O . LEU A 1 425 ? -16.673 1.786 18.476 1.00 94.12 425 LEU A O 1
ATOM 3240 N N . GLN A 1 426 ? -17.394 1.713 20.610 1.00 94.06 426 GLN A N 1
ATOM 3241 C CA . GLN A 1 426 ? -18.205 2.928 20.541 1.00 94.06 426 GLN A CA 1
ATOM 3242 C C . GLN A 1 426 ? -17.367 4.139 20.120 1.00 94.06 426 GLN A C 1
ATOM 3244 O O . GLN A 1 426 ? -17.798 4.923 19.278 1.00 94.06 426 GLN A O 1
ATOM 3249 N N . GLN A 1 427 ? -16.141 4.262 20.635 1.00 93.50 427 GLN A N 1
ATOM 3250 C CA . GLN A 1 427 ? -15.227 5.335 20.246 1.00 93.50 427 GLN A CA 1
ATOM 3251 C C . GLN A 1 427 ? -14.822 5.255 18.766 1.00 93.50 427 GLN A C 1
ATOM 3253 O O . GLN A 1 427 ? -14.858 6.268 18.070 1.00 93.50 427 GLN A O 1
ATOM 3258 N N . LEU A 1 428 ? -14.436 4.069 18.281 1.00 92.38 428 LEU A N 1
ATOM 3259 C CA . LEU A 1 428 ? -14.021 3.871 16.886 1.00 92.38 428 LEU A CA 1
ATOM 3260 C C . LEU A 1 428 ? -15.170 4.145 15.913 1.00 92.38 428 LEU A C 1
ATOM 3262 O O . LEU A 1 428 ? -14.990 4.813 14.900 1.00 92.38 428 LEU A O 1
ATOM 3266 N N . VAL A 1 429 ? -16.355 3.653 16.256 1.00 93.25 429 VAL A N 1
ATOM 3267 C CA . VAL A 1 429 ? -17.580 3.798 15.474 1.00 93.25 429 VAL A CA 1
ATOM 3268 C C . VAL A 1 429 ? -18.045 5.260 15.456 1.00 93.25 429 VAL A C 1
ATOM 3270 O O . VAL A 1 429 ? -18.380 5.767 14.394 1.00 93.25 429 VAL A O 1
ATOM 3273 N N . ALA A 1 430 ? -18.003 5.975 16.585 1.00 90.38 430 ALA A N 1
ATOM 3274 C CA . ALA A 1 430 ? -18.369 7.395 16.645 1.00 90.38 430 ALA A CA 1
ATOM 3275 C C . ALA A 1 430 ? -17.395 8.313 15.883 1.00 90.38 430 ALA A C 1
ATOM 3277 O O . ALA A 1 430 ? -17.787 9.390 15.437 1.00 90.38 430 ALA A O 1
ATOM 3278 N N . ALA A 1 431 ? -16.129 7.907 15.751 1.00 87.88 431 ALA A N 1
ATOM 3279 C CA . ALA A 1 431 ? -15.114 8.651 15.011 1.00 87.88 431 ALA A CA 1
ATOM 3280 C C . ALA A 1 431 ? -15.141 8.390 13.492 1.00 87.88 431 ALA A C 1
ATOM 3282 O O . ALA A 1 431 ? -14.471 9.109 12.749 1.00 87.88 431 ALA A O 1
ATOM 3283 N N . HIS A 1 432 ? -15.875 7.375 13.025 1.00 87.69 432 HIS A N 1
ATOM 3284 C CA . HIS A 1 432 ? -15.963 7.033 11.607 1.00 87.69 432 HIS A CA 1
ATOM 3285 C C . HIS A 1 432 ? -17.115 7.778 10.925 1.00 87.69 432 HIS A C 1
ATOM 3287 O O . HIS A 1 432 ? -18.223 7.855 11.446 1.00 87.69 432 HIS A O 1
ATOM 3293 N N . ASP A 1 433 ? -16.876 8.286 9.717 1.00 87.06 433 ASP A N 1
ATOM 3294 C CA . ASP A 1 433 ? -17.860 9.053 8.938 1.00 87.06 433 ASP A CA 1
ATOM 3295 C C . ASP A 1 433 ? -18.878 8.207 8.144 1.00 87.06 433 ASP A C 1
ATOM 3297 O O . ASP A 1 433 ? -19.756 8.768 7.494 1.00 87.06 433 ASP A O 1
ATOM 3301 N N . PHE A 1 434 ? -18.757 6.874 8.181 1.00 84.06 434 PHE A N 1
ATOM 3302 C CA . PHE A 1 434 ? -19.520 5.901 7.385 1.00 84.06 434 PHE A CA 1
ATOM 3303 C C . PHE A 1 434 ? -19.687 6.226 5.891 1.00 84.06 434 PHE A C 1
ATOM 3305 O O . PHE A 1 434 ? -20.650 5.791 5.261 1.00 84.06 434 PHE A O 1
ATOM 3312 N N . SER A 1 435 ? -18.730 6.942 5.293 1.00 83.12 435 SER A N 1
ATOM 3313 C CA . SER A 1 435 ? -18.654 7.082 3.831 1.00 83.12 435 SER A CA 1
ATOM 3314 C C . SER A 1 435 ? -18.478 5.724 3.135 1.00 83.12 435 SER A C 1
ATOM 3316 O O . SER A 1 435 ? -18.987 5.515 2.037 1.00 83.12 435 SER A O 1
ATOM 3318 N N . GLU A 1 436 ? -17.828 4.785 3.824 1.00 83.75 436 GLU A N 1
ATOM 3319 C CA . GLU A 1 436 ? -17.744 3.360 3.512 1.00 83.75 436 GLU A CA 1
ATOM 3320 C C . GLU A 1 436 ? -18.086 2.548 4.777 1.00 83.75 436 GLU A C 1
ATOM 3322 O O . GLU A 1 436 ? -17.807 3.008 5.894 1.00 83.75 436 GLU A O 1
ATOM 3327 N N . PRO A 1 437 ? -18.684 1.348 4.648 1.00 89.75 437 PRO A N 1
ATOM 3328 C CA . PRO A 1 437 ? -19.043 0.530 5.799 1.00 89.75 437 PRO A CA 1
ATOM 3329 C C . PRO A 1 437 ? -17.810 -0.055 6.503 1.00 89.75 437 PRO A C 1
ATOM 3331 O O . PRO A 1 437 ? -16.772 -0.318 5.892 1.00 89.75 437 PRO A O 1
ATOM 3334 N N . LEU A 1 438 ? -17.962 -0.346 7.795 1.00 93.75 438 LEU A N 1
ATOM 3335 C CA . LEU A 1 438 ? -16.996 -1.121 8.571 1.00 93.75 438 LEU A CA 1
ATOM 3336 C C . LEU A 1 438 ? -17.386 -2.599 8.612 1.00 93.75 438 LEU A C 1
ATOM 3338 O O . LEU A 1 438 ? -18.562 -2.957 8.696 1.00 93.75 438 LEU A O 1
ATOM 3342 N N . LEU A 1 439 ? -16.385 -3.473 8.640 1.00 95.75 439 LEU A N 1
ATOM 3343 C CA . LEU A 1 439 ? -16.566 -4.905 8.838 1.00 95.75 439 LEU A CA 1
ATOM 3344 C C . LEU A 1 439 ? -16.134 -5.292 10.254 1.00 95.75 439 LEU A C 1
ATOM 3346 O O . LEU A 1 439 ? -14.951 -5.225 10.581 1.00 95.75 439 LEU A O 1
ATOM 3350 N N . ALA A 1 440 ? -17.071 -5.748 11.081 1.00 97.25 440 ALA A N 1
ATOM 3351 C CA . ALA A 1 440 ? -16.758 -6.428 12.333 1.00 97.25 440 ALA A CA 1
ATOM 3352 C C . ALA A 1 440 ? -16.666 -7.938 12.084 1.00 97.25 440 ALA A C 1
ATOM 3354 O O . ALA A 1 440 ? -17.551 -8.530 11.469 1.00 97.25 440 ALA A O 1
ATOM 3355 N N . GLN A 1 441 ? -15.607 -8.577 12.565 1.00 97.00 441 GLN A N 1
ATOM 3356 C CA . GLN A 1 441 ? -15.355 -10.009 12.442 1.00 97.00 441 GLN A CA 1
ATOM 3357 C C . GLN A 1 441 ? -15.076 -10.634 13.806 1.00 97.00 441 GLN A C 1
ATOM 3359 O O . GLN A 1 441 ? -14.491 -10.006 14.684 1.00 97.00 441 GLN A O 1
ATOM 3364 N N . GLN A 1 442 ? -15.464 -11.895 13.970 1.00 97.38 442 GLN A N 1
ATOM 3365 C CA . GLN A 1 442 ? -15.049 -12.726 15.093 1.00 97.38 442 GLN A CA 1
ATOM 3366 C C . GLN A 1 442 ? -13.519 -12.729 15.195 1.00 97.38 442 GLN A C 1
ATOM 3368 O O . GLN A 1 442 ? -12.822 -12.948 14.201 1.00 97.38 442 GLN A O 1
ATOM 3373 N N . PHE A 1 443 ? -12.999 -12.516 16.401 1.00 96.44 443 PHE A N 1
ATOM 3374 C CA . PHE A 1 443 ? -11.584 -12.720 16.673 1.00 96.44 443 PHE A CA 1
ATOM 3375 C C . PHE A 1 443 ? -11.274 -14.221 16.702 1.00 96.44 443 PHE A C 1
ATOM 3377 O O . PHE A 1 443 ? -11.915 -14.974 17.434 1.00 96.44 443 PHE A O 1
ATOM 3384 N N . ILE A 1 444 ? -10.288 -14.647 15.913 1.00 95.56 444 ILE A N 1
ATOM 3385 C CA . ILE A 1 444 ? -9.773 -16.019 15.914 1.00 95.56 444 ILE A CA 1
ATOM 3386 C C . ILE A 1 444 ? -8.425 -16.003 16.629 1.00 95.56 444 ILE A C 1
ATOM 3388 O O . ILE A 1 444 ? -7.491 -15.348 16.167 1.00 95.56 444 ILE A O 1
ATOM 3392 N N . ALA A 1 445 ? -8.331 -16.702 17.760 1.00 93.88 445 ALA A N 1
ATOM 3393 C CA . ALA A 1 445 ? -7.061 -16.920 18.443 1.00 93.88 445 ALA A CA 1
ATOM 3394 C C . ALA A 1 445 ? -6.269 -17.970 17.659 1.00 93.88 445 ALA A C 1
ATOM 3396 O O . ALA A 1 445 ? -6.739 -19.094 17.484 1.00 93.88 445 ALA A O 1
ATOM 3397 N N . GLY A 1 446 ? -5.121 -17.586 17.111 1.00 92.12 446 GLY A N 1
ATOM 3398 C CA . GLY A 1 446 ? -4.390 -18.462 16.214 1.00 92.12 446 GLY A CA 1
ATOM 3399 C C . GLY A 1 446 ? -3.162 -17.829 15.589 1.00 92.12 446 GLY A C 1
ATOM 3400 O O . GLY A 1 446 ? -2.763 -16.708 15.907 1.00 92.12 446 GLY A O 1
ATOM 3401 N N . THR A 1 447 ? -2.597 -18.552 14.630 1.00 91.25 447 THR A N 1
ATOM 3402 C CA . THR A 1 447 ? -1.429 -18.122 13.863 1.00 91.25 447 THR A CA 1
ATOM 3403 C C . THR A 1 447 ? -1.851 -17.543 12.516 1.00 91.25 447 THR A C 1
ATOM 3405 O O . THR A 1 447 ? -2.636 -18.155 11.790 1.00 91.25 447 THR A O 1
ATOM 3408 N N . LEU A 1 448 ? -1.300 -16.383 12.152 1.00 90.94 448 LEU A N 1
ATOM 3409 C CA . LEU A 1 448 ? -1.470 -15.805 10.820 1.00 90.94 448 LEU A CA 1
ATOM 3410 C C . LEU A 1 448 ? -0.698 -16.629 9.781 1.00 90.94 448 LEU A C 1
ATOM 3412 O O . LEU A 1 448 ? 0.523 -16.758 9.864 1.00 90.94 448 LEU A O 1
ATOM 3416 N N . VAL A 1 449 ? -1.410 -17.143 8.781 1.00 92.75 449 VAL A N 1
ATOM 3417 C CA . VAL A 1 449 ? -0.858 -17.916 7.667 1.00 92.75 449 VAL A CA 1
ATOM 3418 C C . VAL A 1 449 ? -1.052 -17.132 6.375 1.00 92.75 449 VAL A C 1
ATOM 3420 O O . VAL A 1 449 ? -2.179 -16.826 5.985 1.00 92.75 449 VAL A O 1
ATOM 3423 N N . GLY A 1 450 ? 0.056 -16.816 5.710 1.00 93.06 450 GLY A N 1
ATOM 3424 C CA . GLY A 1 450 ? 0.067 -16.286 4.352 1.00 93.06 450 GLY A CA 1
ATOM 3425 C C . GLY A 1 450 ? 0.153 -17.419 3.337 1.00 93.06 450 GLY A C 1
ATOM 3426 O O . GLY A 1 450 ? 0.865 -18.402 3.556 1.00 93.06 450 GLY A O 1
ATOM 3427 N N . VAL A 1 451 ? -0.573 -17.276 2.235 1.00 94.56 451 VAL A N 1
ATOM 3428 C CA . VAL A 1 451 ? -0.624 -18.243 1.143 1.00 94.56 451 VAL A CA 1
ATOM 3429 C C . VAL A 1 451 ? -0.418 -17.533 -0.181 1.00 94.56 451 VAL A C 1
ATOM 3431 O O . VAL A 1 451 ? -1.137 -16.594 -0.520 1.00 94.56 451 VAL A O 1
ATOM 3434 N N . GLU A 1 452 ? 0.510 -18.046 -0.972 1.00 94.31 452 GLU A N 1
ATOM 3435 C CA . GLU A 1 452 ? 0.587 -17.761 -2.396 1.00 94.31 452 GLU A CA 1
ATOM 3436 C C . GLU A 1 452 ? -0.050 -18.928 -3.148 1.00 94.31 452 GLU A C 1
ATOM 3438 O O . GLU A 1 452 ? 0.243 -20.089 -2.863 1.00 94.31 452 GLU A O 1
ATOM 3443 N N . ALA A 1 453 ? -0.934 -18.636 -4.098 1.00 94.75 453 ALA A N 1
ATOM 3444 C CA . ALA A 1 453 ? -1.638 -19.646 -4.877 1.00 94.75 453 ALA A CA 1
ATOM 3445 C C . ALA A 1 453 ? -1.727 -19.258 -6.356 1.00 94.75 453 ALA A C 1
ATOM 3447 O O . ALA A 1 453 ? -1.690 -18.081 -6.713 1.00 94.75 453 ALA A O 1
ATOM 3448 N N . LEU A 1 454 ? -1.857 -20.260 -7.221 1.00 94.12 454 LEU A N 1
ATOM 3449 C CA . LEU A 1 454 ? -2.109 -20.107 -8.648 1.00 94.12 454 LEU A CA 1
ATOM 3450 C C . LEU A 1 454 ? -3.358 -20.901 -9.018 1.00 94.12 454 LEU A C 1
ATOM 3452 O O . LEU A 1 454 ? -3.435 -22.107 -8.779 1.00 94.12 454 LEU A O 1
ATOM 3456 N N . PHE A 1 455 ? -4.314 -20.222 -9.641 1.00 92.81 455 PHE A N 1
ATOM 3457 C CA . PHE A 1 455 ? -5.578 -20.795 -10.078 1.00 92.81 455 PHE A CA 1
ATOM 3458 C C . PHE A 1 455 ? -5.724 -20.737 -11.589 1.00 92.81 455 PHE A C 1
ATOM 3460 O O . PHE A 1 455 ? -5.227 -19.819 -12.240 1.00 92.81 455 PHE A O 1
ATOM 3467 N N . ARG A 1 456 ? -6.504 -21.656 -12.147 1.00 89.88 456 ARG A N 1
ATOM 3468 C CA . ARG A 1 456 ? -6.974 -21.579 -13.523 1.00 89.88 456 ARG A CA 1
ATOM 3469 C C . ARG A 1 456 ? -8.440 -21.942 -13.593 1.00 89.88 456 ARG A C 1
ATOM 3471 O O . ARG A 1 456 ? -8.806 -23.086 -13.382 1.00 89.88 456 ARG A O 1
ATOM 3478 N N . GLU A 1 457 ? -9.262 -20.954 -13.943 1.00 87.88 457 GLU A N 1
ATOM 3479 C CA . GLU A 1 457 ? -10.702 -21.176 -14.160 1.00 87.88 457 GLU A CA 1
ATOM 3480 C C . GLU A 1 457 ? -11.395 -21.729 -12.905 1.00 87.88 457 GLU A C 1
ATOM 3482 O O . GLU A 1 457 ? -12.353 -22.488 -12.972 1.00 87.88 457 GLU A O 1
ATOM 3487 N N . GLY A 1 458 ? -10.898 -21.308 -11.743 1.00 90.06 458 GLY A N 1
ATOM 3488 C CA . GLY A 1 458 ? -11.336 -21.734 -10.427 1.00 90.06 458 GLY A CA 1
ATOM 3489 C C . GLY A 1 458 ? -10.628 -22.971 -9.878 1.00 90.06 458 GLY A C 1
ATOM 3490 O O . GLY A 1 458 ? -10.697 -23.199 -8.673 1.00 90.06 458 GLY A O 1
ATOM 3491 N N . GLU A 1 459 ? -9.897 -23.726 -10.696 1.00 91.88 459 GLU A N 1
ATOM 3492 C CA . GLU A 1 459 ? -9.128 -24.876 -10.218 1.00 91.88 459 GLU A CA 1
ATOM 3493 C C . GLU A 1 459 ? -7.781 -24.448 -9.635 1.00 91.88 459 GLU A C 1
ATOM 3495 O O . GLU A 1 459 ? -7.073 -23.617 -10.208 1.00 91.88 459 GLU A O 1
ATOM 3500 N N . LEU A 1 460 ? -7.429 -25.014 -8.481 1.00 93.56 460 LEU A N 1
ATOM 3501 C CA . LEU A 1 460 ? -6.159 -24.761 -7.804 1.00 93.56 460 LEU A CA 1
ATOM 3502 C C . LEU A 1 460 ? -5.041 -25.556 -8.494 1.00 93.56 460 LEU A C 1
ATOM 3504 O O . LEU A 1 460 ? -5.078 -26.785 -8.511 1.00 93.56 460 LEU A O 1
ATOM 3508 N N . LEU A 1 461 ? -4.046 -24.859 -9.046 1.00 91.56 461 LEU A N 1
ATOM 3509 C CA . LEU A 1 461 ? -2.909 -25.472 -9.743 1.00 91.56 461 LEU A CA 1
ATOM 3510 C C . LEU A 1 461 ? -1.677 -25.628 -8.855 1.00 91.56 461 LEU A C 1
ATOM 3512 O O . LEU A 1 461 ? -0.922 -26.588 -9.017 1.00 91.56 461 LEU A O 1
ATOM 3516 N N . GLU A 1 462 ? -1.443 -24.655 -7.973 1.00 92.50 462 GLU A N 1
ATOM 3517 C CA . GLU A 1 462 ? -0.307 -24.651 -7.056 1.00 92.50 462 GLU A CA 1
ATOM 3518 C C . GLU A 1 462 ? -0.571 -23.743 -5.853 1.00 92.50 462 GLU A C 1
ATOM 3520 O O . GLU A 1 462 ? -1.273 -22.738 -5.983 1.00 92.50 462 GLU A O 1
ATOM 3525 N N . TYR A 1 463 ? -0.001 -24.081 -4.696 1.00 93.56 463 TYR A N 1
ATOM 3526 C CA . TYR A 1 463 ? 0.037 -23.203 -3.534 1.00 93.56 463 TYR A CA 1
ATOM 3527 C C . TYR A 1 463 ? 1.239 -23.478 -2.635 1.00 93.56 463 TYR A C 1
ATOM 3529 O O . TYR A 1 463 ? 1.796 -24.576 -2.611 1.00 93.56 463 TYR A O 1
ATOM 3537 N N . VAL A 1 464 ? 1.583 -22.470 -1.843 1.00 91.12 464 VAL A N 1
ATOM 3538 C CA . VAL A 1 464 ? 2.528 -22.575 -0.738 1.00 91.12 464 VAL A CA 1
ATOM 3539 C C . VAL A 1 464 ? 2.029 -21.736 0.429 1.00 91.12 464 VAL A C 1
ATOM 3541 O O . VAL A 1 464 ? 1.375 -20.715 0.226 1.00 91.12 464 VAL A O 1
ATOM 3544 N N . ASN A 1 465 ? 2.304 -22.179 1.651 1.00 92.06 465 ASN A N 1
ATOM 3545 C CA . ASN A 1 465 ? 1.861 -21.527 2.874 1.00 92.06 465 ASN A CA 1
ATOM 3546 C C . ASN A 1 465 ? 3.027 -21.283 3.835 1.00 92.06 465 ASN A C 1
ATOM 3548 O O . ASN A 1 465 ? 3.915 -22.122 4.003 1.00 92.06 465 ASN A O 1
ATOM 3552 N N . ALA A 1 466 ? 3.003 -20.128 4.492 1.00 91.44 466 ALA A N 1
ATOM 3553 C CA . ALA A 1 466 ? 4.039 -19.710 5.421 1.00 91.44 466 ALA A CA 1
ATOM 3554 C C . ALA A 1 466 ? 3.478 -18.842 6.552 1.00 91.44 466 ALA A C 1
ATOM 3556 O O . ALA A 1 466 ? 2.436 -18.201 6.413 1.00 91.44 466 ALA A O 1
ATOM 3557 N N . VAL A 1 467 ? 4.201 -18.794 7.666 1.00 90.94 467 VAL A N 1
ATOM 3558 C CA . VAL A 1 467 ? 3.921 -17.912 8.808 1.00 90.94 467 VAL A CA 1
ATOM 3559 C C . VAL A 1 467 ? 4.989 -16.834 8.903 1.00 90.94 467 VAL A C 1
ATOM 3561 O O . VAL A 1 467 ? 6.144 -17.063 8.537 1.00 90.94 467 VAL A O 1
ATOM 3564 N N . ASP A 1 468 ? 4.614 -15.654 9.385 1.00 84.50 468 ASP A N 1
ATOM 3565 C CA . ASP A 1 468 ? 5.584 -14.606 9.706 1.00 84.50 468 ASP A CA 1
ATOM 3566 C C . ASP A 1 468 ? 6.379 -15.014 10.954 1.00 84.50 468 ASP A C 1
ATOM 3568 O O . ASP A 1 468 ? 5.788 -15.452 11.943 1.00 84.50 468 ASP A O 1
ATOM 3572 N N . VAL A 1 469 ? 7.709 -14.918 10.904 1.00 81.75 469 VAL A N 1
ATOM 3573 C CA . VAL A 1 469 ? 8.569 -15.296 12.045 1.00 81.75 469 VAL A CA 1
ATOM 3574 C C . VAL A 1 469 ? 8.659 -14.160 13.060 1.00 81.75 469 VAL A C 1
ATOM 3576 O O . VAL A 1 469 ? 8.699 -14.421 14.258 1.00 81.75 469 VAL A O 1
ATOM 3579 N N . ASP A 1 470 ? 8.600 -12.916 12.578 1.00 69.88 470 ASP A N 1
ATOM 3580 C CA . ASP A 1 470 ? 8.644 -11.703 13.394 1.00 69.88 470 ASP A CA 1
ATOM 3581 C C . ASP A 1 470 ? 7.458 -10.795 13.038 1.00 69.88 470 ASP A C 1
ATOM 3583 O O . ASP A 1 470 ? 7.6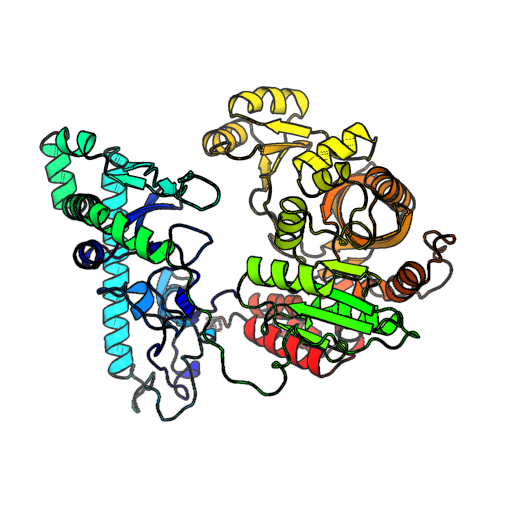54 -9.784 12.348 1.00 69.88 470 ASP A O 1
ATOM 3587 N N . PRO A 1 471 ? 6.228 -11.133 13.466 1.00 65.75 471 PRO A N 1
ATOM 3588 C CA . PRO A 1 471 ? 5.051 -10.341 13.141 1.00 65.75 471 PRO A CA 1
ATOM 3589 C C . PRO A 1 471 ? 5.153 -8.957 13.798 1.00 65.75 471 PRO A C 1
ATOM 3591 O O . PRO A 1 471 ? 4.839 -8.772 14.973 1.00 65.75 471 PRO A O 1
ATOM 3594 N N . THR A 1 472 ? 5.607 -7.966 13.035 1.00 59.03 472 THR A N 1
ATOM 3595 C CA . THR A 1 472 ? 5.521 -6.547 13.390 1.00 59.03 472 THR A CA 1
ATOM 3596 C C . THR A 1 472 ? 4.340 -5.907 12.662 1.00 59.03 472 THR A C 1
ATOM 3598 O O . THR A 1 472 ? 3.785 -6.470 11.719 1.00 59.03 472 THR A O 1
ATOM 3601 N N . LEU A 1 473 ? 3.934 -4.706 13.084 1.00 49.72 473 LEU A N 1
ATOM 3602 C CA . LEU A 1 473 ? 3.009 -3.881 12.303 1.00 49.72 473 LEU A CA 1
ATOM 3603 C C . LEU A 1 473 ? 3.714 -3.458 11.000 1.00 49.72 473 LEU A C 1
ATOM 3605 O O . LEU A 1 473 ? 4.424 -2.454 10.967 1.00 49.72 473 LEU A O 1
ATOM 3609 N N . GLY A 1 474 ? 3.587 -4.262 9.942 1.00 54.50 474 GLY A N 1
ATOM 3610 C CA . GLY A 1 474 ? 4.229 -4.016 8.653 1.00 54.50 474 GLY A CA 1
ATOM 3611 C C . GLY A 1 474 ? 4.307 -5.253 7.749 1.00 54.50 474 GLY A C 1
ATOM 3612 O O . GLY A 1 474 ? 3.840 -6.330 8.110 1.00 54.50 474 GLY A O 1
ATOM 3613 N N . PRO A 1 475 ? 4.880 -5.119 6.539 1.00 65.00 475 PRO A N 1
ATOM 3614 C CA . PRO A 1 475 ? 5.048 -6.245 5.632 1.00 65.00 475 PRO A CA 1
ATOM 3615 C C . PRO A 1 475 ? 6.088 -7.226 6.178 1.00 65.00 475 PRO A C 1
ATOM 3617 O O . PRO A 1 475 ? 7.214 -6.824 6.474 1.00 65.00 475 PRO A O 1
ATOM 3620 N N . SER A 1 476 ? 5.747 -8.518 6.197 1.00 78.56 476 SER A N 1
ATOM 3621 C CA . SER A 1 476 ? 6.680 -9.581 6.580 1.00 78.56 476 SER A CA 1
ATOM 3622 C C . SER A 1 476 ? 8.005 -9.456 5.815 1.00 78.56 476 SER A C 1
ATOM 3624 O O . SER A 1 476 ? 8.039 -9.223 4.590 1.00 78.56 476 SER A O 1
ATOM 3626 N N . THR A 1 477 ? 9.102 -9.581 6.560 1.00 83.38 477 THR A N 1
ATOM 3627 C CA . THR A 1 477 ? 10.472 -9.624 6.035 1.00 83.38 477 THR A CA 1
ATOM 3628 C C . THR A 1 477 ? 11.124 -10.983 6.243 1.00 83.38 477 THR A C 1
ATOM 3630 O O . THR A 1 477 ? 12.139 -11.246 5.605 1.00 83.38 477 THR A O 1
ATOM 3633 N N . LYS A 1 478 ? 10.540 -11.853 7.074 1.00 86.44 478 LYS A N 1
ATOM 3634 C CA . LYS A 1 478 ? 11.039 -13.197 7.352 1.00 86.44 478 LYS A CA 1
ATOM 3635 C C . LYS A 1 478 ? 9.877 -14.169 7.514 1.00 86.44 478 LYS A C 1
ATOM 3637 O O . LYS A 1 478 ? 9.008 -13.955 8.351 1.00 86.44 478 LYS A O 1
ATOM 3642 N N . ARG A 1 479 ? 9.863 -15.244 6.729 1.00 87.94 479 ARG A N 1
ATOM 3643 C CA . ARG A 1 479 ? 8.773 -16.228 6.733 1.00 87.94 479 ARG A CA 1
ATOM 3644 C C . ARG A 1 479 ? 9.276 -17.630 6.995 1.00 87.94 479 ARG A C 1
ATOM 3646 O O . ARG A 1 479 ? 10.312 -18.008 6.462 1.00 87.94 479 ARG A O 1
ATOM 3653 N N . ARG A 1 480 ? 8.502 -18.411 7.745 1.00 88.44 480 ARG A N 1
ATOM 3654 C CA . ARG A 1 480 ? 8.694 -19.852 7.904 1.00 88.44 480 ARG A CA 1
ATOM 3655 C C . ARG A 1 480 ? 7.668 -20.597 7.066 1.00 88.44 480 ARG A C 1
ATOM 3657 O O . ARG A 1 480 ? 6.471 -20.495 7.324 1.00 88.44 480 ARG A O 1
ATOM 3664 N N . TYR A 1 481 ? 8.139 -21.337 6.077 1.00 87.75 481 TYR A N 1
ATOM 3665 C CA . TYR A 1 481 ? 7.321 -22.167 5.208 1.00 87.75 481 TYR A CA 1
ATOM 3666 C C . TYR A 1 481 ? 6.890 -23.439 5.926 1.00 87.75 481 TYR A C 1
ATOM 3668 O O . TYR A 1 481 ? 7.689 -24.110 6.584 1.00 87.75 481 TYR A O 1
ATOM 3676 N N . LEU A 1 482 ? 5.606 -23.751 5.802 1.00 85.88 482 LEU A N 1
ATOM 3677 C CA . LEU A 1 482 ? 4.993 -24.909 6.431 1.00 85.88 482 LEU A CA 1
ATOM 3678 C C . LEU A 1 482 ? 4.888 -26.061 5.428 1.00 85.88 482 LEU A C 1
ATOM 3680 O O . LEU A 1 482 ? 4.894 -25.855 4.215 1.00 85.88 482 LEU A O 1
ATOM 3684 N N . ALA A 1 483 ? 4.751 -27.281 5.945 1.00 83.94 483 ALA A N 1
ATOM 3685 C CA . ALA A 1 483 ? 4.346 -28.408 5.118 1.00 83.94 483 ALA A CA 1
ATOM 3686 C C . ALA A 1 483 ? 2.951 -28.155 4.518 1.00 83.94 483 ALA A C 1
ATOM 3688 O O . ALA A 1 483 ? 2.105 -27.487 5.126 1.00 83.94 483 ALA A O 1
ATOM 3689 N N . ARG A 1 484 ? 2.709 -28.715 3.328 1.00 85.12 484 ARG A N 1
ATOM 3690 C CA . ARG A 1 484 ? 1.402 -28.629 2.674 1.00 85.12 484 ARG A CA 1
ATOM 3691 C C . ARG A 1 484 ? 0.344 -29.328 3.515 1.00 85.12 484 ARG A C 1
ATOM 3693 O O . ARG A 1 484 ? 0.478 -30.504 3.840 1.00 85.12 484 ARG A O 1
ATOM 3700 N N . ASP A 1 485 ? -0.730 -28.601 3.790 1.00 87.00 485 ASP A N 1
ATOM 3701 C CA . ASP A 1 485 ? -1.911 -29.124 4.464 1.00 87.00 485 ASP A CA 1
ATOM 3702 C C . ASP A 1 485 ? -3.031 -29.382 3.432 1.00 87.00 485 ASP A C 1
ATOM 3704 O O . ASP A 1 485 ? -3.461 -28.431 2.760 1.00 87.00 485 ASP A O 1
ATOM 3708 N N . PRO A 1 486 ? -3.511 -30.631 3.269 1.00 88.69 486 PRO A N 1
ATOM 3709 C CA . PRO A 1 486 ? -4.627 -30.952 2.379 1.00 88.69 486 PRO A CA 1
ATOM 3710 C C . PRO A 1 486 ? -5.935 -30.225 2.724 1.00 88.69 486 PRO A C 1
ATOM 3712 O O . PRO A 1 486 ? -6.694 -29.887 1.814 1.00 88.69 486 PRO A O 1
ATOM 3715 N N . ALA A 1 487 ? -6.203 -29.946 4.006 1.00 91.44 487 ALA A N 1
ATOM 3716 C CA . ALA A 1 487 ? -7.397 -29.215 4.429 1.00 91.44 487 ALA A CA 1
ATOM 3717 C C . ALA A 1 487 ? -7.355 -27.762 3.933 1.00 91.44 487 ALA A C 1
ATOM 3719 O O . ALA A 1 487 ? -8.348 -27.252 3.404 1.00 91.44 487 ALA A O 1
ATOM 3720 N N . LEU A 1 488 ? -6.178 -27.128 3.998 1.00 94.50 488 LEU A N 1
ATOM 3721 C CA . LEU A 1 488 ? -5.951 -25.815 3.395 1.00 94.50 488 LEU A CA 1
ATOM 3722 C C . LEU A 1 488 ? -6.131 -25.871 1.871 1.00 94.50 488 LEU A C 1
ATOM 3724 O O . LEU A 1 488 ? -6.843 -25.042 1.309 1.00 94.50 488 LEU A O 1
ATOM 3728 N N . GLY A 1 489 ? -5.554 -26.874 1.201 1.00 93.75 489 GLY A N 1
ATOM 3729 C CA . GLY A 1 489 ? -5.725 -27.073 -0.242 1.00 93.75 489 GLY A CA 1
ATOM 3730 C C . GLY A 1 489 ? -7.198 -27.198 -0.657 1.00 93.75 489 GLY A C 1
ATOM 3731 O O . GLY A 1 489 ? -7.630 -26.570 -1.625 1.00 93.75 489 GLY A O 1
ATOM 3732 N N . ALA A 1 490 ? -8.003 -27.939 0.111 1.00 94.56 490 ALA A N 1
ATOM 3733 C CA . ALA A 1 490 ? -9.439 -28.084 -0.125 1.00 94.56 490 ALA A CA 1
ATOM 3734 C C . ALA A 1 490 ? -10.208 -26.762 0.058 1.00 94.56 490 ALA A C 1
ATOM 3736 O O . ALA A 1 490 ? -11.076 -26.437 -0.763 1.00 94.56 490 ALA A O 1
ATOM 3737 N N . LEU A 1 491 ? -9.869 -25.978 1.089 1.00 96.31 491 LEU A N 1
ATOM 3738 C CA . LEU A 1 491 ? -10.436 -24.646 1.325 1.00 96.31 491 LEU A CA 1
ATOM 3739 C C . LEU A 1 491 ? -10.125 -23.693 0.158 1.00 96.31 491 LEU A C 1
ATOM 3741 O O . LEU A 1 491 ? -11.035 -23.059 -0.382 1.00 96.31 491 LEU A O 1
ATOM 3745 N N . LEU A 1 492 ? -8.862 -23.648 -0.277 1.00 96.31 492 LEU A N 1
ATOM 3746 C CA . LEU A 1 492 ? -8.405 -22.840 -1.411 1.00 96.31 492 LEU A CA 1
ATOM 3747 C C . LEU A 1 492 ? -9.091 -23.256 -2.715 1.00 96.31 492 LEU A C 1
ATOM 3749 O O . LEU A 1 492 ? -9.552 -22.399 -3.463 1.00 96.31 492 LEU A O 1
ATOM 3753 N N . ALA A 1 493 ? -9.228 -24.557 -2.975 1.00 95.19 493 ALA A N 1
ATOM 3754 C CA . ALA A 1 493 ? -9.928 -25.057 -4.156 1.00 95.19 493 ALA A CA 1
ATOM 3755 C C . ALA A 1 493 ? -11.418 -24.661 -4.159 1.00 95.19 493 ALA A C 1
ATOM 3757 O O . ALA A 1 493 ? -11.975 -24.325 -5.206 1.00 95.19 493 ALA A O 1
ATOM 3758 N N . ARG A 1 494 ? -12.082 -24.647 -2.992 1.00 94.94 494 ARG A N 1
ATOM 3759 C CA . ARG A 1 494 ? -13.465 -24.153 -2.875 1.00 94.94 494 ARG A CA 1
ATOM 3760 C C . ARG A 1 494 ? -13.554 -22.645 -3.126 1.00 94.94 494 ARG A C 1
ATOM 3762 O O . ARG A 1 494 ? -14.463 -22.215 -3.844 1.00 94.94 494 ARG A O 1
ATOM 3769 N N . LEU A 1 495 ? -12.627 -21.851 -2.584 1.00 94.50 495 LEU A N 1
ATOM 3770 C CA . LEU A 1 495 ? -12.533 -20.418 -2.884 1.00 94.50 495 LEU A CA 1
ATOM 3771 C C . LEU A 1 495 ? -12.340 -20.196 -4.389 1.00 94.50 495 LEU A C 1
ATOM 3773 O O . LEU A 1 495 ? -13.129 -19.482 -5.000 1.00 94.50 495 LEU A O 1
ATOM 3777 N N . GLY A 1 496 ? -11.357 -20.868 -4.992 1.00 93.56 496 GLY A N 1
ATOM 3778 C CA . GLY A 1 496 ? -11.061 -20.800 -6.419 1.00 93.56 496 GLY A CA 1
ATOM 3779 C C . GLY A 1 496 ? -12.297 -21.049 -7.276 1.00 93.56 496 GLY A C 1
ATOM 3780 O O . GLY A 1 496 ? -12.672 -20.186 -8.070 1.00 93.56 496 GLY A O 1
ATOM 3781 N N . ARG A 1 497 ? -12.990 -22.178 -7.074 1.00 92.56 497 ARG A N 1
ATOM 3782 C CA . ARG A 1 497 ? -14.186 -22.536 -7.855 1.00 92.56 497 ARG A CA 1
ATOM 3783 C C . ARG A 1 497 ? -15.343 -21.566 -7.644 1.00 92.56 497 ARG A C 1
ATOM 3785 O O . ARG A 1 497 ? -15.999 -21.171 -8.613 1.00 92.56 497 ARG A O 1
ATOM 3792 N N . SER A 1 498 ? -15.613 -21.175 -6.398 1.00 92.25 498 SER A N 1
ATOM 3793 C CA . SER A 1 498 ? -16.723 -20.263 -6.091 1.00 92.25 498 SER A CA 1
ATOM 3794 C C . SER A 1 498 ? -16.481 -18.874 -6.689 1.00 92.25 498 SER A C 1
ATOM 3796 O O . SER A 1 498 ? -17.334 -18.389 -7.432 1.00 92.25 498 SER A O 1
ATOM 3798 N N . ALA A 1 499 ? -15.292 -18.303 -6.483 1.00 90.50 499 ALA A N 1
ATOM 3799 C CA . ALA A 1 499 ? -14.896 -16.987 -6.981 1.00 90.50 499 ALA A CA 1
ATOM 3800 C C . ALA A 1 499 ? -14.454 -16.976 -8.460 1.00 90.50 499 ALA A C 1
ATOM 3802 O O . ALA A 1 499 ? -14.344 -15.927 -9.081 1.00 90.50 499 ALA A O 1
ATOM 3803 N N . GLY A 1 500 ? -14.204 -18.128 -9.082 1.00 90.00 500 GLY A N 1
ATOM 3804 C CA . GLY A 1 500 ? -13.700 -18.172 -10.459 1.00 90.00 500 GLY A CA 1
ATOM 3805 C C . GLY A 1 500 ? -12.329 -17.502 -10.604 1.00 90.00 500 GLY A C 1
ATOM 3806 O O . GLY A 1 500 ? -12.116 -16.737 -11.550 1.00 90.00 500 GLY A O 1
ATOM 3807 N N . LEU A 1 501 ? -11.424 -17.772 -9.656 1.00 91.25 501 LEU A N 1
ATOM 3808 C CA . LEU A 1 501 ? -10.046 -17.271 -9.681 1.00 91.25 501 LEU A CA 1
ATOM 3809 C C . LEU A 1 501 ? -9.289 -17.820 -10.902 1.00 91.25 501 LEU A C 1
ATOM 3811 O O . LEU A 1 501 ? -9.400 -18.995 -11.257 1.00 91.25 501 LEU A O 1
ATOM 3815 N N . HIS A 1 502 ? -8.512 -16.972 -11.566 1.00 89.81 502 HIS A N 1
ATOM 3816 C CA . HIS A 1 502 ? -7.788 -17.304 -12.792 1.00 89.81 502 HIS A CA 1
ATOM 3817 C C . HIS A 1 502 ? -6.457 -16.549 -12.875 1.00 89.81 502 HIS A C 1
ATOM 3819 O O . HIS A 1 502 ? -6.311 -15.575 -13.602 1.00 89.81 502 HIS A O 1
ATOM 3825 N N . GLY A 1 503 ? -5.467 -17.005 -12.125 1.00 91.38 503 GLY A N 1
ATOM 3826 C CA . GLY A 1 503 ? -4.165 -16.368 -12.016 1.00 91.38 503 GLY A CA 1
ATOM 3827 C C . GLY A 1 503 ? -3.617 -16.524 -10.608 1.00 91.38 503 GLY A C 1
ATOM 3828 O O . GLY A 1 503 ? -4.054 -17.392 -9.849 1.00 91.38 503 GLY A O 1
ATOM 3829 N N . PHE A 1 504 ? -2.632 -15.700 -10.273 1.00 93.44 504 PHE A N 1
ATOM 3830 C CA . PHE A 1 504 ? -2.056 -15.689 -8.935 1.00 93.44 504 PHE A CA 1
ATOM 3831 C C . PHE A 1 504 ? -3.021 -15.068 -7.925 1.00 93.44 504 PHE A C 1
ATOM 3833 O O . PHE A 1 504 ? -3.750 -14.134 -8.257 1.00 93.44 504 PHE A O 1
ATOM 3840 N N . ALA A 1 505 ? -2.975 -15.559 -6.691 1.00 93.38 505 ALA A N 1
ATOM 3841 C CA . ALA A 1 505 ? -3.645 -14.954 -5.555 1.00 93.38 505 ALA A CA 1
ATOM 3842 C C . ALA A 1 505 ? -2.754 -14.993 -4.307 1.00 93.38 505 ALA A C 1
ATOM 3844 O O . ALA A 1 505 ? -2.050 -15.973 -4.058 1.00 93.38 505 ALA A O 1
ATOM 3845 N N . ASN A 1 506 ? -2.826 -13.924 -3.523 1.00 92.75 506 ASN A N 1
ATOM 3846 C CA . ASN A 1 506 ? -2.248 -13.781 -2.197 1.00 92.75 506 ASN A CA 1
ATOM 3847 C C . ASN A 1 506 ? -3.386 -13.859 -1.179 1.00 92.75 506 ASN A C 1
ATOM 3849 O O . ASN A 1 506 ? -4.305 -13.049 -1.224 1.00 92.75 506 ASN A O 1
ATOM 3853 N N . ILE A 1 507 ? -3.357 -14.844 -0.291 1.00 94.44 507 ILE A N 1
ATOM 3854 C CA . ILE A 1 507 ? -4.465 -15.139 0.620 1.00 94.44 507 ILE A CA 1
ATOM 3855 C C . ILE A 1 507 ? -3.934 -15.146 2.050 1.00 94.44 507 ILE A C 1
ATOM 3857 O O . ILE A 1 507 ? -2.909 -15.767 2.329 1.00 94.44 507 ILE A O 1
ATOM 3861 N N . SER A 1 508 ? -4.650 -14.487 2.960 1.00 93.19 508 SER A N 1
ATOM 3862 C CA . SER A 1 508 ? -4.318 -14.476 4.388 1.00 93.19 508 SER A CA 1
ATOM 3863 C C . SER A 1 508 ? -5.416 -15.160 5.198 1.00 93.19 508 SER A C 1
ATOM 3865 O O . SER A 1 508 ? -6.614 -14.895 5.025 1.00 93.19 508 SER A O 1
ATOM 3867 N N . LEU A 1 509 ? -4.996 -16.056 6.091 1.00 94.81 509 LEU A N 1
ATOM 3868 C CA . LEU A 1 509 ? -5.875 -16.854 6.940 1.00 94.81 509 LEU A CA 1
ATOM 3869 C C . LEU A 1 509 ? -5.386 -16.845 8.387 1.00 94.81 509 LEU A C 1
ATOM 3871 O O . LEU A 1 509 ? -4.193 -16.715 8.650 1.00 94.81 509 LEU A O 1
ATOM 3875 N N . MET A 1 510 ? -6.304 -17.044 9.327 1.00 94.88 510 MET A N 1
ATOM 3876 C CA . MET A 1 510 ? -5.954 -17.451 10.688 1.00 94.88 510 MET A CA 1
ATOM 3877 C C . MET A 1 510 ? -6.061 -18.967 10.791 1.00 94.88 510 MET A C 1
ATOM 3879 O O . MET A 1 510 ? -7.094 -19.526 10.427 1.00 94.88 510 MET A O 1
ATOM 3883 N N . ARG A 1 511 ? -5.016 -19.622 11.298 1.00 95.25 511 ARG A N 1
ATOM 3884 C CA . ARG A 1 511 ? -5.071 -21.016 11.745 1.00 95.25 511 ARG A CA 1
ATOM 3885 C C . ARG A 1 511 ? -5.357 -21.030 13.239 1.00 95.25 511 ARG A C 1
ATOM 3887 O O . ARG A 1 511 ? -4.497 -20.607 14.007 1.00 95.25 511 ARG A O 1
ATOM 3894 N N . GLU A 1 512 ? -6.550 -21.459 13.624 1.00 95.81 512 GLU A N 1
ATOM 3895 C CA . GLU A 1 512 ? -7.027 -21.421 15.008 1.00 95.81 512 GLU A CA 1
ATOM 3896 C C . GLU A 1 512 ? -6.227 -22.358 15.924 1.00 95.81 512 GLU A C 1
ATOM 3898 O O . GLU A 1 512 ? -5.881 -23.487 15.556 1.00 95.81 512 GLU A O 1
ATOM 3903 N N . ASP A 1 513 ? -5.940 -21.878 17.132 1.00 91.44 513 ASP A N 1
ATOM 3904 C CA . ASP A 1 513 ? -5.286 -22.669 18.167 1.00 91.44 513 ASP A CA 1
ATOM 3905 C C . ASP A 1 513 ? -6.249 -23.743 18.698 1.00 91.44 513 ASP A C 1
ATOM 3907 O O . ASP A 1 513 ? -7.410 -23.484 19.008 1.00 91.44 513 ASP A O 1
ATOM 3911 N N . GLY A 1 514 ? -5.764 -24.978 18.824 1.00 91.56 514 GLY A N 1
ATOM 3912 C CA . GLY A 1 514 ? -6.561 -26.117 19.287 1.00 91.56 514 GLY A CA 1
ATOM 3913 C C . GLY A 1 514 ? -7.194 -26.913 18.148 1.00 91.56 514 GLY A C 1
ATOM 3914 O O . GLY A 1 514 ? -6.804 -28.062 17.953 1.00 91.56 514 GLY A O 1
ATOM 3915 N N . SER A 1 515 ? -8.129 -26.323 17.390 1.00 93.06 515 SER A N 1
ATOM 3916 C CA . SER A 1 515 ? -8.792 -27.011 16.262 1.00 93.06 515 SER A CA 1
ATOM 3917 C C . SER A 1 515 ? -7.842 -27.237 15.081 1.00 93.06 515 SER A C 1
ATOM 3919 O O . SER A 1 515 ? -7.898 -28.276 14.428 1.00 93.06 515 SER A O 1
ATOM 3921 N N . GLY A 1 516 ? -6.935 -26.284 14.831 1.00 92.00 516 GLY A N 1
ATOM 3922 C CA . GLY A 1 516 ? -6.084 -26.267 13.642 1.00 92.00 516 GLY A CA 1
ATOM 3923 C C . GLY A 1 516 ? -6.807 -25.812 12.372 1.00 92.00 516 GLY A C 1
ATOM 3924 O O . GLY A 1 516 ? -6.198 -25.842 11.302 1.00 92.00 516 GLY A O 1
ATOM 3925 N N . ASP A 1 517 ? -8.061 -25.372 12.490 1.00 95.38 517 ASP A N 1
ATOM 3926 C CA . ASP A 1 517 ? -8.898 -24.956 11.372 1.00 95.38 517 ASP A CA 1
ATOM 3927 C C . ASP A 1 517 ? -8.442 -23.628 10.758 1.00 95.38 517 ASP A C 1
ATOM 3929 O O . ASP A 1 517 ? -7.928 -22.735 11.438 1.00 95.38 517 ASP A O 1
ATOM 3933 N N . TYR A 1 518 ? -8.684 -23.472 9.454 1.00 96.94 518 TYR A N 1
ATOM 3934 C CA . TYR A 1 518 ? -8.326 -22.276 8.698 1.00 96.94 518 TYR A CA 1
ATOM 3935 C C . TYR A 1 518 ? -9.527 -21.357 8.478 1.00 96.94 518 TYR A C 1
ATOM 3937 O O . TYR A 1 518 ? -10.539 -21.753 7.902 1.00 96.94 518 TYR A O 1
ATOM 3945 N N . TYR A 1 519 ? -9.368 -20.091 8.852 1.00 97.19 519 TYR A N 1
ATOM 3946 C CA . TYR A 1 519 ? -10.364 -19.041 8.675 1.00 97.19 519 TYR A CA 1
ATOM 3947 C C . TYR A 1 519 ? -9.824 -17.968 7.731 1.00 97.19 519 TYR A C 1
ATOM 3949 O O . TYR A 1 519 ? -8.952 -17.176 8.098 1.00 97.19 519 TYR A O 1
ATOM 3957 N N . LEU A 1 520 ? -10.350 -17.941 6.506 1.00 95.44 520 LEU A N 1
ATOM 3958 C CA . LEU A 1 520 ? -9.948 -16.983 5.481 1.00 95.44 520 LEU A CA 1
ATOM 3959 C C . LEU A 1 520 ? -10.521 -15.596 5.779 1.00 95.44 520 LEU A C 1
ATOM 3961 O O . LEU A 1 520 ? -11.716 -15.461 6.043 1.00 95.44 520 LEU A O 1
ATOM 3965 N N . PHE A 1 521 ? -9.693 -14.555 5.690 1.00 92.19 521 PHE A N 1
ATOM 3966 C CA . PHE A 1 521 ? -10.157 -13.182 5.911 1.00 92.19 521 PHE A CA 1
ATOM 3967 C C . PHE A 1 521 ? -9.648 -12.156 4.890 1.00 92.19 521 PHE A C 1
ATOM 3969 O O . PHE A 1 521 ? -10.099 -11.011 4.938 1.00 92.19 521 PHE A O 1
ATOM 3976 N N . GLU A 1 522 ? -8.736 -12.541 3.995 1.00 91.25 522 GLU A N 1
ATOM 3977 C CA . GLU A 1 522 ? -8.205 -11.686 2.928 1.00 91.25 522 GLU A CA 1
ATOM 3978 C C . GLU A 1 522 ? -7.817 -12.538 1.715 1.00 91.25 522 GLU A C 1
ATOM 3980 O O . GLU A 1 522 ? -7.270 -13.632 1.878 1.00 91.25 522 GLU A O 1
ATOM 3985 N N . ALA A 1 523 ? -8.107 -12.048 0.510 1.00 91.75 523 ALA A N 1
ATOM 3986 C CA . ALA A 1 523 ? -7.764 -12.706 -0.744 1.00 91.75 523 ALA A CA 1
ATOM 3987 C C . ALA A 1 523 ? -7.560 -11.658 -1.846 1.00 91.75 523 ALA A C 1
ATOM 3989 O O . ALA A 1 523 ? -8.523 -11.155 -2.422 1.00 91.75 523 ALA A O 1
ATOM 3990 N N . ASP A 1 524 ? -6.303 -11.373 -2.170 1.00 89.50 524 ASP A N 1
ATOM 3991 C CA . ASP A 1 524 ? -5.931 -10.468 -3.251 1.00 89.50 524 ASP A CA 1
ATOM 3992 C C . ASP A 1 524 ? -5.657 -11.294 -4.514 1.00 89.50 524 ASP A C 1
ATOM 3994 O O . ASP A 1 524 ? -4.736 -12.115 -4.519 1.00 89.50 524 ASP A O 1
ATOM 3998 N N . PRO A 1 525 ? -6.394 -11.104 -5.617 1.00 89.44 525 PRO A N 1
ATOM 3999 C CA . PRO A 1 525 ? -6.212 -11.846 -6.865 1.00 89.44 525 PRO A CA 1
ATOM 4000 C C . PRO A 1 525 ? -5.019 -11.296 -7.668 1.00 89.44 525 PRO A C 1
ATOM 4002 O O . PRO A 1 525 ? -5.153 -10.833 -8.799 1.00 89.44 525 PRO A O 1
ATOM 4005 N N . ARG A 1 526 ? -3.838 -11.301 -7.054 1.00 90.31 526 ARG A N 1
ATOM 4006 C CA . ARG A 1 526 ? -2.560 -10.891 -7.638 1.00 90.31 526 ARG A CA 1
ATOM 4007 C C . ARG A 1 526 ? -1.413 -11.685 -7.006 1.00 90.31 526 ARG A C 1
ATOM 4009 O O . ARG A 1 526 ? -1.573 -12.220 -5.906 1.00 90.31 526 ARG A O 1
ATOM 4016 N N . PRO A 1 527 ? -0.237 -11.764 -7.654 1.00 90.94 527 PRO A N 1
ATOM 4017 C CA . PRO A 1 527 ? 0.940 -12.327 -7.003 1.00 90.94 527 PRO A CA 1
ATOM 4018 C C . PRO A 1 527 ? 1.384 -11.467 -5.811 1.00 90.94 527 PRO A C 1
ATOM 4020 O O . PRO A 1 527 ? 0.990 -10.310 -5.662 1.00 90.94 527 PRO A O 1
ATOM 4023 N N . ASN A 1 528 ? 2.248 -12.041 -4.977 1.00 87.19 528 ASN A N 1
ATOM 4024 C CA . ASN A 1 528 ? 3.014 -11.338 -3.951 1.00 87.19 528 ASN A CA 1
ATOM 4025 C C . ASN A 1 528 ? 4.517 -11.551 -4.206 1.00 87.19 528 ASN A C 1
ATOM 4027 O O . ASN A 1 528 ? 4.906 -12.487 -4.906 1.00 87.19 528 ASN A O 1
ATOM 4031 N N . LYS A 1 529 ? 5.377 -10.739 -3.584 1.00 84.75 529 LYS A N 1
ATOM 4032 C CA . LYS A 1 529 ? 6.846 -10.838 -3.668 1.00 84.75 529 LYS A CA 1
ATOM 4033 C C . LYS A 1 529 ? 7.403 -12.211 -3.253 1.00 84.75 529 LYS A C 1
ATOM 4035 O O . LYS A 1 529 ? 8.533 -12.545 -3.589 1.00 84.75 529 LYS A O 1
ATOM 4040 N N . TRP A 1 530 ? 6.615 -13.005 -2.527 1.00 86.69 530 TRP A N 1
ATOM 4041 C CA . TRP A 1 530 ? 6.999 -14.309 -1.989 1.00 86.69 530 TRP A CA 1
ATOM 4042 C C . TRP A 1 530 ? 6.799 -15.485 -2.954 1.00 86.69 530 TRP A C 1
ATOM 4044 O O . TRP A 1 530 ? 7.400 -16.534 -2.742 1.00 86.69 530 TRP A O 1
ATOM 4054 N N . VAL A 1 531 ? 6.047 -15.309 -4.050 1.00 86.94 531 VAL A N 1
ATOM 4055 C CA . VAL A 1 531 ? 5.740 -16.381 -5.024 1.00 86.94 531 VAL A CA 1
ATOM 4056 C C . VAL A 1 531 ? 7.008 -17.084 -5.533 1.00 86.94 531 VAL A C 1
ATOM 4058 O O . VAL A 1 531 ? 7.040 -18.306 -5.656 1.00 86.94 531 VAL A O 1
ATOM 4061 N N . ALA A 1 532 ? 8.084 -16.330 -5.782 1.00 78.75 532 ALA A N 1
ATOM 4062 C CA . ALA A 1 532 ? 9.337 -16.862 -6.326 1.00 78.75 532 ALA A CA 1
ATOM 4063 C C . ALA A 1 532 ? 10.109 -17.789 -5.362 1.00 78.75 532 ALA A C 1
ATOM 4065 O O . ALA A 1 532 ? 10.977 -18.552 -5.794 1.00 78.75 532 ALA A O 1
ATOM 4066 N N . TYR A 1 533 ? 9.798 -17.745 -4.064 1.00 80.00 533 TYR A N 1
ATOM 4067 C CA . TYR A 1 533 ? 10.521 -18.490 -3.032 1.00 80.00 533 TYR A CA 1
ATOM 4068 C C . TYR A 1 533 ? 9.963 -19.900 -2.816 1.00 80.00 533 TYR A C 1
ATOM 4070 O O . TYR A 1 533 ? 10.680 -20.762 -2.310 1.00 80.00 533 TYR A O 1
ATOM 4078 N N . GLY A 1 534 ? 8.731 -20.167 -3.263 1.00 75.00 534 GLY A N 1
ATOM 4079 C CA . GLY A 1 534 ? 8.056 -21.451 -3.071 1.00 75.00 534 GLY A CA 1
ATOM 4080 C C . GLY A 1 534 ? 8.804 -22.671 -3.632 1.00 75.00 534 GLY A C 1
ATOM 4081 O O . GLY A 1 534 ? 8.691 -23.763 -3.065 1.00 75.00 534 GLY A O 1
ATOM 4082 N N . LYS A 1 535 ? 9.628 -22.493 -4.680 1.00 73.44 535 LYS A N 1
ATOM 4083 C CA . LYS A 1 535 ? 10.375 -23.577 -5.364 1.00 73.44 535 LYS A CA 1
ATOM 4084 C C . LYS A 1 535 ? 11.319 -24.361 -4.463 1.00 73.44 535 LYS A C 1
ATOM 4086 O O . LYS A 1 535 ? 11.668 -25.494 -4.767 1.00 73.44 535 LYS A O 1
ATOM 4091 N N . TRP A 1 536 ? 11.703 -23.772 -3.339 1.00 72.19 536 TRP A N 1
ATOM 4092 C CA . TRP A 1 536 ? 12.601 -24.386 -2.367 1.00 72.19 536 TRP A CA 1
ATOM 4093 C C . TRP A 1 536 ? 11.874 -25.126 -1.245 1.00 72.19 536 TRP A C 1
ATOM 4095 O O . TRP A 1 536 ? 12.516 -25.786 -0.437 1.00 72.19 536 TRP A O 1
ATOM 4105 N N . PHE A 1 537 ? 10.545 -25.032 -1.214 1.00 76.00 537 PHE A N 1
ATOM 4106 C CA . PHE A 1 537 ? 9.671 -25.613 -0.194 1.00 76.00 537 PHE A CA 1
ATOM 4107 C C . PHE A 1 537 ? 8.626 -26.540 -0.823 1.00 76.00 537 PHE A C 1
ATOM 4109 O O . PHE A 1 537 ? 7.510 -26.673 -0.328 1.00 76.00 537 PHE A O 1
ATOM 4116 N N . GLY A 1 538 ? 8.984 -27.160 -1.951 1.00 71.19 538 GLY A N 1
ATOM 4117 C CA . GLY A 1 538 ? 8.143 -28.141 -2.632 1.00 71.19 538 GLY A CA 1
ATOM 4118 C C . GLY A 1 538 ? 6.964 -27.549 -3.408 1.00 71.19 538 GLY A C 1
ATOM 4119 O O . GLY A 1 538 ? 5.978 -28.255 -3.606 1.00 71.19 538 GLY A O 1
ATOM 4120 N N . SER A 1 539 ? 7.026 -26.281 -3.838 1.00 81.94 539 SER A N 1
ATOM 4121 C CA . SER A 1 539 ? 6.023 -25.670 -4.733 1.00 81.94 539 SER A CA 1
ATOM 4122 C C . SER A 1 539 ? 6.673 -25.038 -5.962 1.00 81.94 539 SER A C 1
ATOM 4124 O O . SER A 1 539 ? 7.469 -24.117 -5.840 1.00 81.94 539 SER A O 1
ATOM 4126 N N . ASP A 1 540 ? 6.346 -25.497 -7.166 1.00 85.75 540 ASP A N 1
ATOM 4127 C CA . ASP A 1 540 ? 6.977 -24.997 -8.393 1.00 85.75 540 ASP A CA 1
ATOM 4128 C C . ASP A 1 540 ? 5.996 -24.131 -9.187 1.00 85.75 540 ASP A C 1
ATOM 4130 O O . ASP A 1 540 ? 5.325 -24.580 -10.123 1.00 85.75 540 ASP A O 1
ATOM 4134 N N . PHE A 1 541 ? 5.931 -22.847 -8.827 1.00 89.81 541 PHE A N 1
ATOM 4135 C CA . PHE A 1 541 ? 5.101 -21.881 -9.546 1.00 89.81 541 PHE A CA 1
ATOM 4136 C C . PHE A 1 541 ? 5.539 -21.666 -10.998 1.00 89.81 541 PHE A C 1
ATOM 4138 O O . PHE A 1 541 ? 4.699 -21.302 -11.818 1.00 89.81 541 PHE A O 1
ATOM 4145 N N . THR A 1 542 ? 6.800 -21.922 -11.358 1.00 88.12 542 THR A N 1
ATOM 4146 C CA . THR A 1 542 ? 7.257 -21.843 -12.753 1.00 88.12 542 THR A CA 1
ATOM 4147 C C . THR A 1 542 ? 6.640 -22.977 -13.573 1.00 88.12 542 THR A C 1
ATOM 4149 O O . THR A 1 542 ? 6.058 -22.734 -14.635 1.00 88.12 542 THR A O 1
ATOM 4152 N N . ALA A 1 543 ? 6.714 -24.218 -13.085 1.00 87.12 543 ALA A N 1
ATOM 4153 C CA . ALA A 1 543 ? 6.078 -25.364 -13.733 1.00 87.12 543 ALA A CA 1
ATOM 4154 C C . ALA A 1 543 ? 4.548 -25.244 -13.735 1.00 87.12 543 ALA A C 1
ATOM 4156 O O . ALA A 1 543 ? 3.905 -25.507 -14.756 1.00 87.12 543 ALA A O 1
ATOM 4157 N N . ALA A 1 544 ? 3.951 -24.792 -12.631 1.00 90.00 544 ALA A N 1
ATOM 4158 C CA . ALA A 1 544 ? 2.516 -24.552 -12.551 1.00 90.00 544 ALA A CA 1
ATOM 4159 C C . ALA A 1 544 ? 2.056 -23.459 -13.528 1.00 90.00 544 ALA A C 1
ATOM 4161 O O . ALA A 1 544 ? 1.050 -23.640 -14.214 1.00 90.00 544 ALA A O 1
ATOM 4162 N N . PHE A 1 545 ? 2.817 -22.369 -13.677 1.00 91.19 545 PHE A N 1
ATOM 4163 C CA . PHE A 1 545 ? 2.503 -21.317 -14.642 1.00 91.19 545 PHE A CA 1
ATOM 4164 C C . PHE A 1 545 ? 2.687 -21.784 -16.095 1.00 91.19 545 PHE A C 1
ATOM 4166 O O . PHE A 1 545 ? 1.896 -21.427 -16.968 1.00 91.19 545 PHE A O 1
ATOM 4173 N N . ARG A 1 546 ? 3.653 -22.669 -16.371 1.00 88.69 546 ARG A N 1
ATOM 4174 C CA . ARG A 1 546 ? 3.776 -23.323 -17.685 1.00 88.69 546 ARG A CA 1
ATOM 4175 C C . ARG A 1 546 ? 2.522 -24.137 -18.034 1.00 88.69 546 ARG A C 1
ATOM 4177 O O . ARG A 1 546 ? 2.003 -24.001 -19.141 1.00 88.69 546 ARG A O 1
ATOM 4184 N N . ARG A 1 547 ? 1.986 -24.912 -17.080 1.00 88.19 547 ARG A N 1
ATOM 4185 C CA . ARG A 1 547 ? 0.705 -25.641 -17.226 1.00 88.19 547 ARG A CA 1
ATOM 4186 C C . ARG A 1 547 ? -0.491 -24.695 -17.394 1.00 88.19 547 ARG A C 1
ATOM 4188 O O . ARG A 1 547 ? -1.353 -24.926 -18.244 1.00 88.19 547 ARG A O 1
ATOM 4195 N N . PHE A 1 548 ? -0.516 -23.593 -16.638 1.00 88.94 548 PHE A N 1
ATOM 4196 C CA . PHE A 1 548 ? -1.522 -22.533 -16.765 1.00 88.94 548 PHE A CA 1
ATOM 4197 C C . PHE A 1 548 ? -1.590 -21.994 -18.205 1.00 88.94 548 PHE A C 1
ATOM 4199 O O . PHE A 1 548 ? -2.669 -21.941 -18.796 1.00 88.94 548 PHE A O 1
ATOM 4206 N N . ILE A 1 549 ? -0.436 -21.669 -18.794 1.00 86.62 549 ILE A N 1
ATOM 4207 C CA . ILE A 1 549 ? -0.327 -21.107 -20.146 1.00 86.62 549 ILE A CA 1
ATOM 4208 C C . ILE A 1 549 ? -0.618 -22.146 -21.240 1.00 86.62 549 ILE A C 1
ATOM 4210 O O . ILE A 1 549 ? -1.389 -21.856 -22.165 1.00 86.62 549 ILE A O 1
ATOM 4214 N N . GLY A 1 550 ? -0.049 -23.352 -21.110 1.00 79.75 550 GLY A N 1
ATOM 4215 C CA . GLY A 1 550 ? -0.137 -24.461 -22.074 1.00 79.75 550 GLY A CA 1
ATOM 4216 C C . GLY A 1 550 ? -1.509 -25.135 -22.180 1.00 79.75 550 GLY A C 1
ATOM 4217 O O . GLY A 1 550 ? -1.675 -26.095 -22.921 1.00 79.75 550 GLY A O 1
ATOM 4218 N N . ASN A 1 551 ? -2.507 -24.622 -21.464 1.00 65.88 551 ASN A N 1
ATOM 4219 C CA . ASN A 1 551 ? -3.867 -25.141 -21.415 1.00 65.88 551 ASN A CA 1
ATOM 4220 C C . ASN A 1 551 ? -4.016 -26.546 -20.783 1.00 65.88 551 ASN A C 1
ATOM 4222 O O . ASN A 1 551 ? -5.106 -27.116 -20.819 1.00 65.88 551 ASN A O 1
ATOM 4226 N N . ASP A 1 552 ? -3.013 -27.022 -20.044 1.00 62.84 552 ASP A N 1
ATOM 4227 C CA . ASP A 1 552 ? -3.011 -28.317 -19.354 1.00 62.84 552 ASP A CA 1
ATOM 4228 C C . ASP A 1 552 ? -3.472 -28.186 -17.884 1.00 62.84 552 ASP A C 1
ATOM 4230 O O . ASP A 1 552 ? -2.676 -27.952 -16.979 1.00 62.84 552 ASP A O 1
ATOM 4234 N N . ALA A 1 553 ? -4.795 -28.189 -17.660 1.00 53.47 553 ALA A N 1
ATOM 4235 C CA . ALA A 1 553 ? -5.412 -28.034 -16.327 1.00 53.47 553 ALA A CA 1
ATOM 4236 C C . ALA A 1 553 ? -5.760 -29.373 -15.655 1.00 53.47 553 ALA A C 1
ATOM 4238 O O . ALA A 1 553 ? -6.234 -29.379 -14.524 1.00 53.47 553 ALA A O 1
ATOM 4239 N N . ALA A 1 554 ? -5.588 -30.499 -16.357 1.00 51.53 554 ALA A N 1
ATOM 4240 C CA . ALA A 1 554 ? -6.127 -31.787 -15.921 1.00 51.53 554 ALA A CA 1
ATOM 4241 C C . ALA A 1 554 ? -5.364 -32.396 -14.733 1.00 51.53 554 ALA A C 1
ATOM 4243 O O . ALA A 1 554 ? -5.915 -33.205 -13.992 1.00 51.53 554 ALA A O 1
ATOM 4244 N N . ALA A 1 555 ? -4.115 -31.991 -14.521 1.00 55.12 555 ALA A N 1
ATOM 4245 C CA . ALA A 1 555 ? -3.374 -32.313 -13.317 1.00 55.12 555 ALA A CA 1
ATOM 4246 C C . ALA A 1 555 ? -3.630 -31.194 -12.306 1.00 55.12 555 ALA A C 1
ATOM 4248 O O . ALA A 1 555 ? -3.128 -30.087 -12.505 1.00 55.12 555 ALA A O 1
ATOM 4249 N N . GLY A 1 556 ? -4.411 -31.463 -11.254 1.00 61.62 556 GLY A N 1
ATOM 4250 C CA . GLY A 1 556 ? -4.573 -30.553 -10.118 1.00 61.62 556 GLY A CA 1
ATOM 4251 C C . GLY A 1 556 ? -3.236 -30.205 -9.445 1.00 61.62 556 GLY A C 1
ATOM 4252 O O . GLY A 1 556 ? -2.155 -30.274 -10.046 1.00 61.62 556 GLY A O 1
ATOM 4253 N N . VAL A 1 557 ? -3.277 -29.831 -8.168 1.00 67.75 557 VAL A N 1
ATOM 4254 C CA . VAL A 1 557 ? -2.035 -29.695 -7.396 1.00 67.75 557 VAL A CA 1
ATOM 4255 C C . VAL A 1 557 ? -1.284 -31.036 -7.476 1.00 67.75 557 VAL A C 1
ATOM 4257 O O . VAL A 1 557 ? -1.871 -32.048 -7.090 1.00 67.75 557 VAL A O 1
ATOM 4260 N N . PRO A 1 558 ? -0.057 -31.088 -8.035 1.00 66.31 558 PRO A N 1
ATOM 4261 C CA . PRO A 1 558 ? 0.680 -32.340 -8.140 1.00 66.31 558 PRO A CA 1
ATOM 4262 C C . PRO A 1 558 ? 0.858 -32.941 -6.745 1.00 66.31 558 PRO A C 1
ATOM 4264 O O . PRO A 1 558 ? 1.095 -32.194 -5.791 1.00 66.31 558 PRO A O 1
ATOM 4267 N N . ASP A 1 559 ? 0.775 -34.269 -6.625 1.00 60.38 559 ASP A N 1
ATOM 4268 C CA . ASP A 1 559 ? 1.181 -34.933 -5.388 1.00 60.38 559 ASP A CA 1
ATOM 4269 C C . ASP A 1 559 ? 2.607 -34.490 -5.060 1.00 60.38 559 ASP A C 1
ATOM 4271 O O . ASP A 1 559 ? 3.495 -34.550 -5.914 1.00 60.38 559 ASP A O 1
ATOM 4275 N N . ALA A 1 560 ? 2.831 -34.047 -3.821 1.00 53.03 560 ALA A N 1
ATOM 4276 C CA . ALA A 1 560 ? 4.124 -33.588 -3.307 1.00 53.03 560 ALA A CA 1
ATOM 4277 C C . ALA A 1 560 ? 5.149 -34.738 -3.165 1.00 53.03 560 ALA A C 1
ATOM 4279 O O . ALA A 1 560 ? 6.005 -34.742 -2.279 1.00 53.03 560 ALA A O 1
ATOM 4280 N N . ALA A 1 561 ? 5.045 -35.752 -4.020 1.00 42.53 561 ALA A N 1
ATOM 4281 C CA . ALA A 1 561 ? 5.978 -36.843 -4.138 1.00 42.53 561 ALA A CA 1
ATOM 4282 C C . ALA A 1 561 ? 7.192 -36.351 -4.934 1.00 42.53 561 ALA A C 1
ATOM 4284 O O . ALA A 1 561 ? 7.178 -36.306 -6.160 1.00 42.53 561 ALA A O 1
ATOM 4285 N N . ALA A 1 562 ? 8.242 -36.031 -4.175 1.00 42.84 562 ALA A N 1
ATOM 4286 C CA . ALA A 1 562 ? 9.598 -35.671 -4.585 1.00 42.84 562 ALA A CA 1
ATOM 4287 C C . ALA A 1 562 ? 9.874 -34.171 -4.780 1.00 42.84 562 ALA A C 1
ATOM 4289 O O . ALA A 1 562 ? 9.826 -33.664 -5.891 1.00 42.84 562 ALA A O 1
ATOM 4290 N N . SER A 1 563 ? 10.350 -33.507 -3.716 1.00 40.69 563 SER A N 1
ATOM 4291 C CA . SER A 1 563 ? 11.645 -32.808 -3.796 1.00 40.69 563 SER A CA 1
ATOM 4292 C C . SER A 1 563 ? 12.120 -32.251 -2.445 1.00 40.69 563 SER A C 1
ATOM 4294 O O . SER A 1 563 ? 11.555 -31.290 -1.933 1.00 40.69 563 SER A O 1
ATOM 4296 N N . MET A 1 564 ? 13.242 -32.827 -1.998 1.00 41.00 564 MET A N 1
ATOM 4297 C CA . MET A 1 564 ? 14.288 -32.325 -1.092 1.00 41.00 564 MET A CA 1
ATOM 4298 C C . MET A 1 564 ? 13.972 -32.170 0.412 1.00 41.00 564 MET A C 1
ATOM 4300 O O . MET A 1 564 ? 13.121 -31.367 0.787 1.00 41.00 564 MET A O 1
ATOM 4304 N N . PRO A 1 565 ? 14.731 -32.843 1.305 1.00 43.91 565 PRO A N 1
ATOM 4305 C CA . PRO A 1 565 ? 14.822 -32.434 2.700 1.00 43.91 565 PRO A CA 1
ATOM 4306 C C . PRO A 1 565 ? 15.608 -31.121 2.727 1.00 43.91 565 PRO A C 1
ATOM 4308 O O . PRO A 1 565 ? 16.812 -31.104 2.479 1.00 43.91 565 PRO A O 1
ATOM 4311 N N . VAL A 1 566 ? 14.927 -30.001 2.946 1.00 50.34 566 VAL A N 1
ATOM 4312 C CA . VAL A 1 566 ? 15.601 -28.715 3.125 1.00 50.34 566 VAL A CA 1
ATOM 4313 C C . VAL A 1 566 ? 15.623 -28.425 4.617 1.00 50.34 566 VAL A C 1
ATOM 4315 O O . VAL A 1 566 ? 14.586 -28.179 5.218 1.00 50.34 566 VAL A O 1
ATOM 4318 N N . GLU A 1 567 ? 16.817 -28.464 5.211 1.00 54.00 567 GLU A N 1
ATOM 4319 C CA . GLU A 1 567 ? 17.062 -28.252 6.650 1.00 54.00 567 GLU A CA 1
ATOM 4320 C C . GLU A 1 567 ? 16.583 -26.878 7.168 1.00 54.00 567 GLU A C 1
ATOM 4322 O O . GLU A 1 567 ? 16.434 -26.686 8.372 1.00 54.00 567 GLU A O 1
ATOM 4327 N N . HIS A 1 568 ? 16.293 -25.924 6.274 1.00 61.12 568 HIS A N 1
ATOM 4328 C CA . HIS A 1 568 ? 15.890 -24.561 6.616 1.00 61.12 568 HIS A CA 1
ATOM 4329 C C . HIS A 1 568 ? 14.499 -24.233 6.085 1.00 61.12 568 HIS A C 1
ATOM 4331 O O . HIS A 1 568 ? 14.347 -24.016 4.889 1.00 61.12 568 HIS A O 1
ATOM 4337 N N . HIS A 1 569 ? 13.519 -24.123 6.986 1.00 74.12 569 HIS A N 1
ATOM 4338 C CA . HIS A 1 569 ? 12.141 -23.701 6.696 1.00 74.12 569 HIS A CA 1
ATOM 4339 C C . HIS A 1 569 ? 11.953 -22.177 6.663 1.00 74.12 569 HIS A C 1
ATOM 4341 O O . HIS A 1 569 ? 10.882 -21.703 6.294 1.00 74.12 569 HIS A O 1
ATOM 4347 N N . GLU A 1 570 ? 12.954 -21.396 7.067 1.00 83.88 570 GLU A N 1
ATOM 4348 C CA . GLU A 1 570 ? 12.863 -19.938 7.166 1.00 83.88 570 GLU A CA 1
ATOM 4349 C C . GLU A 1 570 ? 13.549 -19.239 5.993 1.00 83.88 570 GLU A C 1
ATOM 4351 O O . GLU A 1 570 ? 14.612 -19.653 5.540 1.00 83.88 570 GLU A O 1
ATOM 4356 N N . VAL A 1 571 ? 12.932 -18.160 5.516 1.00 82.50 571 VAL A N 1
ATOM 4357 C CA . VAL A 1 571 ? 13.425 -17.329 4.418 1.00 82.50 571 VAL A CA 1
ATOM 4358 C C . VAL A 1 571 ? 13.402 -15.875 4.832 1.00 82.50 571 VAL A C 1
ATOM 4360 O O . VAL A 1 571 ? 12.363 -15.343 5.230 1.00 82.50 571 VAL A O 1
ATOM 4363 N N . GLU A 1 572 ? 14.536 -15.218 4.644 1.00 84.88 572 GLU A N 1
ATOM 4364 C CA . GLU A 1 572 ? 14.724 -13.795 4.878 1.00 84.88 572 GLU A CA 1
ATOM 4365 C C . GLU A 1 572 ? 14.640 -13.047 3.538 1.00 84.88 572 GLU A C 1
ATOM 4367 O O . GLU A 1 572 ? 15.358 -13.325 2.577 1.00 84.88 572 GLU A O 1
ATOM 4372 N N . TYR A 1 573 ? 13.688 -12.118 3.425 1.00 82.50 573 TYR A N 1
ATOM 4373 C CA . TYR A 1 573 ? 13.447 -11.392 2.181 1.00 82.50 573 TYR A CA 1
ATOM 4374 C C . TYR A 1 573 ? 14.461 -10.267 2.009 1.00 82.50 573 TYR A C 1
ATOM 4376 O O . TYR A 1 573 ? 14.344 -9.197 2.615 1.00 82.50 573 TYR A O 1
ATOM 4384 N N . PHE A 1 574 ? 15.429 -10.477 1.124 1.00 79.00 574 PHE A N 1
ATOM 4385 C CA . PHE A 1 574 ? 16.330 -9.423 0.678 1.00 79.00 574 PHE A CA 1
ATOM 4386 C C . PHE A 1 574 ? 15.639 -8.483 -0.335 1.00 79.00 574 PHE A C 1
ATOM 4388 O O . PHE A 1 574 ? 15.043 -8.973 -1.304 1.00 79.00 574 PHE A O 1
ATOM 4395 N N . PRO A 1 575 ? 15.736 -7.144 -0.176 1.00 77.62 575 PRO A N 1
ATOM 4396 C CA . PRO A 1 575 ? 16.614 -6.414 0.753 1.00 77.62 575 PRO A CA 1
ATOM 4397 C C . PRO A 1 575 ? 15.999 -6.026 2.105 1.00 77.62 575 PRO A C 1
ATOM 4399 O O . PRO A 1 575 ? 16.714 -5.570 2.996 1.00 77.62 575 PRO A O 1
ATOM 4402 N N . ASN A 1 576 ? 14.687 -6.184 2.285 1.00 83.00 576 ASN A N 1
ATOM 4403 C CA . ASN A 1 576 ? 13.977 -5.619 3.434 1.00 83.00 576 ASN A CA 1
ATOM 4404 C C . ASN A 1 576 ? 14.407 -6.210 4.784 1.00 83.00 576 ASN A C 1
ATOM 4406 O O . ASN A 1 576 ? 14.398 -5.480 5.772 1.00 83.00 576 ASN A O 1
ATOM 4410 N N . HIS A 1 577 ? 14.774 -7.493 4.848 1.00 83.44 577 HIS A N 1
ATOM 4411 C CA . HIS A 1 577 ? 15.235 -8.111 6.093 1.00 83.44 577 HIS A CA 1
ATOM 4412 C C . HIS A 1 577 ? 16.594 -7.556 6.530 1.00 83.44 577 HIS A C 1
ATOM 4414 O O . HIS A 1 577 ? 16.733 -7.096 7.658 1.00 83.44 577 HIS A O 1
ATOM 4420 N N . ALA A 1 578 ? 17.556 -7.465 5.607 1.00 83.25 578 ALA A N 1
ATOM 4421 C CA . ALA A 1 578 ? 18.848 -6.835 5.872 1.00 83.25 578 ALA A CA 1
ATOM 4422 C C . ALA A 1 578 ? 18.694 -5.364 6.299 1.00 83.25 578 ALA A C 1
ATOM 4424 O O . ALA A 1 578 ? 19.308 -4.937 7.272 1.00 83.25 578 ALA A O 1
ATOM 4425 N N . ALA A 1 579 ? 17.819 -4.601 5.631 1.00 81.75 579 ALA A N 1
ATOM 4426 C CA . ALA A 1 579 ? 17.512 -3.231 6.038 1.00 81.75 579 ALA A CA 1
ATOM 4427 C C . ALA A 1 579 ? 16.905 -3.172 7.453 1.00 81.75 579 ALA A C 1
ATOM 4429 O O . ALA A 1 579 ? 17.284 -2.309 8.239 1.00 81.75 579 ALA A O 1
ATOM 4430 N N . LYS A 1 580 ? 15.994 -4.094 7.801 1.00 83.06 580 LYS A N 1
ATOM 4431 C CA . LYS A 1 580 ? 15.415 -4.211 9.152 1.00 83.06 580 LYS A CA 1
ATOM 4432 C C . LYS A 1 580 ? 16.508 -4.459 10.199 1.00 83.06 580 LYS A C 1
ATOM 4434 O O . LYS A 1 580 ? 16.594 -3.685 11.145 1.00 83.06 580 LYS A O 1
ATOM 4439 N N . LEU A 1 581 ? 17.372 -5.455 9.989 1.00 83.25 581 LEU A N 1
ATOM 4440 C CA . LEU A 1 581 ? 18.475 -5.784 10.903 1.00 83.25 581 LEU A CA 1
ATOM 4441 C C . LEU A 1 581 ? 19.418 -4.590 11.121 1.00 83.25 581 LEU A C 1
ATOM 4443 O O . LEU A 1 581 ? 19.750 -4.262 12.259 1.00 83.25 581 LEU A O 1
ATOM 4447 N N . LEU A 1 582 ? 19.794 -3.892 10.044 1.00 83.25 582 LEU A N 1
ATOM 4448 C CA . LEU A 1 582 ? 20.639 -2.695 10.126 1.00 83.25 582 LEU A CA 1
ATOM 4449 C C . LEU A 1 582 ? 19.958 -1.561 10.903 1.00 83.25 582 LEU A C 1
ATOM 4451 O O . LEU A 1 582 ? 20.598 -0.908 11.723 1.00 83.25 582 LEU A O 1
ATOM 4455 N N . ASN A 1 583 ? 18.655 -1.363 10.696 1.00 80.75 583 ASN A N 1
ATOM 4456 C CA . ASN A 1 583 ? 17.869 -0.342 11.393 1.00 80.75 583 ASN A CA 1
ATOM 4457 C C . ASN A 1 583 ? 17.666 -0.642 12.882 1.00 80.75 583 ASN A C 1
ATOM 4459 O O . ASN A 1 583 ? 17.469 0.282 13.663 1.00 80.75 583 ASN A O 1
ATOM 4463 N N . GLU A 1 584 ? 17.708 -1.914 13.271 1.00 83.06 584 GLU A N 1
ATOM 4464 C CA . GLU A 1 584 ? 17.619 -2.374 14.661 1.00 83.06 584 GLU A CA 1
ATOM 4465 C C . GLU A 1 584 ? 18.991 -2.399 15.364 1.00 83.06 584 GLU A C 1
ATOM 4467 O O . GLU A 1 584 ? 19.093 -2.848 16.502 1.00 83.06 584 GLU A O 1
ATOM 4472 N N . GLY A 1 585 ? 20.062 -1.935 14.704 1.00 82.19 585 GLY A N 1
ATOM 4473 C CA . GLY A 1 585 ? 21.423 -1.943 15.254 1.00 82.19 585 GLY A CA 1
ATOM 4474 C C . GLY A 1 585 ? 22.086 -3.325 15.269 1.00 82.19 585 GLY A C 1
ATOM 4475 O O . GLY A 1 585 ? 23.173 -3.489 15.822 1.00 82.19 585 GLY A O 1
ATOM 4476 N N . ARG A 1 586 ? 21.475 -4.329 14.631 1.00 82.25 586 ARG A N 1
ATOM 4477 C CA . ARG A 1 586 ? 21.962 -5.715 14.569 1.00 82.25 586 ARG A CA 1
ATOM 4478 C C . ARG A 1 586 ? 22.961 -5.893 13.422 1.00 82.25 586 ARG A C 1
ATOM 4480 O O . ARG A 1 586 ? 22.738 -6.662 12.490 1.00 82.25 586 ARG A O 1
ATOM 4487 N N . LEU A 1 587 ? 24.070 -5.149 13.476 1.00 82.94 587 LEU A N 1
ATOM 4488 C CA . LEU A 1 587 ? 25.062 -5.094 12.394 1.00 82.94 587 LEU A CA 1
ATOM 4489 C C . LEU A 1 587 ? 25.703 -6.458 12.105 1.00 82.94 587 LEU A C 1
ATOM 4491 O O . LEU A 1 587 ? 25.863 -6.809 10.940 1.00 82.94 587 LEU A O 1
ATOM 4495 N N . ALA A 1 588 ? 26.045 -7.232 13.139 1.00 82.00 588 ALA A N 1
ATOM 4496 C CA . ALA A 1 588 ? 26.623 -8.565 12.963 1.00 82.00 588 ALA A CA 1
ATOM 4497 C C . ALA A 1 588 ? 25.661 -9.495 12.207 1.00 82.00 588 ALA A C 1
ATOM 4499 O O . ALA A 1 588 ? 26.062 -10.108 11.223 1.00 82.00 588 ALA A O 1
ATOM 4500 N N . ASP A 1 589 ? 24.383 -9.515 12.593 1.00 81.69 589 ASP A N 1
ATOM 4501 C CA . ASP A 1 589 ? 23.353 -10.322 11.932 1.00 81.69 589 ASP A CA 1
ATOM 4502 C C . ASP A 1 589 ? 23.108 -9.857 10.493 1.00 81.69 589 ASP A C 1
ATOM 4504 O O . ASP A 1 589 ? 22.959 -10.674 9.590 1.00 81.69 589 ASP A O 1
ATOM 4508 N N . ALA A 1 590 ? 23.121 -8.543 10.247 1.00 80.81 590 ALA A N 1
ATOM 4509 C CA . ALA A 1 590 ? 23.012 -8.001 8.899 1.00 80.81 590 ALA A CA 1
ATOM 4510 C C . ALA A 1 590 ? 24.215 -8.374 8.020 1.00 80.81 590 ALA A C 1
ATOM 4512 O 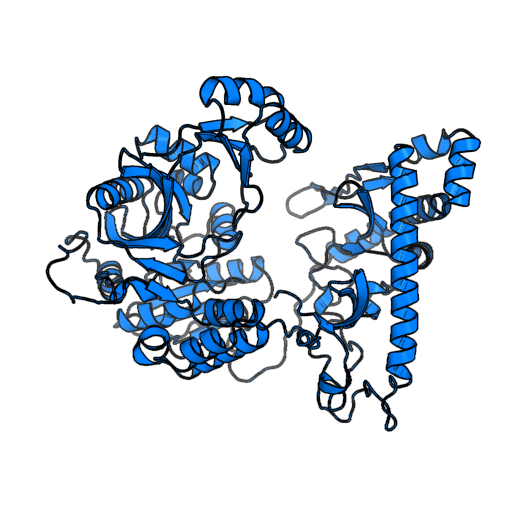O . ALA A 1 590 ? 24.027 -8.726 6.859 1.00 80.81 590 ALA A O 1
ATOM 4513 N N . ILE A 1 591 ? 25.440 -8.323 8.558 1.00 79.75 591 ILE A N 1
ATOM 4514 C CA . ILE A 1 591 ? 26.649 -8.758 7.848 1.00 79.75 591 ILE A CA 1
ATOM 4515 C C . ILE A 1 591 ? 26.560 -10.252 7.556 1.00 79.75 591 ILE A C 1
ATOM 4517 O O . ILE A 1 591 ? 26.753 -10.630 6.407 1.00 79.75 591 ILE A O 1
ATOM 4521 N N . VAL A 1 592 ? 26.201 -11.080 8.543 1.00 80.44 592 VAL A N 1
ATOM 4522 C CA . VAL A 1 592 ? 25.972 -12.521 8.353 1.00 80.44 592 VAL A CA 1
ATOM 4523 C C . VAL A 1 592 ? 24.939 -12.751 7.252 1.00 80.44 592 VAL A C 1
ATOM 4525 O O . VAL A 1 592 ? 25.207 -13.509 6.327 1.00 80.44 592 VAL A O 1
ATOM 4528 N N . HIS A 1 593 ? 23.816 -12.031 7.259 1.00 75.88 593 HIS A N 1
ATOM 4529 C CA . HIS A 1 593 ? 22.810 -12.138 6.204 1.00 75.88 593 HIS A CA 1
ATOM 4530 C C . HIS A 1 593 ? 23.346 -11.751 4.811 1.00 75.88 593 HIS A C 1
ATOM 4532 O O . HIS A 1 593 ? 22.991 -12.361 3.800 1.00 75.88 593 HIS A O 1
ATOM 4538 N N . LEU A 1 594 ? 24.209 -10.734 4.737 1.00 73.31 594 LEU A N 1
ATOM 4539 C CA . LEU A 1 594 ? 24.832 -10.275 3.493 1.00 73.31 594 LEU A CA 1
ATOM 4540 C C . LEU A 1 594 ? 25.926 -11.221 2.972 1.00 73.31 594 LEU A C 1
ATOM 4542 O O . LEU A 1 594 ? 26.117 -11.279 1.760 1.00 73.31 594 LEU A O 1
ATOM 4546 N N . VAL A 1 595 ? 26.634 -11.944 3.847 1.00 73.62 595 VAL A N 1
ATOM 4547 C CA . VAL A 1 595 ? 27.753 -12.830 3.463 1.00 73.62 595 VAL A CA 1
ATOM 4548 C C . VAL A 1 595 ? 27.390 -14.315 3.437 1.00 73.62 595 VAL A C 1
ATOM 4550 O O . VAL A 1 595 ? 28.109 -15.100 2.821 1.00 73.62 595 VAL A O 1
ATOM 4553 N N . ASP A 1 596 ? 26.283 -14.726 4.058 1.00 69.31 596 ASP A N 1
ATOM 4554 C CA . ASP A 1 596 ? 25.765 -16.095 3.985 1.00 69.31 596 ASP A CA 1
ATOM 4555 C C . ASP A 1 596 ? 25.033 -16.312 2.654 1.00 69.31 596 ASP A C 1
ATOM 4557 O O . ASP A 1 596 ? 23.800 -16.344 2.547 1.00 69.31 596 ASP A O 1
ATOM 4561 N N . PHE A 1 597 ? 25.837 -16.435 1.598 1.00 63.59 597 PHE A N 1
ATOM 4562 C CA . PHE A 1 597 ? 25.346 -16.675 0.248 1.00 63.59 597 PHE A CA 1
ATOM 4563 C C . PHE A 1 597 ? 24.587 -18.000 0.133 1.00 63.59 597 PHE A C 1
ATOM 4565 O O . PHE A 1 597 ? 23.617 -18.093 -0.626 1.00 63.59 597 PHE A O 1
ATOM 4572 N N . ALA A 1 598 ? 25.021 -19.011 0.890 1.00 60.28 598 ALA A N 1
ATOM 4573 C CA . ALA A 1 598 ? 24.480 -20.360 0.833 1.00 60.28 598 ALA A CA 1
ATOM 4574 C C . ALA A 1 598 ? 23.028 -20.411 1.321 1.00 60.28 598 ALA A C 1
ATOM 4576 O O . ALA A 1 598 ? 22.207 -21.081 0.691 1.00 60.28 598 ALA A O 1
ATOM 4577 N N . ASN A 1 599 ? 22.691 -19.666 2.378 1.00 60.34 599 ASN A N 1
ATOM 4578 C CA . ASN A 1 599 ? 21.346 -19.691 2.951 1.00 60.34 599 ASN A CA 1
ATOM 4579 C C . ASN A 1 599 ? 20.464 -18.521 2.509 1.00 60.34 599 ASN A C 1
ATOM 4581 O O . ASN A 1 599 ? 19.281 -18.746 2.265 1.00 60.34 599 ASN A O 1
ATOM 4585 N N . ASN A 1 600 ? 21.003 -17.310 2.334 1.00 63.62 600 ASN A N 1
ATOM 4586 C CA . ASN A 1 600 ? 20.178 -16.115 2.094 1.00 63.62 600 ASN A CA 1
ATOM 4587 C C . ASN A 1 600 ? 20.090 -15.713 0.616 1.00 63.62 600 ASN A C 1
ATOM 4589 O O . ASN A 1 600 ? 19.044 -15.261 0.144 1.00 63.62 600 ASN A O 1
ATOM 4593 N N . TRP A 1 601 ? 21.165 -15.921 -0.148 1.00 63.19 601 TRP A N 1
ATOM 4594 C CA . TRP A 1 601 ? 21.280 -15.432 -1.530 1.00 63.19 601 TRP A CA 1
ATOM 4595 C C . TRP A 1 601 ? 20.913 -16.478 -2.583 1.00 63.19 601 TRP A C 1
ATOM 4597 O O . TRP A 1 601 ? 20.568 -16.110 -3.711 1.00 63.19 601 TRP A O 1
ATOM 4607 N N . ARG A 1 602 ? 20.858 -17.767 -2.204 1.00 61.47 602 ARG A N 1
ATOM 4608 C CA . ARG A 1 602 ? 20.333 -18.859 -3.052 1.00 61.47 602 ARG A CA 1
ATOM 4609 C C . ARG A 1 602 ? 18.941 -18.573 -3.629 1.00 61.47 602 ARG A C 1
ATOM 4611 O O . ARG A 1 602 ? 18.547 -19.151 -4.638 1.00 61.47 602 ARG A O 1
ATOM 4618 N N . TYR A 1 603 ? 18.199 -17.669 -2.994 1.00 59.81 603 TYR A N 1
ATOM 4619 C CA . TYR A 1 603 ? 16.833 -17.317 -3.347 1.00 59.81 603 TYR A CA 1
ATOM 4620 C C . TYR A 1 603 ? 16.689 -16.096 -4.261 1.00 59.81 603 TYR A C 1
ATOM 4622 O O . TYR A 1 603 ? 15.611 -15.894 -4.814 1.00 59.81 603 TYR A O 1
ATOM 4630 N N . THR A 1 604 ? 17.725 -15.267 -4.400 1.00 57.34 604 THR A N 1
ATOM 4631 C CA . THR A 1 604 ? 17.588 -13.895 -4.923 1.00 57.34 604 THR A CA 1
ATOM 4632 C C . THR A 1 604 ? 18.618 -13.506 -5.980 1.00 57.34 604 THR A C 1
ATOM 4634 O O . THR A 1 604 ? 18.405 -12.508 -6.665 1.00 57.34 604 THR A O 1
ATOM 4637 N N . VAL A 1 605 ? 19.709 -14.264 -6.151 1.00 57.91 605 VAL A N 1
ATOM 4638 C CA . VAL A 1 605 ? 20.821 -13.871 -7.033 1.00 57.91 605 VAL A CA 1
ATOM 4639 C C . VAL A 1 605 ? 20.943 -14.802 -8.221 1.00 57.91 605 VAL A C 1
ATOM 4641 O O . VAL A 1 605 ? 21.666 -15.794 -8.210 1.00 57.91 605 VAL A O 1
ATOM 4644 N N . TYR A 1 606 ? 20.230 -14.450 -9.274 1.00 68.75 606 TYR A N 1
ATOM 4645 C CA . TYR A 1 606 ? 20.356 -15.092 -10.579 1.00 68.75 606 TYR A CA 1
ATOM 4646 C C . TYR A 1 606 ? 20.456 -14.059 -11.715 1.00 68.75 606 TYR A C 1
ATOM 4648 O O . TYR A 1 606 ? 20.571 -14.435 -12.878 1.00 68.75 606 TYR A O 1
ATOM 4656 N N . ASP A 1 607 ? 20.424 -12.763 -11.381 1.00 70.56 607 ASP A N 1
ATOM 4657 C CA . ASP A 1 607 ? 20.538 -11.646 -12.318 1.00 70.56 607 ASP A CA 1
ATOM 4658 C C . ASP A 1 607 ? 21.309 -10.475 -11.691 1.00 70.56 607 ASP A C 1
ATOM 4660 O O . ASP A 1 607 ? 20.875 -9.940 -10.667 1.00 70.56 607 ASP A O 1
ATOM 4664 N N . PRO A 1 608 ? 22.444 -10.064 -12.286 1.00 70.38 608 PRO A N 1
ATOM 4665 C CA . PRO A 1 608 ? 23.233 -8.933 -11.809 1.00 70.38 608 PRO A CA 1
ATOM 4666 C C . PRO A 1 608 ? 22.452 -7.616 -11.750 1.00 70.38 608 PRO A C 1
ATOM 4668 O O . PRO A 1 608 ? 22.669 -6.840 -10.824 1.00 70.38 608 PRO A O 1
ATOM 4671 N N . VAL A 1 609 ? 21.523 -7.373 -12.686 1.00 73.19 609 VAL A N 1
ATOM 4672 C CA . VAL A 1 609 ? 20.720 -6.134 -12.726 1.00 73.19 609 VAL A CA 1
ATOM 4673 C C . VAL A 1 609 ? 19.734 -6.095 -11.560 1.00 73.19 609 VAL A C 1
ATOM 4675 O O . VAL A 1 609 ? 19.659 -5.101 -10.834 1.00 73.19 609 VAL A O 1
ATOM 4678 N N . LEU A 1 610 ? 19.017 -7.199 -11.338 1.00 73.88 610 LEU A N 1
ATOM 4679 C CA . LEU A 1 610 ? 18.143 -7.368 -10.180 1.00 73.88 610 LEU A CA 1
ATOM 4680 C C . LEU A 1 610 ? 18.917 -7.249 -8.867 1.00 73.88 610 LEU A C 1
ATOM 4682 O O . LEU A 1 610 ? 18.459 -6.584 -7.936 1.00 73.88 610 LEU A O 1
ATOM 4686 N N . LEU A 1 611 ? 20.100 -7.858 -8.791 1.00 75.88 611 LEU A N 1
ATOM 4687 C CA . LEU A 1 611 ? 20.945 -7.763 -7.613 1.00 75.88 611 LEU A CA 1
ATOM 4688 C C . LEU A 1 611 ? 21.362 -6.313 -7.340 1.00 75.88 611 LEU A C 1
ATOM 4690 O O . LEU A 1 611 ? 21.192 -5.821 -6.225 1.00 75.88 611 LEU A O 1
ATOM 4694 N N . GLU A 1 612 ? 21.881 -5.619 -8.349 1.00 76.12 612 GLU A N 1
ATOM 4695 C CA . GLU A 1 612 ? 22.278 -4.222 -8.217 1.00 76.12 612 GLU A CA 1
ATOM 4696 C C . GLU A 1 612 ? 21.095 -3.364 -7.754 1.00 76.12 612 GLU A C 1
ATOM 4698 O O . GLU A 1 612 ? 21.227 -2.570 -6.822 1.00 76.12 612 GLU A O 1
ATOM 4703 N N . SER A 1 613 ? 19.911 -3.583 -8.331 1.00 75.38 613 SER A N 1
ATOM 4704 C CA . SER A 1 613 ? 18.685 -2.917 -7.901 1.00 75.38 613 SER A CA 1
ATOM 4705 C C . SER A 1 613 ? 18.374 -3.171 -6.423 1.00 75.38 613 SER A C 1
ATOM 4707 O O . SER A 1 613 ? 18.224 -2.220 -5.650 1.00 75.38 613 SER A O 1
ATOM 4709 N N . LYS A 1 614 ? 18.356 -4.437 -5.984 1.00 77.38 614 LYS A N 1
ATOM 4710 C CA . LYS A 1 614 ? 18.094 -4.785 -4.581 1.00 77.38 614 LYS A CA 1
ATOM 4711 C C . LYS A 1 614 ? 19.153 -4.219 -3.635 1.00 77.38 614 LYS A C 1
ATOM 4713 O O . LYS A 1 614 ? 18.799 -3.793 -2.538 1.00 77.38 614 LYS A O 1
ATOM 4718 N N . MET A 1 615 ? 20.415 -4.146 -4.054 1.00 78.69 615 MET A N 1
ATOM 4719 C CA . MET A 1 615 ? 21.488 -3.489 -3.299 1.00 78.69 615 MET A CA 1
ATOM 4720 C C . MET A 1 615 ? 21.256 -1.981 -3.180 1.00 78.69 615 MET A C 1
ATOM 4722 O O . MET A 1 615 ? 21.350 -1.435 -2.082 1.00 78.69 615 MET A O 1
ATOM 4726 N N . ARG A 1 616 ? 20.866 -1.297 -4.262 1.00 76.44 616 ARG A N 1
ATOM 4727 C CA . ARG A 1 616 ? 20.471 0.121 -4.192 1.00 76.44 616 ARG A CA 1
ATOM 4728 C C . ARG A 1 616 ? 19.269 0.313 -3.259 1.00 76.44 616 ARG A C 1
ATOM 4730 O O . ARG A 1 616 ? 19.247 1.263 -2.480 1.00 76.44 616 ARG A O 1
ATOM 4737 N N . THR A 1 617 ? 18.287 -0.590 -3.291 1.00 72.00 617 THR A N 1
ATOM 4738 C CA . THR A 1 617 ? 17.135 -0.570 -2.375 1.00 72.00 617 THR A CA 1
ATOM 4739 C C . THR A 1 617 ? 17.541 -0.823 -0.924 1.00 72.00 617 THR A C 1
ATOM 4741 O O . THR A 1 617 ? 17.020 -0.144 -0.043 1.00 72.00 617 THR A O 1
ATOM 4744 N N . LEU A 1 618 ? 18.474 -1.744 -0.660 1.00 76.81 618 LEU A N 1
ATOM 4745 C CA . LEU A 1 618 ? 19.048 -1.956 0.669 1.00 76.81 618 LEU A CA 1
ATOM 4746 C C . LEU A 1 618 ? 19.677 -0.665 1.186 1.00 76.81 618 LEU A C 1
ATOM 4748 O O . LEU A 1 618 ? 19.318 -0.220 2.269 1.00 76.81 618 LEU A O 1
ATOM 4752 N N . LEU A 1 619 ? 20.565 -0.050 0.399 1.00 74.38 619 LEU A N 1
ATOM 4753 C CA . LEU A 1 619 ? 21.274 1.173 0.785 1.00 74.38 619 LEU A CA 1
ATOM 4754 C C . LEU A 1 619 ? 20.309 2.321 1.098 1.00 74.38 619 LEU A C 1
ATOM 4756 O O . LEU A 1 619 ? 20.490 3.021 2.090 1.00 74.38 619 LEU A O 1
ATOM 4760 N N . ARG A 1 620 ? 19.236 2.458 0.311 1.00 70.50 620 ARG A N 1
ATOM 4761 C CA . ARG A 1 620 ? 18.135 3.393 0.598 1.00 70.50 620 ARG A CA 1
ATOM 4762 C C . ARG A 1 620 ? 17.356 3.005 1.861 1.00 70.50 620 ARG A C 1
ATOM 4764 O O . ARG A 1 620 ? 16.837 3.869 2.553 1.00 70.50 620 ARG A O 1
ATOM 4771 N N . GLY A 1 621 ? 17.212 1.717 2.162 1.00 56.88 621 GLY A N 1
ATOM 4772 C CA . GLY A 1 621 ? 16.427 1.208 3.292 1.00 56.88 621 GLY A CA 1
ATOM 4773 C C . GLY A 1 621 ? 17.091 1.341 4.670 1.00 56.88 621 GLY A C 1
ATOM 4774 O O . GLY A 1 621 ? 16.409 1.143 5.680 1.00 56.88 621 GLY A O 1
ATOM 4775 N N . ILE A 1 622 ? 18.387 1.668 4.723 1.00 61.88 622 ILE A N 1
ATOM 4776 C CA . ILE A 1 622 ? 19.161 1.824 5.963 1.00 61.88 622 ILE A CA 1
ATOM 4777 C C . ILE A 1 622 ? 18.944 3.226 6.557 1.00 61.88 622 ILE A C 1
ATOM 4779 O O . ILE A 1 622 ? 19.364 4.248 6.017 1.00 61.88 622 ILE A O 1
ATOM 4783 N N . LYS A 1 623 ? 18.325 3.265 7.732 1.00 52.44 623 LYS A N 1
ATOM 4784 C CA . LYS A 1 623 ? 18.219 4.399 8.647 1.00 52.44 623 LYS A CA 1
ATOM 4785 C C . LYS A 1 623 ? 19.514 4.481 9.456 1.00 52.44 623 LYS A C 1
ATOM 4787 O O . LYS A 1 623 ? 19.618 3.880 10.521 1.00 52.44 623 LYS A O 1
ATOM 4792 N N . PHE A 1 624 ? 20.506 5.224 8.976 1.00 44.41 624 PHE A N 1
ATOM 4793 C CA . PHE A 1 624 ? 21.721 5.490 9.753 1.00 44.41 624 PHE A CA 1
ATOM 4794 C C . PHE A 1 624 ? 21.362 6.192 11.075 1.00 44.41 624 PHE A C 1
ATOM 4796 O O . PHE A 1 624 ? 21.015 7.371 11.076 1.00 44.41 624 PHE A O 1
ATOM 4803 N N . HIS A 1 625 ? 21.404 5.459 12.189 1.00 36.50 625 HIS A N 1
ATOM 4804 C CA . HIS A 1 625 ? 21.347 6.032 13.533 1.00 36.50 625 HIS A CA 1
ATOM 4805 C C . HIS A 1 625 ? 22.782 6.389 13.951 1.00 36.50 625 HIS A C 1
ATOM 4807 O O . HIS A 1 625 ? 23.686 5.586 13.705 1.00 36.50 625 HIS A O 1
ATOM 4813 N N . PRO A 1 626 ? 23.038 7.562 14.556 1.00 33.06 626 PRO A N 1
ATOM 4814 C CA . PRO A 1 626 ? 24.334 7.823 15.171 1.00 33.06 626 PRO A CA 1
ATOM 4815 C C . PRO A 1 626 ? 24.569 6.800 16.294 1.00 33.06 626 PRO A C 1
ATOM 4817 O O . PRO A 1 626 ? 23.654 6.502 17.062 1.00 33.06 626 PRO A O 1
ATOM 4820 N N . ALA A 1 627 ? 25.774 6.228 16.351 1.00 30.09 627 ALA A N 1
ATOM 4821 C CA . ALA A 1 627 ? 26.150 5.238 17.358 1.00 30.09 627 ALA A CA 1
ATOM 4822 C C . ALA A 1 627 ? 25.912 5.780 18.785 1.00 30.09 627 ALA A C 1
ATOM 4824 O O . ALA A 1 627 ? 26.143 6.970 19.023 1.00 30.09 627 ALA A O 1
ATOM 4825 N N . PRO A 1 628 ? 25.469 4.946 19.744 1.00 33.06 628 PRO A N 1
ATOM 4826 C CA . PRO A 1 628 ? 25.371 5.369 21.133 1.00 33.06 628 PRO A CA 1
ATOM 4827 C C . PRO A 1 628 ? 26.777 5.689 21.655 1.00 33.06 628 PRO A C 1
ATOM 4829 O O . PRO A 1 628 ? 27.695 4.884 21.515 1.00 33.06 628 PRO A O 1
ATOM 4832 N N . SER A 1 629 ? 26.956 6.873 22.243 1.00 32.88 629 SER A N 1
ATOM 4833 C CA . SER A 1 629 ? 28.180 7.200 22.974 1.00 32.88 629 SER A CA 1
ATOM 4834 C C . SER A 1 629 ? 28.325 6.228 24.145 1.00 32.88 629 SER A C 1
ATOM 4836 O O . SER A 1 629 ? 27.460 6.217 25.025 1.00 32.88 629 SER A O 1
ATOM 4838 N N . GLU A 1 630 ? 29.392 5.430 24.154 1.00 32.16 630 GLU A N 1
ATOM 4839 C CA . GLU A 1 630 ? 29.785 4.614 25.304 1.00 32.16 630 GLU A CA 1
ATOM 4840 C C . GLU A 1 630 ? 29.855 5.490 26.571 1.00 32.16 630 GLU A C 1
ATOM 4842 O O . GLU A 1 630 ? 30.451 6.573 26.565 1.00 32.16 630 GLU A O 1
ATOM 4847 N N . ARG A 1 631 ? 29.212 5.032 27.648 1.00 33.44 631 ARG A N 1
ATOM 4848 C CA . ARG A 1 631 ? 29.436 5.475 29.028 1.00 33.44 631 ARG A CA 1
ATOM 4849 C C . ARG A 1 631 ? 29.661 4.262 29.903 1.00 33.44 631 ARG A C 1
ATOM 4851 O O . ARG A 1 631 ? 28.915 3.277 29.703 1.00 33.44 631 ARG A O 1
#

Foldseek 3Di:
DDFDWDFDACVPFQLKFFDFPPFQVVCQLAQKDFAFLVCLLVLLVWFAWWWFDDPNFITIIGGQAQDDSGRLQQALVRHGNIPDDGLVSRLPQWAFDQDPVGDTTIIGRPVPVRMGSDPPGHGQADPVGHGPPVNVVSVVSNVVRVVRRVLRRQLRVLCVVLPQKDWDFDWAQDPVGIDTRPRTIAGPVVSVVPDDPVSVVVSVVSSNNVSNVSNVSSVVCSVVNNVSNPDDRDNDDDDDPPDADDALPDDDDDDPPAAEEEEEEEADQFQLCVLVLCVLLRHAYEYEYAPPHNNPLFDRHPYYHHQPNHLVSVVVSVLSVQPPPRHLAYFYRDLVNLVVCLVPPRPNCLQRDQFNDNLLSLLSKLVSVQVLCVVLVQFAFDKDKALALVCLVVRCVRANPQKWKADIPDPLCPRIDGRHDSVVSNVVRVPDPSPDIIMIGHDAAAFKKKKKFAAAQLFTLWMWIWGQPDDDSGDRQKTFTDADDVLVNVSSSSSSNSRRGHGMKIWIWGQHPPVRDTHTRHIGSHGGNCPLVCVLVQTRSSNSVSCSSVVNPPCGHPDSPDDDDDVGRMAGHAPQNLLVCLQVVVVVVSVCLVPPCVHHVVRQPPTPSSVVVSVVVNVSSHDDDPDDDDD

Sequence (631 aa):
MAIQYHAVTRERHSALRWQHPTHHAFAAHLPVVALAAHEMAAAARAMPLAFIARNGGYLPVAVLGLQNERNAYVAPDGRWTARYLPEALRLHPFHLLDNSAAERVLCVDESSGLVTDSPDGQPFFDAQGAPAAPLAALLASLRQHEHGRRQAETACAALQRLRLLRPWPISVDTPHGVQHTAGLFQIDEAALQQLPGAGLAALHDGGALAMAYAQLHSTHNLAELQALAATPAPVPRPQPVQHAQSALAALPPLPADAPAVLLVSFNWSTLCEMPHLVRQAGCRVHVLCPSHNAAIQNSFHDHWFDSGPTQDSLLAALARLVTGGRYRQVIIGDDPIMWEIHRRPLPGLRHILPIRKDQALSILSKTGLARHCREHGVQAPRFHVLAQAADAAAALQALGLPLVLKQEYSSGGAGVWVVREEAQLQQLVAAHDFSEPLLAQQFIAGTLVGVEALFREGELLEYVNAVDVDPTLGPSTKRRYLARDPALGALLARLGRSAGLHGFANISLMREDGSGDYYLFEADPRPNKWVAYGKWFGSDFTAAFRRFIGNDAAAGVPDAAASMPVEHHEVEYFPNHAAKLLNEGRLADAIVHLVDFANNWRYTVYDPVLLESKMRTLLRGIKFHPAPSER

pLDDT: mean 82.01, std 15.85, range [23.47, 98.25]

Radius of gyration: 27.19 Å; chains: 1; bounding box: 62×77×63 Å

Secondary structure (DSSP, 8-state):
----EEE--HHHHTT-EE---S--GGGTT-SEEE--GGGHHHHTTTS-EEEEEETTEEEEEEE--SSTT--TTB-TTS-B-SS---HHHHSTTEEEEE-TTS-EEEEEEGGGS-EE--TTSEESB-TTSSBPHHHHHHHHHHHHHHHHHHHHHHHHHHHHHTT-EEE--EEEEETTEEEEE-SEEEE-HHHHHT--HHHHHHHHHTTHHHHHHHHHHHGGGHHHHHHHHHS----PPPPPPTT--S-TTSPPPPPTTS-EEEEE-SS-STTTTHHHHHHHTT-EEEEEE-TT-GGGSSS--SEEEE--SSHHHHHHHHHHHHTTS--SEEEE--HHHHHHHHHSPPTT-TTTSSB--GGGGGGGSHHHHHHHHHHHT-----EEEESSGGGHHHHHHHH-SSEEEEETT--TTTTEEEE-SHHHHHHHHHH---SS-EEEEE---EEEEEEEEEEETTEEEEEEEEEESS--SS--SEEEEPPPPHHHHHHHHHHHHHHTB-EEEEEEEEEETTT--EEEEEEESS--TTGGGGGGTT--HHHHHHHHHTT--SS-SPP-------S--EEE-TTHHHHHHHHTT-HHHHHHHHH-IIIIITTT-S-HHHHHHHHHHHHHH---PPPPPP-

Organism: NCBI:txid2758569